Protein AF-A0A8T7MM51-F1 (afdb_monomer_lite)

Sequence (475 aa):
MPNPSVSNFPAIINGFKQAVIAKIQVTPPGSNVSFGYADYLSRPDTERSGDEADAVDNQFARYVLEWLGYKSSDWSYNQPLQGKKENRPDYIVRGKVGTAFIWEDKNSTLDFDDTKHTSQLRRYNLGTAGYTVWCNMRRILAVRFLANDTSRYEVKADIDIEGLFGATASSSALDPEMLKTQASVLEIFHLLYGKARFSEFDDLVDKISVDEATFESSAIPLNTPQTFRTFTTDSGTSLSQLRLAALAQIREALVKKERLIQEEKRLRQEWDQARDQFVPILPSPLKQAVEKAIDLLTPRLGDLSSREIQEVDHISGNGTTTPISLSELSAATRSHFEKWLERATKINSASLALRFETANPFRITEAYRLWGERQTESLDIQPEIFAEQVAYIFFIRLLLVRILEDKHIIRPRLASDGGFVEWSSYIRRHFQELRGAALLNDIFCNILTRKAGQYYMHFFQQAIFDWFNPDDYLM

pLDDT: mean 83.38, std 12.57, range [24.67, 98.38]

Foldseek 3Di:
DDDPDDDPFDPLLVLCCVQAQQFFWAAFPPGPHTDGDQRVVVDDVVRQPPCFVPGPLPGRVVSVCVSLVDDPVQWDAQDADPPDNLLTARIQGHFPFGTLETEHEDGLPDDDDCVPVLVNRLSNCVPYQQWYWYYHQQWIFIWGQDPVGSVDIDTQAIARNCCCPHPVPPPDPDDPVVSVVNSLRSVSCSLSRHRCLRYCPVVVCVVQQAAPVVCVVPDDDPPDPVSVVVVVVVVVVLLVLQLSQQLSLLVSLVVVLVVLVVVLVVLLVLLVVLLVVQLVVDDPQLSVQLSVLSVVCSVVQLPDDLVSLLCSQFTDGDPDPGTHGLCPDDPVSNVSSVVSSVSSVVSSNVSNVSVVVNPQSVLQNVLLVVVCVPDPDNVCSDSSNLSSVLSVLLVVLVVLLVVCCVVVVDPPNQRGNNNVVVQVVVCCVPCVVCVPHLVRQVVSSVVSSVRSCVVCVVPRPDSSNVSDDGRSSSD

Radius of gyration: 28.09 Å; chains: 1; bounding box: 74×65×86 Å

Secondary structure (DSSP, 8-state):
----------HHHHHHHHHTGGG-EE--TT-S--EEHHHHHTS-HHHHTT-IIIIIIIIIIHHHHHHTT--GGGEEES--GGG-TT---SEEEE-SSSEEEEEEE--TT----HHHHHHHHHHHHTTS-SEEEEE-SSEEEEEEEETTEEEEEEEEEEEEHHHHHSGGGGTS---HHHHHHHHHHHHHHHHHH-HHHHHSHHHHHHHH---HHHHHHHPPPTTSHHHHHHHHHHHHHHHHHHHHHHHHHHHHHHHHHHHHHHHHHHHHHHHHHHHHHHGGGS-HHHHHHHHHHHHHHGGGTTS--HHHHHGGGEE--TT-SSPEEGGGS-HHHHHHHHHHHHHHHHHHHHHHHHHHHHHHHHHHHHHHHHHHTT-S-GGG--HHHHHHHHHHHHHHHHHHHHHHHHTT-SSS-SSTTTHHHHHHHHHHHH-GGGTT-GGGHHHHHHHHHHHHHHHHHHHH--TTTTT----TT--

Structure (mmCIF, N/CA/C/O backbone):
data_AF-A0A8T7MM51-F1
#
_entry.id   AF-A0A8T7MM51-F1
#
loop_
_atom_site.group_PDB
_atom_site.id
_atom_site.type_symbol
_atom_site.label_atom_id
_atom_site.label_alt_id
_atom_site.label_comp_id
_atom_site.label_asym_id
_atom_site.label_entity_id
_atom_site.label_seq_id
_atom_site.pdbx_PDB_ins_code
_atom_site.Cartn_x
_atom_site.Cartn_y
_atom_site.Cartn_z
_atom_site.occupancy
_atom_site.B_iso_or_equiv
_atom_site.auth_seq_id
_atom_site.auth_comp_id
_atom_site.auth_asym_id
_atom_site.auth_atom_id
_atom_site.pdbx_PDB_model_num
ATOM 1 N N . MET A 1 1 ? -3.648 38.705 25.655 1.00 30.92 1 MET A N 1
ATOM 2 C CA . MET A 1 1 ? -3.577 37.905 24.415 1.00 30.92 1 MET A CA 1
ATOM 3 C C . MET A 1 1 ? -2.965 36.565 24.786 1.00 30.92 1 MET A C 1
ATOM 5 O O . MET A 1 1 ? -1.895 36.598 25.383 1.00 30.92 1 MET A O 1
ATOM 9 N N . PRO A 1 2 ? -3.641 35.425 24.579 1.00 28.28 2 PRO A N 1
ATOM 10 C CA . PRO A 1 2 ? -3.053 34.130 24.896 1.00 28.28 2 PRO A CA 1
ATOM 11 C C . PRO A 1 2 ? -2.033 33.729 23.818 1.00 28.28 2 PRO A C 1
ATOM 13 O O . PRO A 1 2 ? -2.228 34.020 22.639 1.00 28.28 2 PRO A O 1
ATOM 16 N N . ASN A 1 3 ? -0.939 33.103 24.257 1.00 24.67 3 ASN A N 1
ATOM 17 C CA . ASN A 1 3 ? 0.175 32.611 23.440 1.00 24.67 3 ASN A CA 1
ATOM 18 C C . ASN A 1 3 ? -0.291 31.723 22.267 1.00 24.67 3 ASN A C 1
ATOM 20 O O . ASN A 1 3 ? -1.060 30.787 22.499 1.00 24.67 3 ASN A O 1
ATOM 24 N N . PRO A 1 4 ? 0.228 31.916 21.041 1.00 32.19 4 PRO A N 1
ATOM 25 C CA . PRO A 1 4 ? 0.040 30.981 19.942 1.00 32.19 4 PRO A CA 1
ATOM 26 C C . PRO A 1 4 ? 1.113 29.888 20.040 1.00 32.19 4 PRO A C 1
ATOM 28 O O . PRO A 1 4 ? 2.143 29.959 19.379 1.00 32.19 4 PRO A O 1
ATOM 31 N N . SER A 1 5 ? 0.935 28.900 20.917 1.00 39.62 5 SER A N 1
ATOM 32 C CA . SER A 1 5 ? 1.906 27.802 21.027 1.00 39.62 5 SER A CA 1
ATOM 33 C C . SER A 1 5 ? 1.277 26.497 21.510 1.00 39.62 5 SER A C 1
ATOM 35 O O . SER A 1 5 ? 1.604 25.999 22.584 1.00 39.62 5 SER A O 1
ATOM 37 N N . VAL A 1 6 ? 0.382 25.929 20.705 1.00 37.31 6 VAL A N 1
ATOM 38 C CA . VAL A 1 6 ? 0.194 24.475 20.634 1.00 37.31 6 VAL A CA 1
ATOM 39 C C . VAL A 1 6 ? -0.086 24.163 19.168 1.00 37.31 6 VAL A C 1
ATOM 41 O O . VAL A 1 6 ? -1.107 24.587 18.631 1.00 37.31 6 VAL A O 1
ATOM 44 N N . SER A 1 7 ? 0.833 23.477 18.489 1.00 47.56 7 SER A N 1
ATOM 45 C CA . SER A 1 7 ? 0.525 22.861 17.202 1.00 47.56 7 SER A CA 1
ATOM 46 C C . SER A 1 7 ? -0.606 21.859 17.439 1.00 47.56 7 SER A C 1
ATOM 48 O O . SER A 1 7 ? -0.422 20.842 18.109 1.00 47.56 7 SER A O 1
ATOM 50 N N . ASN A 1 8 ? -1.811 22.167 16.954 1.00 56.47 8 ASN A N 1
ATOM 51 C CA . ASN A 1 8 ? -2.933 21.234 17.005 1.00 56.47 8 ASN A CA 1
ATOM 52 C C . ASN A 1 8 ? -2.668 20.115 15.996 1.00 56.47 8 ASN A C 1
ATOM 54 O O . ASN A 1 8 ? -3.093 20.175 14.845 1.00 56.47 8 ASN A O 1
ATOM 58 N N . PHE A 1 9 ? -1.920 19.105 16.429 1.00 66.00 9 PHE A N 1
ATOM 59 C CA . PHE A 1 9 ? -1.765 17.874 15.675 1.00 66.00 9 PHE A CA 1
ATOM 60 C C . PHE A 1 9 ? -3.141 17.227 15.424 1.00 66.00 9 PHE A C 1
ATOM 62 O O . PHE A 1 9 ? -4.013 17.281 16.301 1.00 66.00 9 PHE A O 1
ATOM 69 N N . PRO A 1 10 ? -3.338 16.573 14.265 1.00 81.50 10 PRO A N 1
ATOM 70 C CA . PRO A 1 10 ? -4.472 15.684 14.035 1.00 81.50 10 PRO A CA 1
ATOM 71 C C . PRO A 1 10 ? -4.671 14.693 15.194 1.00 81.50 10 PRO A C 1
ATOM 73 O O . PRO A 1 10 ? -3.703 14.248 15.818 1.00 81.50 10 PRO A O 1
ATOM 76 N N . ALA A 1 11 ? -5.925 14.334 15.486 1.00 88.06 11 ALA A N 1
ATOM 77 C CA . ALA A 1 11 ? -6.280 13.523 16.657 1.00 88.06 11 ALA A CA 1
ATOM 78 C C . ALA A 1 11 ? -5.515 12.188 16.718 1.00 88.06 11 ALA A C 1
ATOM 80 O O . ALA A 1 11 ? -5.036 11.809 17.785 1.00 88.06 11 ALA A O 1
ATOM 81 N N . ILE A 1 12 ? -5.330 11.527 15.571 1.00 91.38 12 ILE A N 1
ATOM 82 C CA . ILE A 1 12 ? -4.565 10.279 15.457 1.00 91.38 12 ILE A CA 1
ATOM 83 C C . ILE A 1 12 ? -3.093 10.446 15.867 1.00 91.38 12 ILE A C 1
ATOM 85 O O . ILE A 1 12 ? -2.555 9.608 16.587 1.00 91.38 12 ILE A O 1
ATOM 89 N N . ILE A 1 13 ? -2.457 11.559 15.481 1.00 92.38 13 ILE A N 1
ATOM 90 C CA . ILE A 1 13 ? -1.056 11.861 15.794 1.00 92.38 13 ILE A CA 1
ATOM 91 C C . ILE A 1 13 ? -0.914 12.127 17.290 1.00 92.38 13 ILE A C 1
ATOM 93 O O . ILE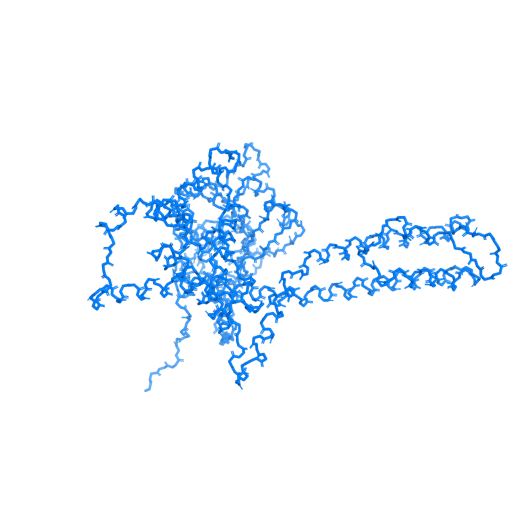 A 1 13 ? 0.003 11.612 17.924 1.00 92.38 13 ILE A O 1
ATOM 97 N N . ASN A 1 14 ? -1.847 12.878 17.881 1.00 91.88 14 ASN A N 1
ATOM 98 C CA . ASN A 1 14 ? -1.877 13.089 19.328 1.00 91.88 14 ASN A CA 1
ATOM 99 C C . ASN A 1 14 ? -2.100 11.779 20.093 1.00 91.88 14 ASN A C 1
ATOM 101 O O . ASN A 1 14 ? -1.404 11.525 21.076 1.00 91.88 14 ASN A O 1
ATOM 105 N N . GLY A 1 15 ? -3.026 10.936 19.630 1.00 94.69 15 GLY A N 1
ATOM 106 C CA . GLY A 1 15 ? -3.275 9.618 20.210 1.00 94.69 15 GLY A CA 1
ATOM 107 C C . GLY A 1 15 ? -2.024 8.742 20.187 1.00 94.69 15 GLY A C 1
ATOM 108 O O . GLY A 1 15 ? -1.628 8.214 21.224 1.00 94.69 15 GLY A O 1
ATOM 109 N N . PHE A 1 16 ? -1.350 8.666 19.039 1.00 96.69 16 PHE A N 1
ATOM 110 C CA . PHE A 1 16 ? -0.098 7.927 18.885 1.00 96.69 16 PHE A CA 1
ATOM 111 C C . PHE A 1 16 ? 1.023 8.499 19.760 1.00 96.69 16 PHE A C 1
ATOM 113 O O . PHE A 1 16 ? 1.699 7.760 20.473 1.00 96.69 16 PHE A O 1
ATOM 120 N N . LYS A 1 17 ? 1.181 9.829 19.787 1.00 95.25 17 LYS A N 1
ATOM 121 C CA . LYS A 1 17 ? 2.176 10.504 20.627 1.00 95.25 17 LYS A CA 1
ATOM 122 C C . LYS A 1 17 ? 2.012 10.137 22.100 1.00 95.25 17 LYS A C 1
ATOM 124 O O . LYS A 1 17 ? 3.001 9.842 22.760 1.00 95.25 17 LYS A O 1
ATOM 129 N N . GLN A 1 18 ? 0.784 10.145 22.614 1.00 95.94 18 GLN A N 1
ATOM 130 C CA . GLN A 1 18 ? 0.514 9.821 24.017 1.00 95.94 18 GLN A CA 1
ATOM 131 C C . GLN A 1 18 ? 0.632 8.321 24.309 1.00 95.94 18 GLN A C 1
ATOM 133 O O . GLN A 1 18 ? 1.152 7.928 25.352 1.00 95.94 18 GLN A O 1
ATOM 138 N N . ALA A 1 19 ? 0.150 7.473 23.400 1.00 97.06 19 ALA A N 1
ATOM 139 C CA . ALA A 1 19 ? 0.116 6.031 23.611 1.00 97.06 19 ALA A CA 1
ATOM 140 C C . ALA A 1 19 ? 1.477 5.350 23.413 1.00 97.06 19 ALA A C 1
ATOM 142 O O . ALA A 1 19 ? 1.716 4.326 24.056 1.00 97.06 19 ALA A O 1
ATOM 143 N N . VAL A 1 20 ? 2.336 5.919 22.560 1.00 97.62 20 VAL A N 1
ATOM 144 C CA . VAL A 1 20 ? 3.615 5.341 22.124 1.00 97.62 20 VAL A CA 1
ATOM 145 C C . VAL A 1 20 ? 4.780 6.243 22.519 1.00 97.62 20 VAL A C 1
ATOM 147 O O . VAL A 1 20 ? 5.531 5.914 23.432 1.00 97.62 20 VAL A O 1
ATOM 150 N N . ILE A 1 21 ? 4.910 7.408 21.878 1.00 97.00 21 ILE A N 1
ATOM 151 C CA . ILE A 1 21 ? 6.123 8.242 21.951 1.00 97.00 21 ILE A CA 1
ATOM 152 C C . ILE A 1 21 ? 6.422 8.724 23.374 1.00 97.00 21 ILE A C 1
ATOM 154 O O . ILE A 1 21 ? 7.555 8.629 23.837 1.00 97.00 21 ILE A O 1
ATOM 158 N N . ALA A 1 22 ? 5.409 9.210 24.091 1.00 95.69 22 ALA A N 1
ATOM 159 C CA . ALA A 1 22 ? 5.560 9.756 25.439 1.00 95.69 22 ALA A CA 1
ATOM 160 C C . ALA A 1 22 ? 5.972 8.703 26.483 1.00 95.69 22 ALA A C 1
ATOM 162 O O . ALA A 1 22 ? 6.465 9.065 27.551 1.00 95.69 22 ALA A O 1
ATOM 163 N N . LYS A 1 23 ? 5.782 7.410 26.189 1.00 96.75 23 LYS A N 1
ATOM 164 C CA . LYS A 1 23 ? 6.138 6.304 27.088 1.00 96.75 23 LYS A CA 1
ATOM 165 C C . LYS A 1 23 ? 7.575 5.815 26.917 1.00 96.75 23 LYS A C 1
ATOM 167 O O . LYS A 1 23 ? 8.041 5.039 27.747 1.00 96.75 23 LYS A O 1
ATOM 172 N N . ILE A 1 24 ? 8.257 6.221 25.849 1.00 96.44 24 ILE A N 1
ATOM 173 C CA . ILE A 1 24 ? 9.608 5.749 25.539 1.00 96.44 24 ILE A CA 1
ATOM 174 C C . ILE A 1 24 ? 10.601 6.384 26.505 1.00 96.44 24 ILE A C 1
ATOM 176 O O . ILE A 1 24 ? 10.651 7.608 26.635 1.00 96.44 24 ILE A O 1
ATOM 180 N N . GLN A 1 25 ? 11.375 5.533 27.171 1.00 95.19 25 GLN A N 1
ATOM 181 C CA . GLN A 1 25 ? 12.420 5.876 28.128 1.00 95.19 25 GLN A CA 1
ATOM 182 C C . GLN A 1 25 ? 13.586 4.904 27.918 1.00 95.19 25 GLN A C 1
ATOM 184 O O . GLN A 1 25 ? 13.588 3.779 28.423 1.00 95.19 25 GLN A O 1
ATOM 189 N N . VAL A 1 26 ? 14.567 5.303 27.109 1.00 92.56 26 VAL A N 1
ATOM 190 C CA . VAL A 1 26 ? 15.689 4.438 26.721 1.00 92.56 26 VAL A CA 1
ATOM 191 C C . VAL A 1 26 ? 16.903 4.744 27.582 1.00 92.56 26 VAL A C 1
ATOM 193 O O . VAL A 1 26 ? 17.351 5.887 27.659 1.00 92.56 26 VAL A O 1
ATOM 196 N N . THR A 1 27 ? 17.468 3.711 28.201 1.00 89.75 27 THR A N 1
ATOM 197 C CA . THR A 1 27 ? 18.712 3.806 28.971 1.00 89.75 27 THR A CA 1
ATOM 198 C C . THR A 1 27 ? 19.813 3.067 28.211 1.00 89.75 27 THR A C 1
ATOM 200 O O . THR A 1 27 ? 19.884 1.843 28.298 1.00 89.75 27 THR A O 1
ATOM 203 N N . PRO A 1 28 ? 20.651 3.769 27.428 1.00 83.88 28 PRO A N 1
ATOM 204 C CA . PRO A 1 28 ? 21.683 3.118 26.632 1.00 83.88 28 PRO A CA 1
ATOM 205 C C . PRO A 1 28 ? 22.715 2.375 27.499 1.00 83.88 28 PRO A C 1
ATOM 207 O O . PRO A 1 28 ? 22.963 2.782 28.642 1.00 83.88 28 PRO A O 1
ATOM 210 N N . PRO A 1 29 ? 23.360 1.321 26.966 1.00 79.12 29 PRO A N 1
ATOM 211 C CA . PRO A 1 29 ? 24.328 0.522 27.710 1.00 79.12 29 PRO A CA 1
ATOM 212 C C . PRO A 1 29 ? 25.442 1.380 28.325 1.00 79.12 29 PRO A C 1
ATOM 214 O O . PRO A 1 29 ? 26.096 2.163 27.640 1.00 79.12 29 PRO A O 1
ATOM 217 N N . GLY A 1 30 ? 25.662 1.242 29.636 1.00 79.56 30 GLY A N 1
ATOM 218 C CA . GLY A 1 30 ? 26.674 2.013 30.371 1.00 79.56 30 GLY A CA 1
ATOM 219 C C . GLY A 1 30 ? 26.246 3.426 30.796 1.00 79.56 30 GLY A C 1
ATOM 220 O O . GLY A 1 30 ? 27.036 4.126 31.427 1.00 79.56 30 GLY A O 1
ATOM 221 N N . SER A 1 31 ? 25.009 3.841 30.504 1.00 81.88 31 SER A N 1
ATOM 222 C CA . SER A 1 31 ? 24.403 5.075 31.020 1.00 81.88 31 SER A CA 1
ATOM 223 C C . SER A 1 31 ? 23.539 4.796 32.253 1.00 81.88 31 SER A C 1
ATOM 225 O O . SER A 1 31 ? 22.829 3.797 32.307 1.00 81.88 31 SER A O 1
ATOM 227 N N . ASN A 1 32 ? 23.530 5.723 33.216 1.00 85.88 32 ASN A N 1
ATOM 228 C CA . ASN A 1 32 ? 22.548 5.752 34.316 1.00 85.88 32 ASN A CA 1
ATOM 229 C C . ASN A 1 32 ? 21.394 6.733 34.046 1.00 85.88 32 ASN A C 1
ATOM 231 O O . ASN A 1 32 ? 20.527 6.929 34.895 1.00 85.88 32 ASN A O 1
ATOM 235 N N . VAL A 1 33 ? 21.417 7.394 32.888 1.00 90.69 33 VAL A N 1
ATOM 236 C CA . VAL A 1 33 ? 20.421 8.380 32.468 1.00 90.69 33 VAL A CA 1
ATOM 237 C C . VAL A 1 33 ? 19.509 7.737 31.434 1.00 90.69 33 VAL A C 1
ATOM 239 O O . VAL A 1 33 ? 19.999 7.161 30.458 1.00 90.69 33 VAL A O 1
ATOM 242 N N . SER A 1 34 ? 18.203 7.851 31.671 1.00 91.88 34 SER A N 1
ATOM 243 C CA . SER A 1 34 ? 17.164 7.478 30.716 1.00 91.88 34 SER A CA 1
ATOM 244 C C . SER A 1 34 ? 16.774 8.688 29.876 1.00 91.88 34 SER A C 1
ATOM 246 O O . SER A 1 34 ? 16.704 9.806 30.390 1.00 91.88 34 SER A O 1
ATOM 248 N N . PHE A 1 35 ? 16.546 8.463 28.589 1.00 93.31 35 PHE A N 1
ATOM 249 C CA . PHE A 1 35 ? 16.240 9.496 27.611 1.00 93.31 35 PHE A CA 1
ATOM 250 C C . PHE A 1 35 ? 14.848 9.268 27.024 1.00 93.31 35 PHE A C 1
ATOM 252 O O . PHE A 1 35 ? 14.487 8.139 26.683 1.00 93.31 35 PHE A O 1
ATOM 259 N N . GLY A 1 36 ? 14.084 10.349 26.856 1.00 94.56 36 GLY A N 1
ATOM 260 C CA . GLY A 1 36 ? 12.857 10.317 26.062 1.00 94.56 36 GLY A CA 1
ATOM 261 C C . GLY A 1 36 ? 13.151 10.118 24.572 1.00 94.56 36 GLY A C 1
ATOM 262 O O . GLY A 1 36 ? 14.288 10.274 24.135 1.00 94.56 36 GLY A O 1
ATOM 263 N N . TYR A 1 37 ? 12.123 9.818 23.773 1.00 95.12 37 TYR A N 1
ATOM 264 C CA . TYR A 1 37 ? 12.263 9.501 22.341 1.00 95.12 37 TYR A CA 1
ATOM 265 C C . TYR A 1 37 ? 13.126 10.503 21.547 1.00 95.12 37 TYR A C 1
ATOM 267 O O . TYR A 1 37 ? 14.108 10.110 20.920 1.00 95.12 37 TYR A O 1
ATOM 275 N N . ALA A 1 38 ? 12.783 11.796 21.590 1.00 93.12 38 ALA A N 1
ATOM 276 C CA . ALA A 1 38 ? 13.477 12.821 20.807 1.00 93.12 38 ALA A CA 1
ATOM 277 C C . ALA A 1 38 ? 14.928 13.032 21.271 1.00 93.12 38 ALA A C 1
ATOM 279 O O . ALA A 1 38 ? 15.833 13.118 20.442 1.00 93.12 38 ALA A O 1
ATOM 280 N N . ASP A 1 39 ? 15.149 13.061 22.588 1.00 92.56 39 ASP A N 1
ATOM 281 C CA . ASP A 1 39 ? 16.483 13.214 23.172 1.00 92.56 39 ASP A CA 1
ATOM 282 C C . ASP A 1 39 ? 17.363 12.009 22.841 1.00 92.56 39 ASP A C 1
ATOM 284 O O . ASP A 1 39 ? 18.529 12.172 22.487 1.00 92.56 39 ASP A O 1
ATOM 288 N N . TYR A 1 40 ? 16.792 10.802 22.894 1.00 93.75 40 TYR A N 1
ATOM 289 C CA . TYR A 1 40 ? 17.490 9.570 22.557 1.00 93.75 40 TYR A CA 1
ATOM 290 C C . TYR A 1 40 ? 17.940 9.562 21.094 1.00 93.75 40 TYR A C 1
ATOM 292 O O . TYR A 1 40 ? 19.119 9.337 20.833 1.00 93.75 40 TYR A O 1
ATOM 300 N N . LEU A 1 41 ? 17.045 9.869 20.146 1.00 92.94 41 LEU A N 1
ATOM 301 C CA . LEU A 1 41 ? 17.386 9.893 18.717 1.00 92.94 41 LEU A CA 1
ATOM 302 C C . LEU A 1 41 ? 18.360 11.013 18.329 1.00 92.94 41 LEU A C 1
ATOM 304 O O . LEU A 1 41 ? 19.075 10.876 17.343 1.00 92.94 41 LEU A O 1
ATOM 308 N N . SER A 1 42 ? 18.451 12.089 19.118 1.00 91.69 42 SER A N 1
ATOM 309 C CA . SER A 1 42 ? 19.451 13.145 18.898 1.00 91.69 42 SER A CA 1
ATOM 310 C C . SER A 1 42 ? 20.895 12.708 19.193 1.00 91.69 42 SER A C 1
ATOM 312 O O . SER A 1 42 ? 21.839 13.435 18.873 1.00 91.69 42 SER A O 1
ATOM 314 N N . ARG A 1 43 ? 21.086 11.531 19.807 1.00 90.31 43 ARG A N 1
ATOM 315 C CA . ARG A 1 43 ? 22.411 11.006 20.150 1.00 90.31 43 ARG A CA 1
ATOM 316 C C . ARG A 1 43 ? 23.109 10.376 18.934 1.00 90.31 43 ARG A C 1
ATOM 318 O O . ARG A 1 43 ? 22.441 9.825 18.056 1.00 90.31 43 ARG A O 1
ATOM 325 N N . PRO A 1 44 ? 24.456 10.389 18.897 1.00 90.69 44 PRO A N 1
ATOM 326 C CA . PRO A 1 44 ? 25.225 9.754 17.830 1.00 90.69 44 PRO A CA 1
ATOM 327 C C . PRO A 1 44 ? 24.916 8.260 17.679 1.00 90.69 44 PRO A C 1
ATOM 329 O O . PRO A 1 44 ? 24.714 7.558 18.667 1.00 90.69 44 PRO A O 1
ATOM 332 N N . ASP A 1 45 ? 24.988 7.746 16.452 1.00 90.50 45 ASP A N 1
ATOM 333 C CA . ASP A 1 45 ? 24.716 6.336 16.126 1.00 90.50 45 ASP A CA 1
ATOM 334 C C . ASP A 1 45 ? 25.561 5.353 16.945 1.00 90.50 45 ASP A C 1
ATOM 336 O O . ASP A 1 45 ? 25.085 4.298 17.359 1.00 90.50 45 ASP A O 1
ATOM 340 N N . THR A 1 46 ? 26.806 5.718 17.259 1.00 87.94 46 THR A N 1
ATOM 341 C CA . THR A 1 46 ? 27.698 4.909 18.104 1.00 87.94 46 THR A CA 1
ATOM 342 C C . THR A 1 46 ? 27.155 4.692 19.517 1.00 87.94 46 THR A C 1
ATOM 344 O O . THR A 1 46 ? 27.523 3.716 20.160 1.00 87.94 46 THR A O 1
ATOM 347 N N . GLU A 1 47 ? 26.288 5.585 20.001 1.00 86.75 47 GLU A N 1
ATOM 348 C CA . GLU A 1 47 ? 25.646 5.521 21.321 1.00 86.75 47 GLU A CA 1
ATOM 349 C C . GLU A 1 47 ? 24.248 4.877 21.273 1.00 86.75 47 GLU A C 1
ATOM 351 O O . GLU A 1 47 ? 23.666 4.598 22.323 1.00 86.75 47 GLU A O 1
ATOM 356 N N . ARG A 1 48 ? 23.719 4.637 20.065 1.00 88.94 48 ARG A N 1
ATOM 357 C CA . ARG A 1 48 ? 22.430 3.971 19.799 1.00 88.94 48 ARG A CA 1
ATOM 358 C C . ARG A 1 48 ? 22.585 2.564 19.204 1.00 88.94 48 ARG A C 1
ATOM 360 O O . ARG A 1 48 ? 21.624 1.812 19.086 1.00 88.94 48 ARG A O 1
ATOM 367 N N . SER A 1 49 ? 23.800 2.172 18.836 1.00 82.25 49 SER A N 1
ATOM 368 C CA . SER A 1 49 ? 24.077 0.833 18.317 1.00 82.25 49 SER A CA 1
ATOM 369 C C . SER A 1 49 ? 23.786 -0.254 19.363 1.00 82.25 49 SER A C 1
ATOM 371 O O . SER A 1 49 ? 24.127 -0.116 20.536 1.00 82.25 49 SER A O 1
ATOM 373 N N . GLY A 1 50 ? 23.151 -1.344 18.931 1.00 84.25 50 GLY A N 1
ATOM 374 C CA . GLY A 1 50 ? 22.711 -2.449 19.788 1.00 84.25 50 GLY A CA 1
ATOM 375 C C . GLY A 1 50 ? 21.385 -2.229 20.532 1.00 84.25 50 GLY A C 1
ATOM 376 O O . GLY A 1 50 ? 21.028 -3.062 21.354 1.00 84.25 50 GLY A O 1
ATOM 377 N N . ASP A 1 51 ? 20.643 -1.157 20.245 1.00 90.19 51 ASP A N 1
ATOM 378 C CA . ASP A 1 51 ? 19.388 -0.788 20.924 1.00 90.19 51 ASP A CA 1
ATOM 379 C C . ASP A 1 51 ? 18.122 -1.548 20.498 1.00 90.19 51 ASP A C 1
ATOM 381 O O . ASP A 1 51 ? 17.046 -1.255 21.015 1.00 90.19 51 ASP A O 1
ATOM 385 N N . GLU A 1 52 ? 18.233 -2.513 19.580 1.00 91.25 52 GLU A N 1
ATOM 386 C CA . GLU A 1 52 ? 17.086 -3.219 18.989 1.00 91.25 52 GLU A CA 1
ATOM 387 C C . GLU A 1 52 ? 16.190 -3.809 20.084 1.00 91.25 52 GLU A C 1
ATOM 389 O O . GLU A 1 52 ? 15.039 -3.410 20.220 1.00 91.25 52 GLU A O 1
ATOM 394 N N . ALA A 1 53 ? 16.758 -4.620 20.980 1.00 88.56 53 ALA A N 1
ATOM 395 C CA . ALA A 1 53 ? 15.996 -5.248 22.055 1.00 88.56 53 ALA A CA 1
ATOM 396 C C . ALA A 1 53 ? 15.411 -4.238 23.065 1.00 88.56 53 ALA A C 1
ATOM 398 O O . ALA A 1 53 ? 14.256 -4.359 23.473 1.00 88.56 53 ALA A O 1
ATOM 399 N N . ASP A 1 54 ? 16.193 -3.253 23.511 1.00 88.75 54 ASP A N 1
ATOM 400 C CA . ASP A 1 54 ? 15.822 -2.413 24.661 1.00 88.75 54 ASP A CA 1
ATOM 401 C C . ASP A 1 54 ? 14.965 -1.197 24.284 1.00 88.75 54 ASP A C 1
ATOM 403 O O . ASP A 1 54 ? 14.120 -0.763 25.076 1.00 88.75 54 ASP A O 1
ATOM 407 N N . ALA A 1 55 ? 15.175 -0.637 23.091 1.00 92.94 55 ALA A N 1
ATOM 408 C CA . ALA A 1 55 ? 14.479 0.551 22.607 1.00 92.94 55 ALA A CA 1
ATOM 409 C C . ALA A 1 55 ? 13.399 0.207 21.577 1.00 92.94 55 ALA A C 1
ATOM 411 O O . ALA A 1 55 ? 12.274 0.707 21.674 1.00 92.94 55 ALA A O 1
ATOM 412 N N . VAL A 1 56 ? 13.719 -0.645 20.601 1.00 95.06 56 VAL A N 1
ATOM 413 C CA . VAL A 1 56 ? 12.824 -0.911 19.470 1.00 95.06 56 VAL A CA 1
ATOM 414 C C . VAL A 1 56 ? 11.810 -1.991 19.838 1.00 95.06 56 VAL A C 1
ATOM 416 O O . VAL A 1 56 ? 10.624 -1.677 19.936 1.00 95.06 56 VAL A O 1
ATOM 419 N N . ASP A 1 57 ? 12.256 -3.203 20.168 1.00 93.12 57 ASP A N 1
ATOM 420 C CA . ASP A 1 57 ? 11.386 -4.339 20.476 1.00 93.12 57 ASP A CA 1
ATOM 421 C C . ASP A 1 57 ? 10.526 -4.059 21.715 1.00 93.12 57 ASP A C 1
ATOM 423 O O . ASP A 1 57 ? 9.293 -4.034 21.656 1.00 93.12 57 ASP A O 1
ATOM 427 N N . ASN A 1 58 ? 11.170 -3.873 22.874 1.00 91.81 58 ASN A N 1
ATOM 428 C CA . ASN A 1 58 ? 10.491 -3.908 24.171 1.00 91.81 58 ASN A CA 1
ATOM 429 C C . ASN A 1 58 ? 9.712 -2.632 24.498 1.00 91.81 58 ASN A C 1
ATOM 431 O O . ASN A 1 58 ? 8.836 -2.669 25.368 1.00 91.81 58 ASN A O 1
ATOM 435 N N . GLN A 1 59 ? 10.023 -1.520 23.827 1.00 96.25 59 GLN A N 1
ATOM 436 C CA . GLN A 1 59 ? 9.342 -0.245 24.037 1.00 96.25 59 GLN A CA 1
ATOM 437 C C . GLN A 1 59 ? 8.559 0.167 22.800 1.00 96.25 59 GLN A C 1
ATOM 439 O O . GLN A 1 59 ? 7.332 0.121 22.836 1.00 96.25 59 GLN A O 1
ATOM 444 N N . PHE A 1 60 ? 9.230 0.553 21.713 1.00 97.75 60 PHE A N 1
ATOM 445 C CA . PHE A 1 60 ? 8.546 1.139 20.563 1.00 97.75 60 PHE A CA 1
ATOM 446 C C . PHE A 1 60 ? 7.509 0.186 19.950 1.00 97.75 60 PHE A C 1
ATOM 448 O O . PHE A 1 60 ? 6.316 0.491 19.972 1.00 97.75 60 PHE A O 1
ATOM 455 N N . ALA A 1 61 ? 7.935 -0.982 19.462 1.00 97.75 61 ALA A N 1
ATOM 456 C CA . ALA A 1 61 ? 7.068 -1.959 18.808 1.00 97.75 61 ALA A CA 1
ATOM 457 C C . ALA A 1 61 ? 5.944 -2.414 19.741 1.00 97.75 61 ALA A C 1
ATOM 459 O O . ALA A 1 61 ? 4.766 -2.358 19.381 1.00 97.75 61 ALA A O 1
ATOM 460 N N . ARG A 1 62 ? 6.284 -2.759 20.988 1.00 97.19 62 ARG A N 1
ATOM 461 C CA . ARG A 1 62 ? 5.300 -3.129 22.008 1.00 97.19 62 ARG A CA 1
ATOM 462 C C . ARG A 1 62 ? 4.232 -2.053 22.219 1.00 97.19 62 ARG A C 1
ATOM 464 O O . ARG A 1 62 ? 3.045 -2.377 22.220 1.00 97.19 62 ARG A O 1
ATOM 471 N N . TYR A 1 63 ? 4.617 -0.792 22.411 1.00 98.31 63 TYR A N 1
ATOM 472 C CA . TYR A 1 63 ? 3.647 0.279 22.642 1.00 98.31 63 TYR A CA 1
ATOM 473 C C . TYR A 1 63 ? 2.791 0.555 21.404 1.00 98.31 63 TYR A C 1
ATOM 475 O O . TYR A 1 63 ? 1.612 0.877 21.553 1.00 98.31 63 TYR A O 1
ATOM 483 N N . VAL A 1 64 ? 3.334 0.380 20.194 1.00 98.38 64 VAL A N 1
ATOM 484 C CA . VAL A 1 64 ? 2.535 0.452 18.962 1.00 98.38 64 VAL A CA 1
ATOM 485 C C . VAL A 1 64 ? 1.513 -0.685 18.907 1.00 98.38 64 VAL A C 1
ATOM 487 O O . VAL A 1 64 ? 0.346 -0.424 18.627 1.00 98.38 64 VAL A O 1
ATOM 490 N N . LEU A 1 65 ? 1.895 -1.924 19.231 1.00 98.00 65 LEU A N 1
ATOM 491 C CA . LEU A 1 65 ? 0.956 -3.052 19.288 1.00 98.00 65 LEU A CA 1
ATOM 492 C C . LEU A 1 65 ? -0.156 -2.818 20.324 1.00 98.00 65 LEU A C 1
ATOM 494 O O . LEU A 1 65 ? -1.326 -3.077 20.038 1.00 98.00 65 LEU A O 1
ATOM 498 N N . GLU A 1 66 ? 0.182 -2.277 21.497 1.00 97.75 66 GLU A N 1
ATOM 499 C CA . GLU A 1 66 ? -0.801 -1.887 22.516 1.00 97.75 66 GLU A CA 1
ATOM 500 C C . GLU A 1 66 ? -1.742 -0.777 22.013 1.00 97.75 66 GLU A C 1
ATOM 502 O O . GLU A 1 66 ? -2.952 -0.846 22.236 1.00 97.75 66 GLU A O 1
ATOM 507 N N . TRP A 1 67 ? -1.216 0.219 21.293 1.00 97.75 67 TRP A N 1
ATOM 508 C CA . TRP A 1 67 ? -2.012 1.283 20.670 1.00 97.75 67 TRP A CA 1
ATOM 509 C C . TRP A 1 67 ? -2.956 0.756 19.578 1.00 97.75 67 TRP A C 1
ATOM 511 O O . TRP A 1 67 ? -4.095 1.206 19.498 1.00 97.75 67 TRP A O 1
ATOM 521 N N . LEU A 1 68 ? -2.533 -0.256 18.814 1.00 96.88 68 LEU A N 1
ATOM 522 C CA . LEU A 1 68 ? -3.368 -0.984 17.847 1.00 96.88 68 LEU A CA 1
ATOM 523 C C . LEU A 1 68 ? -4.428 -1.891 18.513 1.00 96.88 68 LEU A C 1
ATOM 525 O O . LEU A 1 68 ? -5.223 -2.532 17.821 1.00 96.88 68 LEU A O 1
ATOM 529 N N . GLY A 1 69 ? -4.455 -1.961 19.848 1.00 96.38 69 GLY A N 1
ATOM 530 C CA . GLY A 1 69 ? -5.441 -2.706 20.633 1.00 96.38 69 GLY A CA 1
ATOM 531 C C . GLY A 1 69 ? -5.033 -4.136 20.995 1.00 96.38 69 GLY A C 1
ATOM 532 O O . GLY A 1 69 ? -5.832 -4.862 21.598 1.00 96.38 69 GLY A O 1
ATOM 533 N N . TYR A 1 70 ? -3.813 -4.562 20.660 1.00 96.31 70 TYR A N 1
ATOM 534 C CA . TYR A 1 70 ? -3.297 -5.871 21.051 1.00 96.31 70 TYR A CA 1
ATOM 535 C C . TYR A 1 70 ? -2.808 -5.886 22.498 1.00 96.31 70 TYR A C 1
ATOM 537 O O . TYR A 1 70 ? -2.416 -4.879 23.081 1.00 96.31 70 TYR A O 1
ATOM 545 N N . LYS A 1 71 ? -2.822 -7.075 23.091 1.00 95.50 71 LYS A N 1
ATOM 546 C CA . LYS A 1 71 ? -2.288 -7.368 24.422 1.00 95.50 71 LYS A CA 1
ATOM 547 C C . LYS A 1 71 ? -1.164 -8.387 24.297 1.00 95.50 71 LYS A C 1
ATOM 549 O O . LYS A 1 71 ? -1.083 -9.102 23.306 1.00 95.50 71 LYS A O 1
ATOM 554 N N . SER A 1 72 ? -0.367 -8.552 25.349 1.00 93.75 72 SER A N 1
ATOM 555 C CA . SER A 1 72 ? 0.732 -9.530 25.375 1.00 93.75 72 SER A CA 1
ATOM 556 C C . SER A 1 72 ? 0.312 -10.981 25.107 1.00 93.75 72 SER A C 1
ATOM 558 O O . SER A 1 72 ? 1.135 -11.780 24.675 1.00 93.75 72 SER A O 1
ATOM 560 N N . SER A 1 73 ? -0.959 -11.329 25.328 1.00 93.94 73 SER A N 1
ATOM 561 C CA . SER A 1 73 ? -1.532 -12.630 24.956 1.00 93.94 73 SER A CA 1
ATOM 562 C C . SER A 1 73 ? -1.736 -12.814 23.451 1.00 93.94 73 SER A C 1
ATOM 564 O O . SER A 1 73 ? -1.887 -13.943 22.988 1.00 93.94 73 SER A O 1
ATOM 566 N N . ASP A 1 74 ? -1.783 -11.718 22.698 1.00 93.81 74 ASP A N 1
ATOM 567 C CA . ASP A 1 74 ? -2.109 -11.695 21.276 1.00 93.81 74 ASP A CA 1
ATOM 568 C C . ASP A 1 74 ? -0.859 -11.758 20.391 1.00 93.81 74 ASP A C 1
ATOM 570 O O . ASP A 1 74 ? -0.983 -11.784 19.173 1.00 93.81 74 ASP A O 1
ATOM 574 N N . TRP A 1 75 ? 0.351 -11.801 20.955 1.00 94.56 75 TRP A N 1
ATOM 575 C CA . TRP A 1 75 ? 1.571 -11.960 20.169 1.00 94.56 75 TRP A CA 1
ATOM 576 C C . TRP A 1 75 ? 2.544 -12.954 20.786 1.00 94.56 75 TRP A C 1
ATOM 578 O O . TRP A 1 75 ? 2.481 -13.323 21.956 1.00 94.56 75 TRP A O 1
ATOM 588 N N . SER A 1 76 ? 3.466 -13.429 19.961 1.00 92.19 76 SER A N 1
ATOM 589 C CA . SER A 1 76 ? 4.591 -14.254 20.385 1.00 92.19 76 SER A CA 1
ATOM 590 C C . SER A 1 76 ? 5.878 -13.529 20.032 1.00 92.19 76 SER A C 1
ATOM 592 O O . SER A 1 76 ? 6.083 -13.214 18.865 1.00 92.19 76 SER A O 1
ATOM 594 N N . TYR A 1 77 ? 6.709 -13.262 21.039 1.00 92.75 77 TYR A N 1
ATOM 595 C CA . TYR A 1 77 ? 7.990 -12.582 20.870 1.00 92.75 77 TYR A CA 1
ATOM 596 C C . TYR A 1 77 ? 9.113 -13.600 20.670 1.00 92.75 77 TYR A C 1
ATOM 598 O O . TYR A 1 77 ? 9.220 -14.553 21.449 1.00 92.75 77 TYR A O 1
ATOM 606 N N . ASN A 1 78 ? 9.940 -13.400 19.643 1.00 87.38 78 ASN A N 1
ATOM 607 C CA . ASN A 1 78 ? 11.146 -14.183 19.381 1.00 87.38 78 ASN A CA 1
ATOM 608 C C . ASN A 1 78 ? 10.900 -15.711 19.353 1.00 87.38 78 ASN A C 1
ATOM 610 O O . ASN A 1 78 ? 11.656 -16.510 19.920 1.00 87.38 78 ASN A O 1
ATOM 614 N N . GLN A 1 79 ? 9.833 -16.144 18.672 1.00 82.31 79 GLN A N 1
ATOM 615 C CA . GLN A 1 79 ? 9.502 -17.565 18.505 1.00 82.31 79 GLN A CA 1
ATOM 616 C C . GLN A 1 79 ? 9.741 -18.044 17.065 1.00 82.31 79 GLN A C 1
ATOM 618 O O . GLN A 1 79 ? 9.309 -17.385 16.122 1.00 82.31 79 GLN A O 1
ATOM 623 N N . PRO A 1 80 ? 10.422 -19.190 16.860 1.00 77.75 80 PRO A N 1
ATOM 624 C CA . PRO A 1 80 ? 10.703 -19.697 15.522 1.00 77.75 80 PRO A CA 1
ATOM 625 C C . PRO A 1 80 ? 9.429 -20.196 14.833 1.00 77.75 80 PRO A C 1
ATOM 627 O O . PRO A 1 80 ? 8.694 -21.029 15.372 1.00 77.75 80 PRO A O 1
ATOM 630 N N . LEU A 1 81 ? 9.216 -19.768 13.591 1.00 70.25 81 LEU A N 1
ATOM 631 C CA . LEU A 1 81 ? 8.193 -20.319 12.711 1.00 70.25 81 LEU A CA 1
ATOM 632 C C . LEU A 1 81 ? 8.564 -21.761 12.337 1.00 70.25 81 LEU A C 1
ATOM 634 O O . LEU A 1 81 ? 9.678 -22.044 11.888 1.00 70.25 81 LEU A O 1
ATOM 638 N N . GLN A 1 82 ? 7.620 -22.689 12.525 1.00 67.88 82 GLN A N 1
ATOM 639 C CA . GLN A 1 82 ? 7.767 -24.112 12.171 1.00 67.88 82 GLN A CA 1
ATOM 640 C C . GLN A 1 82 ? 8.994 -24.805 12.808 1.00 67.88 82 GLN A C 1
ATOM 642 O O . GLN A 1 82 ? 9.538 -25.756 12.250 1.00 67.88 82 GLN A O 1
ATOM 647 N N . GLY A 1 83 ? 9.467 -24.323 13.964 1.00 65.00 83 GLY A N 1
ATOM 648 C CA . GLY A 1 83 ? 10.598 -24.920 14.688 1.00 65.00 83 GLY A CA 1
ATOM 649 C C . GLY A 1 83 ? 11.981 -24.681 14.063 1.00 65.00 83 GLY A C 1
ATOM 650 O O . GLY A 1 83 ? 12.971 -25.211 14.567 1.00 65.00 83 GLY A O 1
ATOM 651 N N . LYS A 1 84 ? 12.090 -23.872 12.999 1.00 67.00 84 LYS A N 1
ATOM 652 C CA . LYS A 1 84 ? 13.377 -23.512 12.383 1.00 67.00 84 LYS A CA 1
ATOM 653 C C . LYS A 1 84 ? 13.938 -22.249 13.035 1.00 67.00 84 LYS A C 1
ATOM 655 O O . LYS A 1 84 ? 13.364 -21.176 12.887 1.00 67.00 84 LYS A O 1
ATOM 660 N N . LYS A 1 85 ? 15.085 -22.361 13.721 1.00 66.56 85 LYS A N 1
ATOM 661 C CA . LYS A 1 85 ? 15.749 -21.228 14.409 1.00 66.56 85 LYS A CA 1
ATOM 662 C C . LYS A 1 85 ? 16.025 -20.027 13.497 1.00 66.56 85 LYS A C 1
ATOM 664 O O . LYS A 1 85 ? 15.981 -18.902 13.969 1.00 66.56 85 LYS A O 1
ATOM 669 N N . GLU A 1 86 ? 16.292 -20.272 12.218 1.00 68.94 86 GLU A N 1
ATOM 670 C CA . GLU A 1 86 ? 16.589 -19.235 11.219 1.00 68.94 86 GLU A CA 1
ATOM 671 C C . GLU A 1 86 ? 15.355 -18.441 10.766 1.00 68.94 86 GLU A C 1
ATOM 673 O O . GLU A 1 86 ? 15.503 -17.436 10.076 1.00 68.94 86 GLU A O 1
ATOM 678 N N . ASN A 1 87 ? 14.145 -18.887 11.126 1.00 74.44 87 ASN A N 1
ATOM 679 C CA . ASN A 1 87 ? 12.890 -18.265 10.716 1.00 74.44 87 ASN A CA 1
ATOM 680 C C . ASN A 1 87 ? 12.148 -17.688 11.931 1.00 74.44 87 ASN A C 1
ATOM 682 O O . ASN A 1 87 ? 11.039 -18.112 12.253 1.00 74.44 87 ASN A O 1
ATOM 686 N N . ARG A 1 88 ? 12.806 -16.786 12.664 1.00 85.38 88 ARG A N 1
ATOM 687 C CA . ARG A 1 88 ? 12.319 -16.227 13.929 1.00 85.38 88 ARG A CA 1
ATOM 688 C C . ARG A 1 88 ? 12.081 -14.720 13.779 1.00 85.38 88 ARG A C 1
ATOM 690 O O . ARG A 1 88 ? 13.048 -13.980 13.926 1.00 85.38 88 ARG A O 1
ATOM 697 N N . PRO A 1 89 ? 10.848 -14.289 13.468 1.00 88.81 89 PRO A N 1
ATOM 698 C CA . PRO A 1 89 ? 10.503 -12.873 13.513 1.00 88.81 89 PRO A CA 1
ATOM 699 C C . PRO A 1 89 ? 10.475 -12.361 14.957 1.00 88.81 89 PRO A C 1
ATOM 701 O O . PRO A 1 89 ? 10.294 -13.155 15.894 1.00 88.81 89 PRO A O 1
ATOM 704 N N . ASP A 1 90 ? 10.584 -11.044 15.117 1.00 92.50 90 ASP A N 1
ATOM 705 C CA . ASP A 1 90 ? 10.542 -10.403 16.433 1.00 92.50 90 ASP A CA 1
ATOM 706 C C . ASP A 1 90 ? 9.164 -10.551 17.066 1.00 92.50 90 ASP A C 1
ATOM 708 O O . ASP A 1 90 ? 9.062 -11.110 18.160 1.00 92.50 90 ASP A O 1
ATOM 712 N N . TYR A 1 91 ? 8.089 -10.208 16.344 1.00 94.62 91 TYR A N 1
ATOM 713 C CA . TYR A 1 91 ? 6.725 -10.523 16.772 1.00 94.62 91 TYR A CA 1
ATOM 714 C C . TYR A 1 91 ? 5.911 -11.279 15.722 1.00 94.62 91 TYR A C 1
ATOM 716 O O . TYR A 1 91 ? 5.815 -10.910 14.551 1.00 94.62 91 TYR A O 1
ATOM 724 N N . ILE A 1 92 ? 5.217 -12.312 16.199 1.00 93.12 92 ILE A N 1
ATOM 725 C CA . ILE A 1 92 ? 4.108 -12.959 15.495 1.00 93.12 92 ILE A CA 1
ATOM 726 C C . ILE A 1 92 ? 2.820 -12.478 16.151 1.00 93.12 92 ILE A C 1
ATOM 728 O O . ILE A 1 92 ? 2.505 -12.912 17.262 1.00 93.12 92 ILE A O 1
ATOM 732 N N . VAL A 1 93 ? 2.076 -11.601 15.478 1.00 93.38 93 VAL A N 1
ATOM 733 C CA . VAL A 1 93 ? 0.815 -11.057 15.995 1.00 93.38 93 VAL A CA 1
ATOM 734 C C . VAL A 1 93 ? -0.341 -11.941 15.549 1.00 93.38 93 VAL A C 1
ATOM 736 O O . VAL A 1 93 ? -0.487 -12.269 14.371 1.00 93.38 93 VAL A O 1
ATOM 739 N N . ARG A 1 94 ? -1.162 -12.371 16.502 1.00 89.62 94 ARG A N 1
ATOM 740 C CA . ARG A 1 94 ? -2.244 -13.337 16.315 1.00 89.62 94 ARG A CA 1
ATOM 741 C C . ARG A 1 94 ? -3.588 -12.620 16.215 1.00 89.62 94 ARG A C 1
ATOM 743 O O . ARG A 1 94 ? -3.882 -11.704 16.980 1.00 89.62 94 ARG A O 1
ATOM 750 N N . GLY A 1 95 ? -4.402 -13.059 15.263 1.00 83.88 95 GLY A N 1
ATOM 751 C CA . GLY A 1 95 ? -5.820 -12.722 15.169 1.00 83.88 95 GLY A CA 1
ATOM 752 C C . GLY A 1 95 ? -6.692 -13.800 15.815 1.00 83.88 95 GLY A C 1
ATOM 753 O O . GLY A 1 95 ? -6.189 -14.733 16.446 1.00 83.88 95 GLY A O 1
ATOM 754 N N . LYS A 1 96 ? -8.012 -13.709 15.612 1.00 79.31 96 LYS A N 1
ATOM 755 C CA . LYS A 1 96 ? -8.954 -14.770 16.019 1.00 79.31 96 LYS A CA 1
ATOM 756 C C . LYS A 1 96 ? -8.703 -16.064 15.237 1.00 79.31 96 LYS A C 1
ATOM 758 O O . LYS A 1 96 ? -8.737 -17.150 15.811 1.00 79.31 96 LYS A O 1
ATOM 763 N N . VAL A 1 97 ? -8.382 -15.939 13.947 1.00 71.88 97 VAL A N 1
ATOM 764 C CA . VAL A 1 97 ? -8.080 -17.058 13.045 1.00 71.88 97 VAL A CA 1
ATOM 765 C C . VAL A 1 97 ? -6.629 -16.950 12.563 1.00 71.88 97 VAL A C 1
ATOM 767 O O . VAL A 1 97 ? -6.344 -16.403 11.505 1.00 71.88 97 VAL A O 1
ATOM 770 N N . GLY A 1 98 ? -5.690 -17.471 13.356 1.00 78.75 98 GLY A N 1
ATOM 771 C CA . GLY A 1 98 ? -4.279 -17.589 12.963 1.00 78.75 98 GLY A CA 1
ATOM 772 C C . GLY A 1 98 ? -3.444 -16.313 13.136 1.00 78.75 98 GLY A C 1
ATOM 773 O O . GLY A 1 98 ? -3.670 -15.523 14.052 1.00 78.75 98 GLY A O 1
ATOM 774 N N . THR A 1 99 ? -2.422 -16.149 12.293 1.00 85.75 99 THR A N 1
ATOM 775 C CA . THR A 1 99 ? -1.494 -15.006 12.336 1.00 85.75 99 THR A CA 1
ATOM 776 C C . THR A 1 99 ? -2.074 -13.824 11.565 1.00 85.75 99 THR A C 1
ATOM 778 O O . THR A 1 99 ? -2.305 -13.931 10.361 1.00 85.75 99 THR A O 1
ATOM 781 N N . ALA A 1 100 ? -2.265 -12.696 12.252 1.00 86.50 100 ALA A N 1
ATOM 782 C CA . ALA A 1 100 ? -2.716 -11.441 11.660 1.00 86.50 100 ALA A CA 1
ATOM 783 C C . ALA A 1 100 ? -1.616 -10.824 10.786 1.00 86.50 100 ALA A C 1
ATOM 785 O O . ALA A 1 100 ? -1.823 -10.569 9.601 1.00 86.50 100 ALA A O 1
ATOM 786 N N . PHE A 1 101 ? -0.431 -10.629 11.366 1.00 91.38 101 PHE A N 1
ATOM 787 C CA . PHE A 1 101 ? 0.740 -10.113 10.666 1.00 91.38 101 PHE A CA 1
ATOM 788 C C . PHE A 1 101 ? 2.033 -10.450 11.411 1.00 91.38 101 PHE A C 1
ATOM 790 O O . PHE A 1 101 ? 2.028 -10.864 12.574 1.00 91.38 101 PHE A O 1
ATOM 797 N N . ILE A 1 102 ? 3.147 -10.256 10.712 1.00 93.19 102 ILE A N 1
ATOM 798 C CA . ILE A 1 102 ? 4.498 -10.346 11.265 1.00 93.19 102 ILE A CA 1
ATOM 799 C C . ILE A 1 102 ? 5.050 -8.941 11.503 1.00 93.19 102 ILE A C 1
ATOM 801 O O . ILE A 1 102 ? 4.820 -8.046 10.692 1.00 93.19 102 ILE A O 1
ATOM 805 N N . TRP A 1 103 ? 5.789 -8.752 12.588 1.00 95.38 103 TRP A N 1
ATOM 806 C CA . TRP A 1 103 ? 6.529 -7.527 12.867 1.00 95.38 103 TRP A CA 1
ATOM 807 C C . TRP A 1 103 ? 8.012 -7.862 13.005 1.00 95.38 103 TRP A C 1
ATOM 809 O O . TRP A 1 103 ? 8.370 -8.762 13.765 1.00 95.38 103 TRP A O 1
ATOM 819 N N . GLU A 1 104 ? 8.840 -7.153 12.251 1.00 95.38 104 GLU A N 1
ATOM 820 C CA . GLU A 1 104 ? 10.293 -7.258 12.271 1.00 95.38 104 GLU A CA 1
ATOM 821 C C . GLU A 1 104 ? 10.880 -5.900 12.654 1.00 95.38 104 GLU A C 1
ATOM 823 O O . GLU A 1 104 ? 10.643 -4.889 11.986 1.00 95.38 104 GLU A O 1
ATOM 828 N N . ASP A 1 105 ? 11.667 -5.904 13.715 1.00 95.38 105 ASP A N 1
ATOM 829 C CA . ASP A 1 105 ? 12.367 -4.759 14.256 1.00 95.38 105 ASP A CA 1
ATOM 830 C C . ASP A 1 105 ? 13.826 -4.756 13.793 1.00 95.38 105 ASP A C 1
ATOM 832 O O . ASP A 1 105 ? 14.418 -5.772 13.419 1.00 95.38 105 ASP A O 1
ATOM 836 N N . LYS A 1 106 ? 14.418 -3.569 13.742 1.00 94.81 106 LYS A N 1
ATOM 837 C CA . LYS A 1 106 ? 15.836 -3.352 13.472 1.00 94.81 106 LYS A CA 1
ATOM 838 C C . LYS A 1 106 ? 16.351 -2.260 14.388 1.00 94.81 106 LYS A C 1
ATOM 840 O O . LYS A 1 106 ? 15.611 -1.361 14.777 1.00 94.81 106 LYS A O 1
ATOM 845 N N . ASN A 1 107 ? 17.648 -2.304 14.666 1.00 93.12 107 ASN A N 1
ATOM 846 C CA . ASN A 1 107 ? 18.352 -1.228 15.354 1.00 93.12 107 ASN A CA 1
ATOM 847 C C . ASN A 1 107 ? 17.994 0.169 14.806 1.00 93.12 107 ASN A C 1
ATOM 849 O O . ASN A 1 107 ? 17.916 0.364 13.588 1.00 93.12 107 ASN A O 1
ATOM 853 N N . SER A 1 108 ? 17.865 1.159 15.692 1.00 92.69 108 SER A N 1
ATOM 854 C CA . SER A 1 108 ? 17.454 2.512 15.304 1.00 92.69 108 SER A CA 1
ATOM 855 C C . SER A 1 108 ? 18.443 3.233 14.385 1.00 92.69 108 SER A C 1
ATOM 857 O O . SER A 1 108 ? 18.104 4.263 13.815 1.00 92.69 108 SER A O 1
ATOM 859 N N . THR A 1 109 ? 19.663 2.733 14.201 1.00 92.44 109 THR A N 1
ATOM 860 C CA . THR A 1 109 ? 20.662 3.287 13.267 1.00 92.44 109 THR A CA 1
ATOM 861 C C . THR A 1 109 ? 20.591 2.674 11.867 1.00 92.44 109 THR A C 1
ATOM 863 O O . THR A 1 109 ? 21.210 3.190 10.941 1.00 92.44 109 THR A O 1
ATOM 866 N N . LEU A 1 110 ? 19.831 1.591 11.676 1.00 92.25 110 LEU A N 1
ATOM 867 C CA . LEU A 1 110 ? 19.735 0.904 10.390 1.00 92.25 110 LEU A CA 1
ATOM 868 C C . LEU A 1 110 ? 18.629 1.496 9.524 1.00 92.25 110 LEU A C 1
ATOM 870 O O . LEU A 1 110 ? 17.495 1.645 9.973 1.00 92.25 110 LEU A O 1
ATOM 874 N N . ASP A 1 111 ? 18.939 1.760 8.259 1.00 91.00 111 ASP A N 1
ATOM 875 C CA . ASP A 1 111 ? 17.944 2.113 7.248 1.00 91.00 111 ASP A CA 1
ATOM 876 C C . ASP A 1 111 ? 17.424 0.869 6.516 1.00 91.00 111 ASP A C 1
ATOM 878 O O . ASP A 1 111 ? 18.042 -0.202 6.507 1.00 91.00 111 ASP A O 1
ATOM 882 N N . PHE A 1 112 ? 16.263 1.009 5.878 1.00 88.94 112 PHE A N 1
ATOM 883 C CA . PHE A 1 112 ? 15.655 -0.080 5.127 1.00 88.94 112 PHE A CA 1
ATOM 884 C C . PHE A 1 112 ? 16.454 -0.403 3.849 1.00 88.94 112 PHE A C 1
ATOM 886 O O . PHE A 1 112 ? 16.420 0.344 2.874 1.00 88.94 112 PHE A O 1
ATOM 893 N N . ASP A 1 113 ? 17.134 -1.551 3.840 1.00 87.50 113 ASP A N 1
ATOM 894 C CA . ASP A 1 113 ? 17.720 -2.181 2.653 1.00 87.50 113 ASP A CA 1
ATOM 895 C C . ASP A 1 113 ? 16.699 -3.129 2.002 1.00 87.50 113 ASP A C 1
ATOM 897 O O . ASP A 1 113 ? 16.459 -4.235 2.495 1.00 87.50 113 ASP A O 1
ATOM 901 N N . ASP A 1 114 ? 16.120 -2.706 0.876 1.00 79.19 114 ASP A N 1
ATOM 902 C CA . ASP A 1 114 ? 15.112 -3.479 0.139 1.00 79.19 114 ASP A CA 1
ATOM 903 C C . ASP A 1 114 ? 15.614 -4.876 -0.265 1.00 79.19 114 ASP A C 1
ATOM 905 O O . ASP A 1 114 ? 14.866 -5.847 -0.229 1.00 79.19 114 ASP A O 1
ATOM 909 N N . THR A 1 115 ? 16.902 -5.044 -0.571 1.00 77.88 115 THR A N 1
ATOM 910 C CA . THR A 1 115 ? 17.409 -6.351 -1.020 1.00 77.88 115 THR A CA 1
ATOM 911 C C . THR A 1 115 ? 17.447 -7.375 0.114 1.00 77.88 115 THR A C 1
ATOM 913 O O . THR A 1 115 ? 17.031 -8.529 -0.053 1.00 77.88 115 THR A O 1
ATOM 916 N N . LYS A 1 116 ? 17.914 -6.955 1.293 1.00 83.38 116 LYS A N 1
ATOM 917 C CA . LYS A 1 116 ? 18.093 -7.836 2.453 1.00 83.38 116 LYS A CA 1
ATOM 918 C C . LYS A 1 116 ? 16.811 -7.985 3.254 1.00 83.38 116 LYS A C 1
ATOM 920 O O . LYS A 1 116 ? 16.412 -9.108 3.567 1.00 83.38 116 LYS A O 1
ATOM 925 N N . HIS A 1 117 ? 16.158 -6.871 3.568 1.00 87.56 117 HIS A N 1
ATOM 926 C CA . HIS A 1 117 ? 15.007 -6.875 4.458 1.00 87.56 117 HIS A CA 1
ATOM 927 C C . HIS A 1 117 ? 13.777 -7.451 3.764 1.00 87.56 117 HIS A C 1
ATOM 929 O O . HIS A 1 117 ? 13.137 -8.322 4.342 1.00 87.56 117 HIS A O 1
ATOM 935 N N . THR A 1 118 ? 13.494 -7.118 2.500 1.00 84.06 118 THR A N 1
ATOM 936 C CA . THR A 1 118 ? 12.346 -7.711 1.783 1.00 84.06 118 THR A CA 1
ATOM 937 C C . THR A 1 118 ? 12.473 -9.229 1.668 1.00 84.06 118 THR A C 1
ATOM 939 O O . THR A 1 118 ? 11.492 -9.952 1.859 1.00 84.06 118 THR A O 1
ATOM 942 N N . SER A 1 119 ? 13.687 -9.736 1.429 1.00 82.56 119 SER A N 1
ATOM 943 C CA . SER A 1 119 ? 13.964 -11.178 1.427 1.00 82.56 119 SER A CA 1
ATOM 944 C C . SER A 1 119 ? 13.670 -11.819 2.787 1.00 82.56 119 SER A C 1
ATOM 946 O O . SER A 1 119 ? 13.146 -12.931 2.852 1.00 82.56 119 SER A O 1
ATOM 948 N N . GLN A 1 120 ? 13.974 -11.124 3.885 1.00 85.12 120 GLN A N 1
ATOM 949 C CA . GLN A 1 120 ? 13.663 -11.577 5.236 1.00 85.12 120 GLN A CA 1
ATOM 950 C C . GLN A 1 120 ? 12.154 -11.553 5.522 1.00 85.12 120 GLN A C 1
ATOM 952 O O . GLN A 1 120 ? 11.608 -12.597 5.875 1.00 85.12 120 GLN A O 1
ATOM 957 N N . LEU A 1 121 ? 11.474 -10.426 5.285 1.00 87.50 121 LEU A N 1
ATOM 958 C CA . LEU A 1 121 ? 10.028 -10.282 5.495 1.00 87.50 121 LEU A CA 1
ATOM 959 C C . LEU A 1 121 ? 9.237 -11.337 4.708 1.00 87.50 121 LEU A C 1
ATOM 961 O O . LEU A 1 121 ? 8.320 -11.965 5.237 1.00 87.50 121 LEU A O 1
ATOM 965 N N . ARG A 1 122 ? 9.645 -11.606 3.460 1.00 83.94 122 ARG A N 1
ATOM 966 C CA . ARG A 1 122 ? 9.028 -12.632 2.609 1.00 83.94 122 ARG A CA 1
ATOM 967 C C . ARG A 1 122 ? 9.079 -14.023 3.238 1.00 83.94 122 ARG A C 1
ATOM 969 O O . ARG A 1 122 ? 8.094 -14.755 3.171 1.00 83.94 122 ARG A O 1
ATOM 976 N N . ARG A 1 123 ? 10.211 -14.402 3.843 1.00 82.00 123 ARG A N 1
ATOM 977 C CA . ARG A 1 123 ? 10.380 -15.732 4.459 1.00 82.00 123 ARG A CA 1
ATOM 978 C C . ARG A 1 123 ? 9.419 -15.957 5.625 1.00 82.00 123 ARG A C 1
ATOM 980 O O . ARG A 1 123 ? 8.955 -17.083 5.807 1.00 82.00 123 ARG A O 1
ATOM 987 N N . TYR A 1 124 ? 9.093 -14.910 6.380 1.00 81.88 124 TYR A N 1
ATOM 988 C CA . TYR A 1 124 ? 8.177 -15.009 7.519 1.00 81.88 124 TYR A CA 1
ATOM 989 C C . TYR A 1 124 ? 6.704 -15.057 7.124 1.00 81.88 124 TYR A C 1
ATOM 991 O O . TYR A 1 124 ? 5.874 -15.542 7.887 1.00 81.88 124 TYR A O 1
ATOM 999 N N . ASN A 1 125 ? 6.378 -14.570 5.932 1.00 76.31 125 ASN A N 1
ATOM 1000 C CA . ASN A 1 125 ? 5.001 -14.350 5.521 1.00 76.31 125 ASN A CA 1
ATOM 1001 C C . ASN A 1 125 ? 4.320 -15.589 4.908 1.00 76.31 125 ASN A C 1
ATOM 1003 O O . ASN A 1 125 ? 3.104 -15.622 4.719 1.00 76.31 125 ASN A O 1
ATOM 1007 N N . LEU A 1 126 ? 5.090 -16.638 4.605 1.00 68.81 126 LEU A N 1
ATOM 1008 C CA . LEU A 1 126 ? 4.554 -17.882 4.057 1.00 68.81 126 LEU A CA 1
ATOM 1009 C C . LEU A 1 126 ? 3.530 -18.505 5.024 1.00 68.81 126 LEU A C 1
ATOM 1011 O O . LEU A 1 126 ? 3.887 -18.975 6.103 1.00 68.81 126 LEU A O 1
ATOM 1015 N N . GLY A 1 127 ? 2.258 -18.534 4.612 1.00 62.56 127 GLY A N 1
ATOM 1016 C CA . GLY A 1 127 ? 1.153 -19.082 5.405 1.00 62.56 127 GLY A CA 1
ATOM 1017 C C . GLY A 1 127 ? 0.488 -18.097 6.376 1.00 62.56 127 GLY A C 1
ATOM 1018 O O . GLY A 1 127 ? -0.212 -18.545 7.281 1.00 62.56 127 GLY A O 1
ATOM 1019 N N . THR A 1 128 ? 0.693 -16.784 6.212 1.00 73.69 128 THR A N 1
ATOM 1020 C CA . THR A 1 128 ? -0.045 -15.735 6.949 1.00 73.69 128 THR A CA 1
ATOM 1021 C C . THR A 1 128 ? -0.987 -14.947 6.023 1.00 73.69 128 THR A C 1
ATOM 1023 O O . THR A 1 128 ? -1.056 -15.224 4.826 1.00 73.69 128 THR A O 1
ATOM 1026 N N . ALA A 1 129 ? -1.702 -13.946 6.551 1.00 70.19 129 ALA A N 1
ATOM 1027 C CA . ALA A 1 129 ? -2.578 -13.058 5.775 1.00 70.19 129 ALA A CA 1
ATOM 1028 C C . ALA A 1 129 ? -1.841 -12.127 4.779 1.00 70.19 129 ALA A C 1
ATOM 1030 O O . ALA A 1 129 ? -2.472 -11.304 4.112 1.00 70.19 129 ALA A O 1
ATOM 1031 N N . GLY A 1 130 ? -0.513 -12.219 4.677 1.00 81.56 130 GLY A N 1
ATOM 1032 C CA . GLY A 1 130 ? 0.286 -11.407 3.763 1.00 81.56 130 GLY A CA 1
ATOM 1033 C C . GLY A 1 130 ? 0.811 -10.120 4.394 1.00 81.56 130 GLY A C 1
ATOM 1034 O O . GLY A 1 130 ? 1.676 -9.484 3.800 1.00 81.56 130 GLY A O 1
ATOM 1035 N N . TYR A 1 131 ? 0.352 -9.723 5.581 1.00 88.12 131 TYR A N 1
ATOM 1036 C CA . TYR A 1 131 ? 0.744 -8.460 6.211 1.00 88.12 131 TYR A CA 1
ATOM 1037 C C . TYR A 1 131 ? 2.042 -8.591 7.006 1.00 88.12 131 TYR A C 1
ATOM 1039 O O . TYR A 1 131 ? 2.254 -9.534 7.772 1.00 88.12 131 TYR A O 1
ATOM 1047 N N . THR A 1 132 ? 2.927 -7.616 6.835 1.00 92.50 132 THR A N 1
ATOM 1048 C CA . THR A 1 132 ? 4.189 -7.538 7.568 1.00 92.50 132 THR A CA 1
ATOM 1049 C C . THR A 1 132 ? 4.547 -6.085 7.862 1.00 92.50 132 THR A C 1
ATOM 1051 O O . THR A 1 132 ? 4.176 -5.191 7.102 1.00 92.50 132 THR A O 1
ATOM 1054 N N . VAL A 1 133 ? 5.245 -5.848 8.967 1.00 95.81 133 VAL A N 1
ATOM 1055 C CA . VAL A 1 133 ? 5.788 -4.545 9.351 1.00 95.81 133 VAL A CA 1
ATOM 1056 C C . VAL A 1 133 ? 7.295 -4.666 9.509 1.00 95.81 133 VAL A C 1
ATOM 1058 O O . VAL A 1 133 ? 7.771 -5.603 10.141 1.00 95.81 133 VAL A O 1
ATOM 1061 N N . TRP A 1 134 ? 8.024 -3.720 8.929 1.00 96.38 134 TRP A N 1
ATOM 1062 C CA . TRP A 1 134 ? 9.415 -3.439 9.253 1.00 96.38 134 TRP A CA 1
ATOM 1063 C C . TRP A 1 134 ? 9.480 -2.142 10.057 1.00 96.38 134 TRP A C 1
ATOM 1065 O O . TRP A 1 134 ? 8.824 -1.160 9.697 1.00 96.38 134 TRP A O 1
ATOM 1075 N N . CYS A 1 135 ? 10.257 -2.129 11.132 1.00 96.50 135 CYS A N 1
ATOM 1076 C CA . CYS A 1 135 ? 10.332 -1.000 12.046 1.00 96.50 135 CYS A CA 1
ATOM 1077 C C . CYS A 1 135 ? 11.750 -0.817 12.591 1.00 96.50 135 CYS A C 1
ATOM 1079 O O . CYS A 1 135 ? 12.475 -1.777 12.814 1.00 96.50 135 CYS A O 1
ATOM 1081 N N . ASN A 1 136 ? 12.145 0.432 12.827 1.00 95.56 136 ASN A N 1
ATOM 1082 C CA . ASN A 1 136 ? 13.398 0.770 13.506 1.00 95.56 136 ASN A CA 1
ATOM 1083 C C . ASN A 1 136 ? 13.225 1.941 14.484 1.00 95.56 136 ASN A C 1
ATOM 1085 O O . ASN A 1 136 ? 14.128 2.763 14.618 1.00 95.56 136 ASN A O 1
ATOM 1089 N N . MET A 1 137 ? 12.025 2.094 15.059 1.00 94.88 137 MET A N 1
ATOM 1090 C CA . MET A 1 137 ? 11.522 3.239 15.842 1.00 94.88 137 MET A CA 1
ATOM 1091 C C . MET A 1 137 ? 11.495 4.610 15.138 1.00 94.88 137 MET A C 1
ATOM 1093 O O . MET A 1 137 ? 10.652 5.430 15.488 1.00 94.88 137 MET A O 1
ATOM 1097 N N . ARG A 1 138 ? 12.347 4.860 14.134 1.00 95.38 138 ARG A N 1
ATOM 1098 C CA . ARG A 1 138 ? 12.364 6.091 13.320 1.00 95.38 138 ARG A CA 1
ATOM 1099 C C . ARG A 1 138 ? 11.365 6.037 12.167 1.00 95.38 138 ARG A C 1
ATOM 1101 O O . ARG A 1 138 ? 10.849 7.068 11.748 1.00 95.38 138 ARG A O 1
ATOM 1108 N N . ARG A 1 139 ? 11.064 4.836 11.674 1.00 95.75 139 ARG A N 1
ATOM 1109 C CA . ARG A 1 139 ? 10.136 4.582 10.573 1.00 95.75 139 ARG A CA 1
ATOM 1110 C C . ARG A 1 139 ? 9.329 3.315 10.823 1.00 95.75 139 ARG A C 1
ATOM 1112 O O . ARG A 1 139 ? 9.867 2.323 11.311 1.00 95.75 139 ARG A O 1
ATOM 1119 N N . ILE A 1 140 ? 8.056 3.343 10.434 1.00 97.38 140 ILE A N 1
ATOM 1120 C CA . ILE A 1 140 ? 7.208 2.150 10.310 1.00 97.38 140 ILE A CA 1
ATOM 1121 C C . ILE A 1 140 ? 6.923 1.940 8.825 1.00 97.38 140 ILE A C 1
ATOM 1123 O O . ILE A 1 140 ? 6.288 2.783 8.194 1.00 97.38 140 ILE A O 1
ATOM 1127 N N . LEU A 1 141 ? 7.364 0.808 8.280 1.00 95.62 141 LEU A N 1
ATOM 1128 C CA . LEU A 1 141 ? 7.074 0.380 6.915 1.00 95.62 141 LEU A CA 1
ATOM 1129 C C . LEU A 1 141 ? 6.176 -0.859 6.954 1.00 95.62 141 LEU A C 1
ATOM 1131 O O . LEU A 1 141 ? 6.623 -1.976 7.205 1.00 95.62 141 LEU A O 1
ATOM 1135 N N . ALA A 1 142 ? 4.893 -0.654 6.691 1.00 93.69 142 ALA A N 1
ATOM 1136 C CA . ALA A 1 142 ? 3.874 -1.690 6.637 1.00 93.69 142 ALA A CA 1
ATOM 1137 C C . ALA A 1 142 ? 3.634 -2.120 5.187 1.00 93.69 142 ALA A C 1
ATOM 1139 O O . ALA A 1 142 ? 3.321 -1.299 4.320 1.00 93.69 142 ALA A O 1
ATOM 1140 N N . VAL A 1 143 ? 3.756 -3.419 4.925 1.00 90.81 143 VAL A N 1
ATOM 1141 C CA . VAL A 1 143 ? 3.645 -4.011 3.589 1.00 90.81 143 VAL A CA 1
ATOM 1142 C C . VAL A 1 143 ? 2.700 -5.210 3.570 1.00 90.81 143 VAL A C 1
ATOM 1144 O O . VAL A 1 143 ? 2.504 -5.885 4.583 1.00 90.81 143 VAL A O 1
ATOM 1147 N N . ARG A 1 144 ? 2.144 -5.513 2.393 1.00 86.81 144 ARG A N 1
ATOM 1148 C CA . ARG A 1 144 ? 1.396 -6.747 2.126 1.00 86.81 144 ARG A CA 1
ATOM 1149 C C . ARG A 1 144 ? 2.024 -7.514 0.967 1.00 86.81 144 ARG A C 1
ATOM 1151 O O . ARG A 1 144 ? 2.144 -6.967 -0.123 1.00 86.81 144 ARG A O 1
ATOM 1158 N N . PHE A 1 145 ? 2.378 -8.775 1.173 1.00 83.56 145 PHE A N 1
ATOM 1159 C CA . PHE A 1 145 ? 2.733 -9.696 0.094 1.00 83.56 145 PHE A CA 1
ATOM 1160 C C . PHE A 1 145 ? 1.465 -10.356 -0.441 1.00 83.56 145 PHE A C 1
ATOM 1162 O O . PHE A 1 145 ? 0.608 -10.789 0.334 1.00 83.56 145 PHE A O 1
ATOM 1169 N N . LEU A 1 146 ? 1.334 -10.423 -1.762 1.00 70.88 146 LEU A N 1
ATOM 1170 C CA . LEU A 1 146 ? 0.141 -10.973 -2.394 1.00 70.88 146 LEU A CA 1
ATOM 1171 C C . LEU A 1 146 ? 0.195 -12.503 -2.409 1.00 70.88 146 LEU A C 1
ATOM 1173 O O . LEU A 1 146 ? 1.244 -13.105 -2.638 1.00 70.88 146 LEU A O 1
ATOM 1177 N N . ALA A 1 147 ? -0.953 -13.149 -2.199 1.00 63.12 147 ALA A N 1
ATOM 1178 C CA . ALA A 1 147 ? -1.044 -14.610 -2.165 1.00 63.12 147 ALA A CA 1
ATOM 1179 C C . ALA A 1 147 ? -0.688 -15.262 -3.515 1.00 63.12 147 ALA A C 1
ATOM 1181 O O . ALA A 1 147 ? -0.144 -16.363 -3.550 1.00 63.12 147 ALA A O 1
ATOM 1182 N N . ASN A 1 148 ? -0.980 -14.576 -4.624 1.00 58.81 148 ASN A N 1
ATOM 1183 C CA . ASN A 1 148 ? -0.672 -15.016 -5.986 1.00 58.81 148 ASN A CA 1
ATOM 1184 C C . ASN A 1 148 ? 0.729 -14.597 -6.465 1.00 58.81 148 ASN A C 1
ATOM 1186 O O . ASN A 1 148 ? 1.193 -15.110 -7.480 1.00 58.81 148 ASN A O 1
ATOM 1190 N N . ASP A 1 149 ? 1.394 -13.691 -5.748 1.00 65.75 149 ASP A N 1
ATOM 1191 C CA . ASP A 1 149 ? 2.733 -13.213 -6.071 1.00 65.75 149 ASP A CA 1
ATOM 1192 C C . ASP A 1 149 ? 3.488 -12.835 -4.792 1.00 65.75 149 ASP A C 1
ATOM 1194 O O . ASP A 1 149 ? 3.618 -11.670 -4.412 1.00 65.75 149 ASP A O 1
ATOM 1198 N N . THR A 1 150 ? 4.036 -13.853 -4.127 1.00 64.00 150 THR A N 1
ATOM 1199 C CA . THR A 1 150 ? 4.878 -13.664 -2.937 1.00 64.00 150 THR A CA 1
ATOM 1200 C C . THR A 1 150 ? 6.228 -13.033 -3.274 1.00 64.00 150 THR A C 1
ATOM 1202 O O . THR A 1 150 ? 7.007 -12.718 -2.371 1.00 64.00 150 THR A O 1
ATOM 1205 N N . SER A 1 151 ? 6.528 -12.836 -4.565 1.00 66.62 151 SER A N 1
ATOM 1206 C CA . SER A 1 151 ? 7.743 -12.170 -5.012 1.00 66.62 151 SER A CA 1
ATOM 1207 C C . SER A 1 151 ? 7.646 -10.646 -4.977 1.00 66.62 151 SER A C 1
ATOM 1209 O O . SER A 1 151 ? 8.662 -9.959 -5.111 1.00 66.62 151 SER A O 1
ATOM 1211 N N . ARG A 1 152 ? 6.445 -10.117 -4.739 1.00 71.38 152 ARG A N 1
ATOM 1212 C CA . ARG A 1 152 ? 6.162 -8.688 -4.713 1.00 71.38 152 ARG A CA 1
ATOM 1213 C C . ARG A 1 152 ? 5.387 -8.331 -3.454 1.00 71.38 152 ARG A C 1
ATOM 1215 O O . ARG A 1 152 ? 4.687 -9.157 -2.870 1.00 71.38 152 ARG A O 1
ATOM 1222 N N . TYR A 1 153 ? 5.548 -7.087 -3.028 1.00 82.19 153 TYR A N 1
ATOM 1223 C CA . TYR A 1 153 ? 4.796 -6.528 -1.920 1.00 82.19 153 TYR A CA 1
ATOM 1224 C C . TYR A 1 153 ? 4.212 -5.173 -2.308 1.00 82.19 153 TYR A C 1
ATOM 1226 O O . TYR A 1 153 ? 4.743 -4.459 -3.161 1.00 82.19 153 TYR A O 1
ATOM 1234 N N . GLU A 1 154 ? 3.113 -4.828 -1.659 1.00 81.12 154 GLU A N 1
ATOM 1235 C CA . GLU A 1 154 ? 2.463 -3.528 -1.730 1.00 81.12 154 GLU A CA 1
ATOM 1236 C C . GLU A 1 154 ? 2.754 -2.770 -0.440 1.00 81.12 154 GLU A C 1
ATOM 1238 O O . GLU A 1 154 ? 2.603 -3.324 0.651 1.00 81.12 154 GLU A O 1
ATOM 1243 N N . VAL A 1 155 ? 3.166 -1.508 -0.548 1.00 85.44 155 VAL A N 1
ATOM 1244 C CA . VAL A 1 155 ? 3.318 -0.640 0.624 1.00 85.44 155 VAL A CA 1
ATOM 1245 C C . VAL A 1 155 ? 1.930 -0.197 1.059 1.00 85.44 155 VAL A C 1
ATOM 1247 O O . VAL A 1 155 ? 1.203 0.422 0.290 1.00 85.44 155 VAL A O 1
ATOM 1250 N N . LYS A 1 156 ? 1.556 -0.524 2.295 1.00 86.44 156 LYS A N 1
ATOM 1251 C CA . LYS A 1 156 ? 0.264 -0.157 2.883 1.00 86.44 156 LYS A CA 1
ATOM 1252 C C . LYS A 1 156 ? 0.362 1.091 3.749 1.00 86.44 156 LYS A C 1
ATOM 1254 O O . LYS A 1 156 ? -0.566 1.893 3.757 1.00 86.44 156 LYS A O 1
ATOM 1259 N N . ALA A 1 157 ? 1.481 1.267 4.444 1.00 89.62 157 ALA A N 1
ATOM 1260 C CA . ALA A 1 157 ? 1.801 2.502 5.143 1.00 89.62 157 ALA A CA 1
ATOM 1261 C C . ALA A 1 157 ? 3.318 2.671 5.258 1.00 89.62 157 ALA A C 1
ATOM 1263 O O . ALA A 1 157 ? 4.047 1.699 5.440 1.00 89.62 157 ALA A O 1
ATOM 1264 N N . ASP A 1 158 ? 3.775 3.912 5.156 1.00 91.94 158 ASP A N 1
ATOM 1265 C CA . ASP A 1 158 ? 5.175 4.294 5.296 1.00 91.94 158 ASP A CA 1
ATOM 1266 C C . ASP A 1 158 ? 5.234 5.588 6.108 1.00 91.94 158 ASP A C 1
ATOM 1268 O O . ASP A 1 158 ? 4.888 6.663 5.613 1.00 91.94 158 ASP A O 1
ATOM 1272 N N . ILE A 1 159 ? 5.538 5.447 7.395 1.00 93.38 159 ILE A N 1
ATOM 1273 C CA . ILE A 1 159 ? 5.371 6.505 8.389 1.00 93.38 159 ILE A CA 1
ATOM 1274 C C . ILE A 1 159 ? 6.747 6.954 8.860 1.00 93.38 159 ILE A C 1
ATOM 1276 O O . ILE A 1 159 ? 7.513 6.151 9.396 1.00 93.38 159 ILE A O 1
ATOM 1280 N N . ASP A 1 160 ? 7.021 8.247 8.706 1.00 92.62 160 ASP A N 1
ATOM 1281 C CA . ASP A 1 160 ? 8.238 8.898 9.193 1.00 92.62 160 ASP A CA 1
ATOM 1282 C C . ASP A 1 160 ? 8.037 9.364 10.644 1.00 92.62 160 ASP A C 1
ATOM 1284 O O . ASP A 1 160 ? 7.558 10.466 10.919 1.00 92.62 160 ASP A O 1
ATOM 1288 N N . ILE A 1 161 ? 8.343 8.481 11.593 1.00 94.75 161 ILE A N 1
ATOM 1289 C CA . ILE A 1 161 ? 8.136 8.714 13.028 1.00 94.75 161 ILE A CA 1
ATOM 1290 C C . ILE A 1 161 ? 9.152 9.731 13.556 1.00 94.75 161 ILE A C 1
ATOM 1292 O O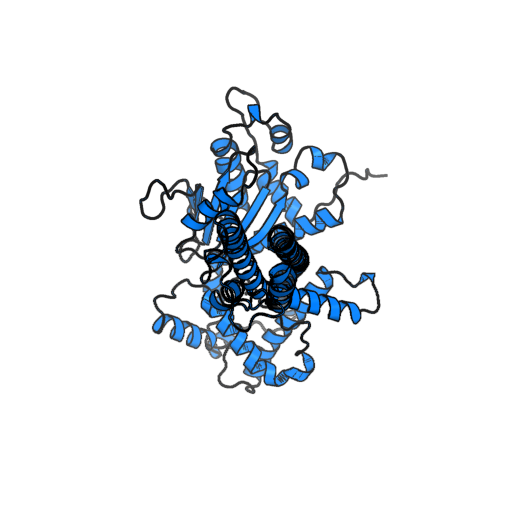 . ILE A 1 161 ? 8.814 10.576 14.386 1.00 94.75 161 ILE A O 1
ATOM 1296 N N . GLU A 1 162 ? 10.397 9.672 13.084 1.00 92.25 162 GLU A N 1
ATOM 1297 C CA . GLU A 1 162 ? 11.436 10.642 13.429 1.00 92.25 162 GLU A CA 1
ATOM 1298 C C . GLU A 1 162 ? 11.086 12.043 12.917 1.00 92.25 162 GLU A C 1
ATOM 1300 O O . GLU A 1 162 ? 11.152 12.995 13.692 1.00 92.25 162 GLU A O 1
ATOM 1305 N N . GLY A 1 163 ? 10.615 12.181 11.677 1.00 89.12 163 GLY A N 1
ATOM 1306 C CA . GLY A 1 163 ? 10.140 13.463 11.157 1.00 89.12 163 GLY A CA 1
ATOM 1307 C C . GLY A 1 163 ? 8.958 14.035 11.948 1.00 89.12 163 GLY A C 1
ATOM 1308 O O . GLY A 1 163 ? 8.883 15.244 12.165 1.00 89.12 163 GLY A O 1
ATOM 1309 N N . LEU A 1 164 ? 8.050 13.181 12.436 1.00 89.12 164 LEU A N 1
ATOM 1310 C CA . LEU A 1 164 ? 6.878 13.604 13.213 1.00 89.12 164 LEU A CA 1
ATOM 1311 C C . LEU A 1 164 ? 7.184 13.969 14.672 1.00 89.12 164 LEU A C 1
ATOM 1313 O O . LEU A 1 164 ? 6.522 14.845 15.235 1.00 89.12 164 LEU A O 1
ATOM 1317 N N . PHE A 1 165 ? 8.124 13.268 15.311 1.00 90.88 165 PHE A N 1
ATOM 1318 C CA . PHE A 1 165 ? 8.288 13.306 16.770 1.00 90.88 165 PHE A CA 1
ATOM 1319 C C . PHE A 1 165 ? 9.736 13.451 17.260 1.00 90.88 165 PHE A C 1
ATOM 1321 O O . PHE A 1 165 ? 9.958 13.510 18.471 1.00 90.88 165 PHE A O 1
ATOM 1328 N N . GLY A 1 166 ? 10.717 13.473 16.360 1.00 83.94 166 GLY A N 1
ATOM 1329 C CA . GLY A 1 166 ? 12.136 13.622 16.677 1.00 83.94 166 GLY A CA 1
ATOM 1330 C C . GLY A 1 166 ? 12.521 15.049 17.072 1.00 83.94 166 GLY A C 1
ATOM 1331 O O . GLY A 1 166 ? 11.696 15.962 17.115 1.00 83.94 166 GLY A O 1
ATOM 1332 N N . ALA A 1 167 ? 13.809 15.263 17.354 1.00 75.00 167 ALA A N 1
ATOM 1333 C CA . ALA A 1 167 ? 14.317 16.555 17.827 1.00 75.00 167 ALA A CA 1
ATOM 1334 C C . ALA A 1 167 ? 14.047 17.714 16.842 1.00 75.00 167 ALA A C 1
ATOM 1336 O O . ALA A 1 167 ? 13.781 18.843 17.258 1.00 75.00 167 ALA A O 1
ATOM 1337 N N . THR A 1 168 ? 14.047 17.428 15.537 1.00 68.31 168 THR A N 1
ATOM 1338 C CA . THR A 1 168 ? 13.777 18.394 14.461 1.00 68.31 168 THR A CA 1
ATOM 1339 C C . THR A 1 168 ? 12.293 18.726 14.283 1.00 68.31 168 THR A C 1
ATOM 1341 O O . THR A 1 168 ? 11.981 19.765 13.709 1.00 68.31 168 THR A O 1
ATOM 1344 N N . ALA A 1 169 ? 11.370 17.931 14.838 1.00 66.69 169 ALA A N 1
ATOM 1345 C CA . ALA A 1 169 ? 9.927 18.182 14.746 1.00 66.69 169 ALA A CA 1
ATOM 1346 C C . ALA A 1 169 ? 9.481 19.455 15.500 1.00 66.69 169 ALA A C 1
ATOM 1348 O O . ALA A 1 169 ? 8.363 19.938 15.318 1.00 66.69 169 ALA A O 1
ATOM 1349 N N . SER A 1 170 ? 10.350 19.998 16.362 1.00 55.50 170 SER A N 1
ATOM 1350 C CA . SER A 1 170 ? 10.065 21.143 17.239 1.00 55.50 170 SER A CA 1
ATOM 1351 C C . SER A 1 170 ? 10.539 22.492 16.683 1.00 55.50 170 SER A C 1
ATOM 1353 O O . SER A 1 170 ? 10.139 23.529 17.210 1.00 55.50 170 SER A O 1
ATOM 1355 N N . SER A 1 171 ? 11.426 22.509 15.680 1.00 49.09 171 SER A N 1
ATOM 1356 C CA . SER A 1 171 ? 12.202 23.709 15.312 1.00 49.09 171 SER A CA 1
ATOM 1357 C C . SER A 1 171 ? 11.720 24.441 14.053 1.00 49.09 171 SER A C 1
ATOM 1359 O O . SER A 1 171 ? 12.085 25.597 13.844 1.00 49.09 171 SER A O 1
ATOM 1361 N N . SER A 1 172 ? 10.828 23.847 13.267 1.00 49.91 172 SER A N 1
ATOM 1362 C CA . SER A 1 172 ? 10.072 24.514 12.206 1.00 49.91 172 SER A CA 1
ATOM 1363 C C . SER A 1 172 ? 8.694 23.868 12.138 1.00 49.91 172 SER A C 1
ATOM 1365 O O . SER A 1 172 ? 8.579 22.654 12.275 1.00 49.91 172 SER A O 1
ATOM 1367 N N . ALA A 1 173 ? 7.630 24.664 12.001 1.00 60.44 173 ALA A N 1
ATOM 1368 C CA . ALA A 1 173 ? 6.285 24.124 11.843 1.00 60.44 173 ALA A CA 1
ATOM 1369 C C . ALA A 1 173 ? 6.310 23.108 10.693 1.00 60.44 173 ALA A C 1
ATOM 1371 O O . ALA A 1 173 ? 6.574 23.500 9.556 1.00 60.44 173 ALA A O 1
ATOM 1372 N N . LEU A 1 174 ? 6.114 21.821 11.010 1.00 67.75 174 LEU A N 1
ATOM 1373 C CA . LEU A 1 174 ? 5.941 20.772 10.009 1.00 67.75 174 LEU A CA 1
ATOM 1374 C C . LEU A 1 174 ? 4.977 21.300 8.952 1.00 67.75 174 LEU A C 1
ATOM 1376 O O . LEU A 1 174 ? 3.931 21.851 9.312 1.00 67.75 174 LEU A O 1
ATOM 1380 N N . ASP A 1 175 ? 5.357 21.173 7.680 1.00 78.06 175 ASP A N 1
ATOM 1381 C CA . ASP A 1 175 ? 4.503 21.582 6.569 1.00 78.06 175 ASP A CA 1
ATOM 1382 C C . ASP A 1 175 ? 3.093 21.009 6.806 1.00 78.06 175 ASP A C 1
ATOM 1384 O O . ASP A 1 175 ? 2.961 19.787 6.964 1.00 78.06 175 ASP A O 1
ATOM 1388 N N . PRO A 1 176 ? 2.046 21.855 6.900 1.00 80.69 176 PRO A N 1
ATOM 1389 C CA . PRO A 1 176 ? 0.692 21.398 7.178 1.00 80.69 176 PRO A CA 1
ATOM 1390 C C . PRO A 1 176 ? 0.235 20.266 6.252 1.00 80.69 176 PRO A C 1
ATOM 1392 O O . PRO A 1 176 ? -0.473 19.362 6.703 1.00 80.69 176 PRO A O 1
ATOM 1395 N N . GLU A 1 177 ? 0.677 20.268 4.991 1.00 78.06 177 GLU A N 1
ATOM 1396 C CA . GLU A 1 177 ? 0.298 19.233 4.029 1.00 78.06 177 GLU A CA 1
ATOM 1397 C C . GLU A 1 177 ? 1.051 17.917 4.261 1.00 78.06 177 GLU A C 1
ATOM 1399 O O . GLU A 1 177 ? 0.454 16.834 4.218 1.00 78.06 177 GLU A O 1
ATOM 1404 N N . MET A 1 178 ? 2.339 17.987 4.613 1.00 80.19 178 MET A N 1
ATOM 1405 C CA . MET A 1 178 ? 3.098 16.821 5.075 1.00 80.19 178 MET A CA 1
ATOM 1406 C C . MET A 1 178 ? 2.459 16.225 6.333 1.00 80.19 178 MET A C 1
ATOM 1408 O O . MET A 1 178 ? 2.288 15.008 6.422 1.00 80.19 178 MET A O 1
ATOM 1412 N N . LEU A 1 179 ? 2.045 17.067 7.285 1.00 83.75 179 LEU A N 1
ATOM 1413 C CA . LEU A 1 179 ? 1.430 16.613 8.528 1.00 83.75 179 LEU A CA 1
ATOM 1414 C C . LEU A 1 179 ? 0.085 15.921 8.285 1.00 83.75 179 LEU A C 1
ATOM 1416 O O . LEU A 1 179 ? -0.177 14.856 8.844 1.00 83.75 179 LEU A O 1
ATOM 1420 N N . LYS A 1 180 ? -0.758 16.493 7.421 1.00 82.69 180 LYS A N 1
ATOM 1421 C CA . LYS A 1 180 ? -2.026 15.890 6.987 1.00 82.69 180 LYS A CA 1
ATOM 1422 C C . LYS A 1 180 ? -1.792 14.566 6.254 1.00 82.69 180 LYS A C 1
ATOM 1424 O O . LYS A 1 180 ? -2.526 13.595 6.467 1.00 82.69 180 LYS A O 1
ATOM 1429 N N . THR A 1 181 ? -0.753 14.504 5.423 1.00 82.75 181 THR A N 1
ATOM 1430 C CA . THR A 1 181 ? -0.354 13.284 4.715 1.00 82.75 181 THR A CA 1
ATOM 1431 C C . THR A 1 181 ? 0.028 12.185 5.697 1.00 82.75 181 THR A C 1
ATOM 1433 O O . THR A 1 181 ? -0.581 11.117 5.662 1.00 82.75 181 THR A O 1
ATOM 1436 N N . GLN A 1 182 ? 0.949 12.471 6.616 1.00 86.62 182 GLN A N 1
ATOM 1437 C CA . GLN A 1 182 ? 1.401 11.531 7.641 1.00 86.62 182 GLN A CA 1
ATOM 1438 C C . GLN A 1 182 ? 0.267 11.103 8.583 1.00 86.62 182 GLN A C 1
ATOM 1440 O O . GLN A 1 182 ? 0.148 9.922 8.893 1.00 86.62 182 GLN A O 1
ATOM 1445 N N . ALA A 1 183 ? -0.626 12.019 8.972 1.00 88.81 183 ALA A N 1
ATOM 1446 C CA . ALA A 1 183 ? -1.811 11.678 9.759 1.00 88.81 183 ALA A CA 1
ATOM 1447 C C . ALA A 1 183 ? -2.713 10.674 9.033 1.00 88.81 183 ALA A C 1
ATOM 1449 O O . ALA A 1 183 ? -3.130 9.685 9.625 1.00 88.81 183 ALA A O 1
ATOM 1450 N N . SER A 1 184 ? -2.956 10.887 7.737 1.00 84.75 184 SER A N 1
ATOM 1451 C CA . SER A 1 184 ? -3.770 9.969 6.932 1.00 84.75 184 SER A CA 1
ATOM 1452 C C . SER A 1 184 ? -3.111 8.591 6.811 1.00 84.75 184 SER A C 1
ATOM 1454 O O . SER A 1 184 ? -3.787 7.575 6.927 1.00 84.75 184 SER A O 1
ATOM 1456 N N . VAL A 1 185 ? -1.788 8.539 6.601 1.00 88.06 185 VAL A N 1
ATOM 1457 C CA . VAL A 1 185 ? -1.035 7.273 6.526 1.00 88.06 185 VAL A CA 1
ATOM 1458 C C . VAL A 1 185 ? -1.065 6.539 7.869 1.00 88.06 185 VAL A C 1
ATOM 1460 O O . VAL A 1 185 ? -1.246 5.323 7.899 1.00 88.06 185 VAL A O 1
ATOM 1463 N N . LEU A 1 186 ? -0.962 7.265 8.983 1.00 92.56 186 LEU A N 1
ATOM 1464 C CA . LEU A 1 186 ? -1.075 6.700 10.324 1.00 92.56 186 LEU A CA 1
ATOM 1465 C C . LEU A 1 186 ? -2.495 6.184 10.623 1.00 92.56 186 LEU A C 1
ATOM 1467 O O . LEU A 1 186 ? -2.638 5.136 11.248 1.00 92.56 186 LEU A O 1
ATOM 1471 N N . GLU A 1 187 ? -3.542 6.865 10.142 1.00 90.94 187 GLU A N 1
ATOM 1472 C CA . GLU A 1 187 ? -4.929 6.376 10.215 1.00 90.94 187 GLU A CA 1
ATOM 1473 C C . GLU A 1 187 ? -5.123 5.097 9.398 1.00 90.94 187 GLU A C 1
ATOM 1475 O O . GLU A 1 187 ? -5.720 4.142 9.893 1.00 90.94 187 GLU A O 1
ATOM 1480 N N . ILE A 1 188 ? -4.577 5.042 8.178 1.00 87.25 188 ILE A N 1
ATOM 1481 C CA . ILE A 1 188 ? -4.594 3.836 7.338 1.00 87.25 188 ILE A CA 1
ATOM 1482 C C . ILE A 1 188 ? -3.872 2.686 8.045 1.00 87.25 188 ILE A C 1
ATOM 1484 O O . ILE A 1 188 ? -4.386 1.570 8.086 1.00 87.25 188 ILE A O 1
ATOM 1488 N N . PHE A 1 189 ? -2.708 2.949 8.641 1.00 92.81 189 PHE A N 1
ATOM 1489 C CA . PHE A 1 189 ? -1.972 1.950 9.410 1.00 92.81 189 PHE A CA 1
ATOM 1490 C C . PHE A 1 189 ? -2.785 1.435 10.602 1.00 92.81 189 PHE A C 1
ATOM 1492 O O . PHE A 1 189 ? -2.923 0.224 10.757 1.00 92.81 189 PHE A O 1
ATOM 1499 N N . HIS A 1 190 ? -3.386 2.328 11.393 1.00 93.00 190 HIS A N 1
ATOM 1500 C CA . HIS A 1 190 ? -4.247 1.946 12.514 1.00 93.00 190 HIS A CA 1
ATOM 1501 C C . HIS A 1 190 ? -5.442 1.099 12.061 1.00 93.00 190 HIS A C 1
ATOM 1503 O O . HIS A 1 190 ? -5.790 0.108 12.697 1.00 93.00 190 HIS A O 1
ATOM 1509 N N . LEU A 1 191 ? -6.060 1.469 10.941 1.00 86.81 191 LEU A N 1
ATOM 1510 C CA . LEU A 1 191 ? -7.197 0.757 10.373 1.00 86.81 191 LEU A CA 1
ATOM 1511 C C . LEU A 1 191 ? -6.807 -0.641 9.861 1.00 86.81 191 LEU A C 1
ATOM 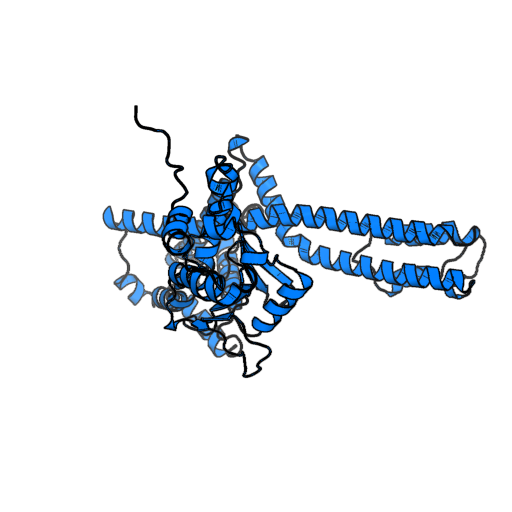1513 O O . LEU A 1 191 ? -7.512 -1.613 10.117 1.00 86.81 191 LEU A O 1
ATOM 1517 N N . LEU A 1 192 ? -5.675 -0.759 9.160 1.00 86.00 192 LEU A N 1
ATOM 1518 C CA . LEU A 1 192 ? -5.219 -2.013 8.556 1.00 86.00 192 LEU A CA 1
ATOM 1519 C C . LEU A 1 192 ? -4.548 -2.960 9.553 1.00 86.00 192 LEU A C 1
ATOM 1521 O O . LEU A 1 192 ? -4.627 -4.173 9.388 1.00 86.00 192 LEU A O 1
ATOM 1525 N N . TYR A 1 193 ? -3.870 -2.449 10.570 1.00 91.81 193 TYR A N 1
ATOM 1526 C CA . TYR A 1 193 ? -3.138 -3.280 11.524 1.00 91.81 193 TYR A CA 1
ATOM 1527 C C . TYR A 1 193 ? -3.820 -3.336 12.888 1.00 91.81 193 TYR A C 1
ATOM 1529 O O . TYR A 1 193 ? -3.307 -4.005 13.768 1.00 91.81 193 TYR A O 1
ATOM 1537 N N . GLY A 1 194 ? -4.967 -2.681 13.084 1.00 91.81 194 GLY A N 1
ATOM 1538 C CA . GLY A 1 194 ? -5.704 -2.700 14.347 1.00 91.81 194 GLY A CA 1
ATOM 1539 C C . GLY A 1 194 ? -6.308 -4.068 14.673 1.00 91.81 194 GLY A C 1
ATOM 1540 O O . GLY A 1 194 ? -6.792 -4.780 13.792 1.00 91.81 194 GLY A O 1
ATOM 1541 N N . LYS A 1 195 ? -6.351 -4.420 15.962 1.00 90.56 195 LYS A N 1
ATOM 1542 C CA . LYS A 1 195 ? -6.864 -5.714 16.438 1.00 90.56 195 LYS A CA 1
ATOM 1543 C C . LYS A 1 195 ? -8.286 -6.008 15.966 1.00 90.56 195 LYS A C 1
ATOM 1545 O O . LYS A 1 195 ? -8.544 -7.128 15.527 1.00 90.56 195 LYS A O 1
ATOM 1550 N N . ALA A 1 196 ? -9.171 -5.007 16.025 1.00 84.62 196 ALA A N 1
ATOM 1551 C CA . ALA A 1 196 ? -10.580 -5.132 15.650 1.00 84.62 196 ALA A CA 1
ATOM 1552 C C . ALA A 1 196 ? -10.749 -5.789 14.270 1.00 84.62 196 ALA A C 1
ATOM 1554 O O . ALA A 1 196 ? -11.537 -6.719 14.118 1.00 84.62 196 ALA A O 1
ATOM 1555 N N . ARG A 1 197 ? -9.896 -5.421 13.305 1.00 80.88 197 ARG A N 1
ATOM 1556 C CA . ARG A 1 197 ? -9.866 -5.991 11.952 1.00 80.88 197 ARG A CA 1
ATOM 1557 C C . ARG A 1 197 ? -9.721 -7.515 11.933 1.00 80.88 197 ARG A C 1
ATOM 1559 O O . ARG A 1 197 ? -10.350 -8.193 11.130 1.00 80.88 197 ARG A O 1
ATOM 1566 N N . PHE A 1 198 ? -8.883 -8.061 12.812 1.00 80.06 198 PHE A N 1
ATOM 1567 C CA . PHE A 1 198 ? -8.528 -9.484 12.833 1.00 80.06 198 PHE A CA 1
ATOM 1568 C C . PHE A 1 198 ? -9.308 -10.299 13.870 1.00 80.06 198 PHE A C 1
ATOM 1570 O O . PHE A 1 198 ? -9.136 -11.520 13.940 1.00 80.06 198 PHE A O 1
ATOM 1577 N N . SER A 1 199 ? -10.121 -9.646 14.705 1.00 78.75 199 SER A N 1
ATOM 1578 C CA . SER A 1 199 ? -10.909 -10.315 15.744 1.00 78.75 199 SER A CA 1
ATOM 1579 C C . SER A 1 199 ? -12.416 -10.160 15.597 1.00 78.75 199 SER A C 1
ATOM 1581 O O . SER A 1 199 ? -13.135 -11.063 16.011 1.00 78.75 199 SER A O 1
ATOM 1583 N N . GLU A 1 200 ? -12.895 -9.059 15.020 1.00 77.75 200 GLU A N 1
ATOM 1584 C CA . GLU A 1 200 ? -14.324 -8.726 14.987 1.00 77.75 200 GLU A CA 1
ATOM 1585 C C . GLU A 1 200 ? -15.000 -9.097 13.664 1.00 77.75 200 GLU A C 1
ATOM 1587 O O . GLU A 1 200 ? -16.223 -9.150 13.618 1.00 77.75 200 GLU A O 1
ATOM 1592 N N . PHE A 1 201 ? -14.242 -9.405 12.604 1.00 73.00 201 PHE A N 1
ATOM 1593 C CA . PHE A 1 201 ? -14.815 -9.720 11.289 1.00 73.00 201 PHE A CA 1
ATOM 1594 C C . PHE A 1 201 ? -15.797 -10.897 11.338 1.00 73.00 201 PHE A C 1
ATOM 1596 O O . PHE A 1 201 ? -16.915 -10.778 10.854 1.00 73.00 201 PHE A O 1
ATOM 1603 N N . ASP A 1 202 ? -15.424 -12.009 11.979 1.00 70.00 202 ASP A N 1
ATOM 1604 C CA . ASP A 1 202 ? -16.331 -13.155 12.129 1.00 70.00 202 ASP A CA 1
ATOM 1605 C C . ASP A 1 202 ? -17.595 -12.778 12.920 1.00 70.00 202 ASP A C 1
ATOM 1607 O O . ASP A 1 202 ? -18.683 -13.238 12.594 1.00 70.00 202 ASP A O 1
ATOM 1611 N N . ASP A 1 203 ? -17.472 -11.907 13.927 1.00 73.94 203 ASP A N 1
ATOM 1612 C CA . ASP A 1 203 ? -18.614 -11.467 14.734 1.00 73.94 203 ASP A CA 1
ATOM 1613 C C . ASP A 1 203 ? -19.534 -10.528 13.932 1.00 73.94 203 ASP A C 1
ATOM 1615 O O . ASP A 1 203 ? -20.754 -10.557 14.098 1.00 73.94 203 ASP A O 1
ATOM 1619 N N . LEU A 1 204 ? -18.967 -9.684 13.062 1.00 73.88 204 LEU A N 1
ATOM 1620 C CA . LEU A 1 204 ? -19.716 -8.848 12.121 1.00 73.88 204 LEU A CA 1
ATOM 1621 C C . LEU A 1 204 ? -20.440 -9.711 11.094 1.00 73.88 204 LEU A C 1
ATOM 1623 O O . LEU A 1 204 ? -21.636 -9.516 10.881 1.00 73.88 204 LEU A O 1
ATOM 1627 N N . VAL A 1 205 ? -19.733 -10.690 10.523 1.00 72.00 205 VAL A N 1
ATOM 1628 C CA . VAL A 1 205 ? -20.303 -11.699 9.635 1.00 72.00 205 VAL A CA 1
ATOM 1629 C C . VAL A 1 205 ? -21.484 -12.362 10.319 1.00 72.00 205 VAL A C 1
ATOM 1631 O O . VAL A 1 205 ? -22.571 -12.298 9.763 1.00 72.00 205 VAL A O 1
ATOM 1634 N N . ASP A 1 206 ? -21.317 -12.913 11.521 1.00 73.19 206 ASP A N 1
ATOM 1635 C CA . ASP A 1 206 ? -22.379 -13.614 12.247 1.00 73.19 206 ASP A CA 1
ATOM 1636 C C . ASP A 1 206 ? -23.599 -12.709 12.513 1.00 73.19 206 ASP A C 1
ATOM 1638 O O . ASP A 1 206 ? -24.737 -13.160 12.392 1.00 73.19 206 ASP A O 1
ATOM 1642 N N . LYS A 1 207 ? -23.391 -11.413 12.796 1.00 75.69 207 LYS A N 1
ATOM 1643 C CA . LYS A 1 207 ? -24.478 -10.438 13.013 1.00 75.69 207 LYS A CA 1
ATOM 1644 C C . LYS A 1 207 ? -25.289 -10.126 11.756 1.00 75.69 207 LYS A C 1
ATOM 1646 O O . LYS A 1 207 ? -26.501 -9.961 11.857 1.00 75.69 207 LYS A O 1
ATOM 1651 N N . ILE A 1 208 ? -24.646 -10.008 10.592 1.00 71.38 208 ILE A N 1
ATOM 1652 C CA . ILE A 1 208 ? -25.346 -9.736 9.318 1.00 71.38 208 ILE A CA 1
ATOM 1653 C C . ILE A 1 208 ? -25.890 -11.016 8.665 1.00 71.38 208 ILE A C 1
ATOM 1655 O O . ILE A 1 208 ? -26.701 -10.967 7.744 1.00 71.38 208 ILE A O 1
ATOM 1659 N N . SER A 1 209 ? -25.438 -12.164 9.162 1.00 71.25 209 SER A N 1
ATOM 1660 C CA . SER A 1 209 ? -25.696 -13.520 8.681 1.00 71.25 209 SER A CA 1
ATOM 1661 C C . SER A 1 209 ? -26.897 -14.187 9.354 1.00 71.25 209 SER A C 1
ATOM 1663 O O . SER A 1 209 ? -26.887 -15.387 9.621 1.00 71.25 209 SER A O 1
ATOM 1665 N N . VAL A 1 210 ? -27.937 -13.418 9.652 1.00 75.44 210 VAL A N 1
ATOM 1666 C CA . VAL A 1 210 ? -29.167 -13.932 10.267 1.00 75.44 210 VAL A CA 1
ATOM 1667 C C . VAL A 1 210 ? -30.263 -14.095 9.218 1.00 75.44 210 VAL A C 1
ATOM 1669 O O . VAL A 1 210 ? -30.208 -13.462 8.167 1.00 75.44 210 VAL A O 1
ATOM 1672 N N . ASP A 1 211 ? -31.245 -14.961 9.468 1.00 75.69 211 ASP A N 1
ATOM 1673 C CA . ASP A 1 211 ? -32.428 -15.059 8.609 1.00 75.69 211 ASP A CA 1
ATOM 1674 C C . ASP A 1 211 ? -33.307 -13.800 8.718 1.00 75.69 211 ASP A C 1
ATOM 1676 O O . ASP A 1 211 ? -33.207 -13.039 9.682 1.00 75.69 211 ASP A O 1
ATOM 1680 N N . GLU A 1 212 ? -34.186 -13.595 7.735 1.00 73.81 212 GLU A N 1
ATOM 1681 C CA . GLU A 1 212 ? -35.032 -12.397 7.625 1.00 73.81 212 GLU A CA 1
ATOM 1682 C C . GLU A 1 212 ? -35.891 -12.161 8.876 1.00 73.81 212 GLU A C 1
ATOM 1684 O O . GLU A 1 212 ? -35.978 -11.032 9.355 1.00 73.81 212 GLU A O 1
ATOM 1689 N N . ALA A 1 213 ? -36.470 -13.213 9.465 1.00 81.31 213 ALA A N 1
ATOM 1690 C CA . ALA A 1 213 ? -37.311 -13.063 10.652 1.00 81.31 213 ALA A CA 1
ATOM 1691 C C . ALA A 1 213 ? -36.483 -12.628 11.875 1.00 81.31 213 ALA A C 1
ATOM 1693 O O . ALA A 1 213 ? -36.887 -11.735 12.627 1.00 81.31 213 ALA A O 1
ATOM 1694 N N . THR A 1 214 ? -35.296 -13.214 12.051 1.00 83.38 214 THR A N 1
ATOM 1695 C CA . THR A 1 214 ? -34.340 -12.802 13.087 1.00 83.38 214 THR A CA 1
ATOM 1696 C C . THR A 1 214 ? -33.856 -11.365 12.865 1.00 83.38 214 THR A C 1
ATOM 1698 O O . THR A 1 214 ? -33.832 -10.575 13.817 1.00 83.38 214 THR A O 1
ATOM 1701 N N . PHE A 1 215 ? -33.536 -10.986 11.624 1.00 78.31 215 PHE A N 1
ATOM 1702 C CA . PHE A 1 215 ? -33.168 -9.614 11.271 1.00 78.31 215 PHE A CA 1
ATOM 1703 C C . PHE A 1 215 ? -34.281 -8.625 11.638 1.00 78.31 215 PHE A C 1
ATOM 1705 O O . PHE A 1 215 ? -34.043 -7.703 12.413 1.00 78.31 215 PHE A O 1
ATOM 1712 N N . GLU A 1 216 ? -35.509 -8.835 11.158 1.00 79.56 216 GLU A N 1
ATOM 1713 C CA . GLU A 1 216 ? -36.638 -7.930 11.409 1.00 79.56 216 GLU A CA 1
ATOM 1714 C C . GLU A 1 216 ? -36.944 -7.771 12.904 1.00 79.56 216 GLU A C 1
ATOM 1716 O O . GLU A 1 216 ? -37.257 -6.670 13.357 1.00 79.56 216 GLU A O 1
ATOM 1721 N N . SER A 1 217 ? -36.804 -8.845 13.688 1.00 85.44 217 SER A N 1
ATOM 1722 C CA . SER A 1 217 ? -37.033 -8.810 15.138 1.00 85.44 217 SER A CA 1
ATOM 1723 C C . SER A 1 217 ? -35.988 -8.003 15.921 1.00 85.44 217 SER A C 1
ATOM 1725 O O . SER A 1 217 ? -36.281 -7.506 17.009 1.00 85.44 217 SER A O 1
ATOM 1727 N N . SER A 1 218 ? -34.774 -7.872 15.376 1.00 84.00 218 SER A N 1
ATOM 1728 C CA . SER A 1 218 ? -33.643 -7.176 16.004 1.00 84.00 218 SER A CA 1
ATOM 1729 C C . SER A 1 218 ? -33.346 -5.809 15.376 1.00 84.00 218 SER A C 1
ATOM 1731 O O . SER A 1 218 ? -32.605 -5.011 15.956 1.00 84.00 218 SER A O 1
ATOM 1733 N N . ALA A 1 219 ? -33.941 -5.512 14.218 1.00 81.69 219 ALA A N 1
ATOM 1734 C CA . ALA A 1 219 ? -33.759 -4.265 13.499 1.00 81.69 219 ALA A CA 1
ATOM 1735 C C . ALA A 1 219 ? -34.278 -3.067 14.306 1.00 81.69 219 ALA A C 1
ATOM 1737 O O . ALA A 1 219 ? -35.395 -3.056 14.824 1.00 81.69 219 ALA A O 1
ATOM 1738 N N . ILE A 1 220 ? -33.464 -2.013 14.374 1.00 84.56 220 ILE A N 1
ATOM 1739 C CA . ILE A 1 220 ? -33.815 -0.766 15.055 1.00 84.56 220 ILE A CA 1
ATOM 1740 C C . ILE A 1 220 ? -34.490 0.172 14.042 1.00 84.56 220 ILE A C 1
ATOM 1742 O O . ILE A 1 220 ? -33.834 0.607 13.091 1.00 84.56 220 ILE A O 1
ATOM 1746 N N . PRO A 1 221 ? -35.770 0.548 14.226 1.00 85.81 221 PRO A N 1
ATOM 1747 C CA . PRO A 1 221 ? -36.449 1.444 13.299 1.00 85.81 221 PRO A CA 1
ATOM 1748 C C . PRO A 1 221 ? -35.816 2.844 13.275 1.00 85.81 221 PRO A C 1
ATOM 1750 O O . PRO A 1 221 ? -35.572 3.470 14.312 1.00 85.81 221 PRO A O 1
ATOM 1753 N N . LEU A 1 222 ? -35.632 3.398 12.075 1.00 86.38 222 LEU A N 1
ATOM 1754 C CA . LEU A 1 222 ? -35.141 4.768 11.860 1.00 86.38 222 LEU A CA 1
ATOM 1755 C C . LEU A 1 222 ? -36.265 5.815 11.985 1.00 86.38 222 LEU A C 1
ATOM 1757 O O . LEU A 1 222 ? -36.375 6.728 11.173 1.00 86.38 222 LEU A O 1
ATOM 1761 N N . ASN A 1 223 ? -37.143 5.668 12.979 1.00 91.12 223 ASN A N 1
ATOM 1762 C CA . ASN A 1 223 ? -38.322 6.521 13.172 1.00 91.12 223 ASN A CA 1
ATOM 1763 C C . ASN A 1 223 ? -38.179 7.529 14.324 1.00 91.12 223 ASN A C 1
ATOM 1765 O O . ASN A 1 223 ? -39.096 8.314 14.562 1.00 91.12 223 ASN A O 1
ATOM 1769 N N . THR A 1 224 ? -37.046 7.533 15.035 1.00 93.75 224 THR A N 1
ATOM 1770 C CA . THR A 1 224 ? -36.769 8.504 16.101 1.00 93.75 224 THR A CA 1
ATOM 1771 C C . THR A 1 224 ? -35.545 9.358 15.764 1.00 93.75 224 THR A C 1
ATOM 1773 O O . THR A 1 224 ? -34.621 8.876 15.104 1.00 93.75 224 THR A O 1
ATOM 1776 N N . PRO A 1 225 ? -35.456 10.602 16.274 1.00 94.94 225 PRO A N 1
ATOM 1777 C CA . PRO A 1 225 ? -34.252 11.419 16.114 1.00 94.94 225 PRO A CA 1
ATOM 1778 C C . PRO A 1 225 ? -32.991 10.750 16.671 1.00 94.94 225 PRO A C 1
ATOM 1780 O O . PRO A 1 225 ? -31.894 10.988 16.176 1.00 94.94 225 PRO A O 1
ATOM 1783 N N . GLN A 1 226 ? -33.129 9.916 17.708 1.00 93.44 226 GLN A N 1
ATOM 1784 C CA . GLN A 1 226 ? -31.991 9.229 18.304 1.00 93.44 226 GLN A CA 1
ATOM 1785 C C . GLN A 1 226 ? -31.471 8.111 17.403 1.00 93.44 226 GLN A C 1
ATOM 1787 O O . GLN A 1 226 ? -30.276 8.075 17.128 1.00 93.44 226 GLN A O 1
ATOM 1792 N N . THR A 1 227 ? -32.361 7.253 16.902 1.00 91.75 227 THR A N 1
ATOM 1793 C CA . THR A 1 227 ? -31.982 6.152 16.007 1.00 91.75 227 THR A CA 1
ATOM 1794 C C . THR A 1 227 ? -31.441 6.677 14.675 1.00 91.75 227 THR A C 1
ATOM 1796 O O . THR A 1 227 ? -30.461 6.143 14.162 1.00 91.75 227 THR A O 1
ATOM 1799 N N . PHE A 1 228 ? -31.975 7.797 14.173 1.00 91.19 228 PHE A N 1
ATOM 1800 C CA . PHE A 1 228 ? -31.436 8.489 12.999 1.00 91.19 228 PHE A CA 1
ATOM 1801 C C . PHE A 1 228 ? -30.024 9.055 13.226 1.00 91.19 228 PHE A C 1
ATOM 1803 O O . PHE A 1 228 ? -29.154 8.917 12.364 1.00 91.19 228 PHE A O 1
ATOM 1810 N N . ARG A 1 229 ? -29.765 9.664 14.393 1.00 91.38 229 ARG A N 1
ATOM 1811 C CA . ARG A 1 229 ? -28.423 10.149 14.758 1.00 91.38 229 ARG A CA 1
ATOM 1812 C C . ARG A 1 229 ? -27.418 9.010 14.865 1.00 91.38 229 ARG A C 1
ATOM 1814 O O . ARG A 1 229 ? -26.352 9.130 14.280 1.00 91.38 229 ARG A O 1
ATOM 1821 N N . THR A 1 230 ? -27.772 7.913 15.535 1.00 89.88 230 THR A N 1
ATOM 1822 C CA . THR A 1 230 ? -26.912 6.721 15.622 1.00 89.88 230 THR A CA 1
ATOM 1823 C C . THR A 1 230 ? -26.568 6.190 14.233 1.00 89.88 230 THR A C 1
ATOM 1825 O O . THR A 1 230 ? -25.393 6.103 13.901 1.00 89.88 230 THR A O 1
ATOM 1828 N N . PHE A 1 231 ? -27.567 5.972 13.371 1.00 88.25 231 PHE A N 1
ATOM 1829 C CA . PHE A 1 231 ? -27.328 5.532 11.994 1.00 88.25 231 PHE A CA 1
ATOM 1830 C C . PHE A 1 231 ? -26.409 6.484 11.216 1.00 88.25 231 PHE A C 1
ATOM 1832 O O . PHE A 1 231 ? -25.515 6.036 10.501 1.00 88.25 231 PHE A O 1
ATOM 1839 N N . THR A 1 232 ? -26.607 7.796 11.369 1.00 88.94 232 THR A N 1
ATOM 1840 C CA . THR A 1 232 ? -25.785 8.814 10.698 1.00 88.94 232 THR A CA 1
ATOM 1841 C C . THR A 1 232 ? -24.337 8.777 11.189 1.00 88.94 232 THR A C 1
ATOM 1843 O O . THR A 1 232 ? -23.415 8.827 10.379 1.00 88.94 232 THR A O 1
ATOM 1846 N N . THR A 1 233 ? -24.122 8.671 12.502 1.00 89.69 233 THR A N 1
ATOM 1847 C CA . THR A 1 233 ? -22.785 8.588 13.106 1.00 89.69 233 THR A CA 1
ATOM 1848 C C . THR A 1 233 ? -22.057 7.308 12.696 1.00 89.69 233 THR A C 1
ATOM 1850 O O . THR A 1 233 ? -20.894 7.370 12.287 1.00 89.69 233 THR A O 1
ATOM 1853 N N . ASP A 1 234 ? -22.740 6.167 12.739 1.00 87.19 234 ASP A N 1
ATOM 1854 C CA . ASP A 1 234 ? -22.146 4.871 12.409 1.00 87.19 234 ASP A CA 1
ATOM 1855 C C . ASP A 1 234 ? -21.824 4.791 10.909 1.00 87.19 234 ASP A C 1
ATOM 1857 O O . ASP A 1 234 ? -20.697 4.471 10.529 1.00 87.19 234 ASP A O 1
ATOM 1861 N N . SER A 1 235 ? -22.756 5.218 10.048 1.00 87.62 235 SER A N 1
ATOM 1862 C CA . SER A 1 235 ? -22.527 5.302 8.597 1.00 87.62 235 SER A CA 1
ATOM 1863 C C . SER A 1 235 ? -21.398 6.276 8.253 1.00 87.62 235 SER A C 1
ATOM 1865 O O . SER A 1 235 ? -20.591 6.001 7.367 1.00 87.62 235 SER A O 1
ATOM 1867 N N . GLY A 1 236 ? -21.305 7.404 8.966 1.00 88.94 236 GLY A N 1
ATOM 1868 C CA . GLY A 1 236 ? -20.207 8.359 8.815 1.00 88.94 236 GLY A CA 1
ATOM 1869 C C . GLY A 1 236 ? -18.846 7.750 9.164 1.00 88.94 236 GLY A C 1
ATOM 1870 O O . GLY A 1 236 ? -17.854 8.037 8.495 1.00 88.94 236 GLY A O 1
ATOM 1871 N N . THR A 1 237 ? -18.801 6.856 10.153 1.00 86.31 237 THR A N 1
ATOM 1872 C CA . THR A 1 237 ? -17.582 6.120 10.516 1.00 86.31 237 THR A CA 1
ATOM 1873 C C . THR A 1 237 ? -17.159 5.172 9.394 1.00 86.31 237 THR A C 1
ATOM 1875 O O . THR A 1 237 ? -16.009 5.234 8.955 1.00 86.31 237 THR A O 1
ATOM 1878 N N . SER A 1 238 ? -18.084 4.367 8.858 1.00 85.25 238 SER A N 1
ATOM 1879 C CA . SER A 1 238 ? -17.805 3.477 7.720 1.00 85.25 238 SER A CA 1
ATOM 1880 C C . SER A 1 238 ? -17.375 4.250 6.470 1.00 85.25 238 SER A C 1
ATOM 1882 O O . SER A 1 238 ? -16.406 3.881 5.810 1.00 85.25 238 SER A O 1
ATOM 1884 N N . LEU A 1 239 ? -18.037 5.371 6.162 1.00 89.81 239 LEU A N 1
ATOM 1885 C CA . LEU A 1 239 ? -17.650 6.248 5.053 1.00 89.81 239 LEU A CA 1
ATOM 1886 C C . LEU A 1 239 ? -16.240 6.815 5.235 1.00 89.81 239 LEU A C 1
ATOM 1888 O O . LEU A 1 239 ? -15.476 6.859 4.273 1.00 89.81 239 LEU A O 1
ATOM 1892 N N . SER A 1 240 ? -15.866 7.207 6.455 1.00 87.88 240 SER A N 1
ATOM 1893 C CA . SER A 1 240 ? -14.513 7.692 6.745 1.00 87.88 240 SER A CA 1
ATOM 1894 C C . SER A 1 240 ? -13.453 6.607 6.517 1.00 87.88 240 SER A C 1
ATOM 1896 O O . SER A 1 240 ? -12.411 6.879 5.921 1.00 87.88 240 SER A O 1
ATOM 1898 N N . GLN A 1 241 ? -13.734 5.361 6.911 1.00 86.62 241 GLN A N 1
ATOM 1899 C CA . GLN A 1 241 ? -12.844 4.217 6.671 1.00 86.62 241 GLN A CA 1
ATOM 1900 C C . GLN A 1 241 ? -12.694 3.913 5.174 1.00 86.62 241 GLN A C 1
ATOM 1902 O O . GLN A 1 241 ? -11.573 3.779 4.679 1.00 86.62 241 GLN A O 1
ATOM 1907 N N . LEU A 1 242 ? -13.805 3.885 4.429 1.00 88.69 242 LEU A N 1
ATOM 1908 C CA . LEU A 1 242 ? -13.795 3.717 2.973 1.00 88.69 242 LEU A CA 1
ATOM 1909 C C . LEU A 1 242 ? -13.037 4.856 2.278 1.00 88.69 242 LEU A C 1
ATOM 1911 O O . LEU A 1 242 ? -12.250 4.607 1.365 1.00 88.69 242 LEU A O 1
ATOM 1915 N N . ARG A 1 243 ? -13.219 6.100 2.738 1.00 91.44 243 ARG A N 1
ATOM 1916 C CA . ARG A 1 243 ? -12.495 7.278 2.240 1.00 91.44 243 ARG A CA 1
ATOM 1917 C C . ARG A 1 243 ? -10.994 7.121 2.446 1.00 91.44 243 ARG A C 1
ATOM 1919 O O . ARG A 1 243 ? -10.232 7.379 1.521 1.00 91.44 243 ARG A O 1
ATOM 1926 N N . LEU A 1 244 ? -10.557 6.687 3.628 1.00 87.75 244 LEU A N 1
ATOM 1927 C CA . LEU A 1 244 ? -9.138 6.452 3.910 1.00 87.75 244 LEU A CA 1
ATOM 1928 C C . LEU A 1 244 ? -8.550 5.365 3.009 1.00 87.75 244 LEU A C 1
ATOM 1930 O O . LEU A 1 244 ? -7.463 5.544 2.461 1.00 87.75 244 LEU A O 1
ATOM 1934 N N . ALA A 1 245 ? -9.289 4.277 2.797 1.00 85.69 245 ALA A N 1
ATOM 1935 C CA . ALA A 1 245 ? -8.885 3.200 1.903 1.00 85.69 245 ALA A CA 1
ATOM 1936 C C . ALA A 1 245 ? -8.741 3.676 0.448 1.00 85.69 245 ALA A C 1
ATOM 1938 O O . ALA A 1 245 ? -7.742 3.379 -0.209 1.00 85.69 245 ALA A O 1
ATOM 1939 N N . ALA A 1 246 ? -9.709 4.454 -0.047 1.00 90.00 246 ALA A N 1
ATOM 1940 C CA . ALA A 1 246 ? -9.659 5.038 -1.384 1.00 90.00 246 ALA A CA 1
ATOM 1941 C C . ALA A 1 246 ? -8.491 6.025 -1.520 1.00 90.00 246 ALA A C 1
ATOM 1943 O O . ALA A 1 246 ? -7.741 5.963 -2.494 1.00 90.00 246 ALA A O 1
ATOM 1944 N N . LEU A 1 247 ? -8.291 6.893 -0.523 1.00 89.06 247 LEU A N 1
ATOM 1945 C CA . LEU A 1 247 ? -7.202 7.869 -0.498 1.00 89.06 247 LEU A CA 1
ATOM 1946 C C . LEU A 1 247 ? -5.828 7.192 -0.546 1.00 89.06 247 LEU A C 1
ATOM 1948 O O . LEU A 1 247 ? -4.949 7.655 -1.275 1.00 89.06 247 LEU A O 1
ATOM 1952 N N . ALA A 1 248 ? -5.655 6.088 0.188 1.00 83.31 248 ALA A N 1
ATOM 1953 C CA . ALA A 1 248 ? -4.436 5.283 0.162 1.00 83.31 248 ALA A CA 1
ATOM 1954 C C . ALA A 1 248 ? -4.112 4.812 -1.264 1.00 83.31 248 ALA A C 1
ATOM 1956 O O . ALA A 1 248 ? -3.018 5.064 -1.768 1.00 83.31 248 ALA A O 1
ATOM 1957 N N . GLN A 1 249 ? -5.095 4.205 -1.938 1.00 86.69 249 GLN A N 1
ATOM 1958 C CA . GLN A 1 249 ? -4.937 3.690 -3.299 1.00 86.69 249 GLN A CA 1
ATOM 1959 C C . GLN A 1 249 ? -4.686 4.809 -4.321 1.00 86.69 249 GLN A C 1
ATOM 1961 O O . GLN A 1 249 ? -3.860 4.643 -5.216 1.00 86.69 249 GLN A O 1
ATOM 1966 N N . ILE A 1 250 ? -5.349 5.965 -4.182 1.00 90.69 250 ILE A N 1
ATOM 1967 C CA . ILE A 1 250 ? -5.130 7.131 -5.055 1.00 90.69 250 ILE A CA 1
ATOM 1968 C C . ILE A 1 250 ? -3.694 7.635 -4.923 1.00 90.69 250 ILE A C 1
ATOM 1970 O O . ILE A 1 250 ? -3.006 7.806 -5.930 1.00 90.69 250 ILE A O 1
ATOM 1974 N N . ARG A 1 251 ? -3.221 7.857 -3.692 1.00 86.62 251 ARG A N 1
ATOM 1975 C CA . ARG A 1 251 ? -1.864 8.365 -3.445 1.00 86.62 251 ARG A CA 1
ATOM 1976 C C . ARG A 1 251 ? -0.800 7.379 -3.918 1.00 86.62 251 ARG A C 1
ATOM 1978 O O . ARG A 1 251 ? 0.142 7.792 -4.593 1.00 86.62 251 ARG A O 1
ATOM 1985 N N . GLU A 1 252 ? -0.976 6.088 -3.635 1.00 82.62 252 GLU A N 1
ATOM 1986 C CA . GLU A 1 252 ? -0.083 5.044 -4.142 1.00 82.62 252 GLU A CA 1
ATOM 1987 C C . GLU A 1 252 ? -0.048 5.050 -5.675 1.00 82.62 252 GLU A C 1
ATOM 1989 O O . GLU A 1 252 ? 1.030 5.056 -6.269 1.00 82.62 252 GLU A O 1
ATOM 1994 N N . ALA A 1 253 ? -1.212 5.109 -6.328 1.00 88.69 253 ALA A N 1
ATOM 1995 C CA . ALA A 1 253 ? -1.306 5.115 -7.782 1.00 88.69 253 ALA A CA 1
ATOM 1996 C C . ALA A 1 253 ? -0.589 6.315 -8.414 1.00 88.69 253 ALA A C 1
ATOM 1998 O O . ALA A 1 253 ? 0.126 6.133 -9.401 1.00 88.69 253 ALA A O 1
ATOM 1999 N N . LEU A 1 254 ? -0.734 7.513 -7.837 1.00 88.06 254 LEU A N 1
ATOM 2000 C CA . LEU A 1 254 ? -0.071 8.728 -8.319 1.00 88.06 254 LEU A CA 1
ATOM 2001 C C . LEU A 1 254 ? 1.458 8.598 -8.276 1.00 88.06 254 LEU A C 1
ATOM 2003 O O . LEU A 1 254 ? 2.126 8.857 -9.277 1.00 88.06 254 LEU A O 1
ATOM 2007 N N . VAL A 1 255 ? 2.009 8.132 -7.151 1.00 84.62 255 VAL A N 1
ATOM 2008 C CA . VAL A 1 255 ? 3.460 7.927 -6.994 1.00 84.62 255 VAL A CA 1
ATOM 2009 C C . VAL A 1 255 ? 3.957 6.803 -7.906 1.00 84.62 255 VAL A C 1
ATOM 2011 O O . VAL A 1 255 ? 4.974 6.935 -8.591 1.00 84.62 255 VAL A O 1
ATOM 2014 N N . LYS A 1 256 ? 3.229 5.684 -7.947 1.00 84.69 256 LYS A N 1
ATOM 2015 C CA . LYS A 1 256 ? 3.615 4.495 -8.709 1.00 84.69 256 LYS A CA 1
ATOM 2016 C C . LYS A 1 256 ? 3.569 4.741 -10.211 1.00 84.69 256 LYS A C 1
ATOM 2018 O O . LYS A 1 256 ? 4.470 4.285 -10.906 1.00 84.69 256 LYS A O 1
ATOM 2023 N N . LYS A 1 257 ? 2.584 5.491 -10.718 1.00 88.88 257 LYS A N 1
ATOM 2024 C CA . LYS A 1 257 ? 2.519 5.868 -12.137 1.00 88.88 257 LYS A CA 1
ATOM 2025 C C . LYS A 1 257 ? 3.778 6.619 -12.565 1.00 88.88 257 LYS A C 1
ATOM 2027 O O . LYS A 1 257 ? 4.376 6.243 -13.567 1.00 88.88 257 LYS A O 1
ATOM 2032 N N . GLU A 1 258 ? 4.200 7.623 -11.799 1.00 87.62 258 GLU A N 1
ATOM 2033 C CA . GLU A 1 258 ? 5.405 8.391 -12.126 1.00 87.62 258 GLU A CA 1
ATOM 2034 C C . GLU A 1 258 ? 6.649 7.497 -12.125 1.00 87.62 258 GLU A C 1
ATOM 2036 O O . GLU A 1 258 ? 7.417 7.494 -13.085 1.00 87.62 258 GLU A O 1
ATOM 2041 N N . ARG A 1 259 ? 6.803 6.643 -11.105 1.00 86.38 259 ARG A N 1
ATOM 2042 C CA . ARG A 1 259 ? 7.903 5.669 -11.051 1.00 86.38 259 ARG A CA 1
ATOM 2043 C C . ARG A 1 259 ? 7.910 4.734 -12.262 1.00 86.38 259 ARG A C 1
ATOM 2045 O O . ARG A 1 259 ? 8.974 4.489 -12.823 1.00 86.38 259 ARG A O 1
ATOM 2052 N N . LEU A 1 260 ? 6.749 4.217 -12.665 1.00 87.69 260 LEU A N 1
ATOM 2053 C CA . LEU A 1 260 ? 6.622 3.322 -13.818 1.00 87.69 260 LEU A CA 1
ATOM 2054 C C . LEU A 1 260 ? 6.971 4.036 -15.133 1.00 87.69 260 LEU A C 1
ATOM 2056 O O . LEU A 1 260 ? 7.649 3.446 -15.967 1.00 87.69 260 LEU A O 1
ATOM 2060 N N . ILE A 1 261 ? 6.579 5.305 -15.296 1.00 90.12 261 ILE A N 1
ATOM 2061 C CA . ILE A 1 261 ? 6.959 6.131 -16.456 1.00 90.12 261 ILE A CA 1
ATOM 2062 C C . ILE A 1 261 ? 8.478 6.333 -16.504 1.00 90.12 261 ILE A C 1
ATOM 2064 O O . ILE A 1 261 ? 9.094 6.170 -17.561 1.00 90.12 261 ILE A O 1
ATOM 2068 N N . GLN A 1 262 ? 9.100 6.668 -15.370 1.00 91.12 262 GLN A N 1
ATOM 2069 C CA . GLN A 1 262 ? 10.553 6.846 -15.302 1.00 91.12 262 GLN A CA 1
ATOM 2070 C C . GLN A 1 262 ? 11.300 5.538 -15.569 1.00 91.12 262 GLN A C 1
ATOM 2072 O O . GLN A 1 262 ? 12.301 5.543 -16.281 1.00 91.12 262 GLN A O 1
ATOM 2077 N N . GLU A 1 263 ? 10.802 4.415 -15.053 1.00 89.81 263 GLU A N 1
ATOM 2078 C CA . GLU A 1 263 ? 11.404 3.101 -15.275 1.00 89.81 263 GLU A CA 1
ATOM 2079 C C . GLU A 1 263 ? 11.258 2.642 -16.731 1.00 89.81 263 GLU A C 1
ATOM 2081 O O . GLU A 1 263 ? 12.227 2.166 -17.319 1.00 89.81 263 GLU A O 1
ATOM 2086 N N . GLU A 1 264 ? 10.101 2.862 -17.364 1.00 92.31 264 GLU A N 1
ATOM 2087 C CA . GLU A 1 264 ? 9.928 2.608 -18.799 1.00 92.31 264 GLU A CA 1
ATOM 2088 C C . GLU A 1 264 ? 10.916 3.447 -19.623 1.00 92.31 264 GLU A C 1
ATOM 2090 O O . GLU A 1 264 ? 11.602 2.929 -20.509 1.00 92.31 264 GLU A O 1
ATOM 2095 N N . LYS A 1 265 ? 11.046 4.740 -19.303 1.00 94.06 265 LYS A N 1
ATOM 2096 C CA . LYS A 1 265 ? 12.010 5.631 -19.958 1.00 94.06 265 LYS A CA 1
ATOM 2097 C C . LYS A 1 265 ? 13.449 5.157 -19.746 1.00 94.06 265 LYS A C 1
ATOM 2099 O O . LYS A 1 265 ? 14.225 5.156 -20.701 1.00 94.06 265 LYS A O 1
ATOM 2104 N N . ARG A 1 266 ? 13.799 4.726 -18.531 1.00 95.81 266 ARG A N 1
ATOM 2105 C CA . ARG A 1 266 ? 15.119 4.178 -18.193 1.00 95.81 266 ARG A CA 1
ATOM 2106 C C . ARG A 1 266 ? 15.419 2.926 -19.012 1.00 95.81 266 ARG A C 1
ATOM 2108 O O . ARG A 1 266 ? 16.500 2.836 -19.582 1.00 95.81 266 ARG A O 1
ATOM 2115 N N . LEU A 1 267 ? 14.476 1.987 -19.110 1.00 94.56 267 LEU A N 1
ATOM 2116 C CA . LEU A 1 267 ? 14.640 0.760 -19.897 1.00 94.56 267 LEU A CA 1
ATOM 2117 C C . LEU A 1 267 ? 14.782 1.048 -21.395 1.00 94.56 267 LEU A C 1
ATOM 2119 O O . LEU A 1 267 ? 15.627 0.439 -22.046 1.00 94.56 267 LEU A O 1
ATOM 2123 N N . ARG A 1 268 ? 14.020 2.009 -21.935 1.00 95.06 268 ARG A N 1
ATOM 2124 C CA . ARG A 1 268 ? 14.179 2.468 -23.327 1.00 95.06 268 ARG A CA 1
ATOM 2125 C C . ARG A 1 268 ? 15.562 3.074 -23.567 1.00 95.06 268 ARG A C 1
ATOM 2127 O O . ARG A 1 268 ? 16.234 2.699 -24.518 1.00 95.06 268 ARG A O 1
ATOM 2134 N N . GLN A 1 269 ? 16.030 3.938 -22.668 1.00 96.25 269 GLN A N 1
ATOM 2135 C CA . GLN A 1 269 ? 17.389 4.483 -22.742 1.00 96.25 269 GLN A CA 1
ATOM 2136 C C . GLN A 1 269 ? 18.452 3.387 -22.636 1.00 96.25 269 GLN A C 1
ATOM 2138 O O . GLN A 1 269 ? 19.466 3.443 -23.324 1.00 96.25 269 GLN A O 1
ATOM 2143 N N . GLU A 1 270 ? 18.233 2.383 -21.787 1.00 96.19 270 GLU A N 1
ATOM 2144 C CA . GLU A 1 270 ? 19.141 1.248 -21.641 1.00 96.19 270 GLU A CA 1
ATOM 2145 C C . GLU A 1 270 ? 19.214 0.404 -22.923 1.00 96.19 270 GLU A C 1
ATOM 2147 O O . GLU A 1 270 ? 20.297 -0.047 -23.302 1.00 96.19 270 GLU A O 1
ATOM 2152 N N . TRP A 1 271 ? 18.078 0.229 -23.605 1.00 96.75 271 TRP A N 1
ATOM 2153 C CA . TRP A 1 271 ? 17.984 -0.446 -24.898 1.00 96.75 271 TRP A CA 1
ATOM 2154 C C . TRP A 1 271 ? 18.755 0.305 -25.983 1.00 96.75 271 TRP A C 1
ATOM 2156 O O . TRP A 1 271 ? 19.607 -0.286 -26.651 1.00 96.75 271 TRP A O 1
ATOM 2166 N N . ASP A 1 272 ? 18.524 1.614 -26.097 1.00 96.00 272 ASP A N 1
ATOM 2167 C CA . ASP A 1 272 ? 19.220 2.471 -27.058 1.00 96.00 272 ASP A CA 1
ATOM 2168 C C . ASP A 1 272 ? 20.731 2.482 -26.787 1.00 96.00 272 ASP A C 1
ATOM 2170 O O . ASP A 1 272 ? 21.531 2.294 -27.698 1.00 96.00 272 ASP A O 1
ATOM 2174 N N . GLN A 1 273 ? 21.149 2.578 -25.520 1.00 96.44 273 GLN A N 1
ATOM 2175 C CA . GLN A 1 273 ? 22.562 2.474 -25.142 1.00 96.44 273 GLN A CA 1
ATOM 2176 C C . GLN A 1 273 ? 23.169 1.117 -25.505 1.00 96.44 273 GLN A C 1
ATOM 2178 O O . GLN A 1 273 ? 24.319 1.059 -25.938 1.00 96.44 273 GLN A O 1
ATOM 2183 N N . ALA A 1 274 ? 22.435 0.016 -25.314 1.00 95.56 274 ALA A N 1
ATOM 2184 C CA . ALA A 1 274 ? 22.911 -1.310 -25.691 1.00 95.56 274 ALA A CA 1
ATOM 2185 C C . ALA A 1 274 ? 23.113 -1.409 -27.212 1.00 95.56 274 ALA A C 1
ATOM 2187 O O . ALA A 1 274 ? 24.148 -1.915 -27.652 1.00 95.56 274 ALA A O 1
ATOM 2188 N N . ARG A 1 275 ? 22.173 -0.880 -28.009 1.00 95.31 275 ARG A N 1
ATOM 2189 C CA . ARG A 1 275 ? 22.308 -0.757 -29.470 1.00 95.31 275 ARG A CA 1
ATOM 2190 C C . ARG A 1 275 ? 23.534 0.079 -29.838 1.00 95.31 275 ARG A C 1
ATOM 2192 O O . ARG A 1 275 ? 24.381 -0.392 -30.593 1.00 95.31 275 ARG A O 1
ATOM 2199 N N . ASP A 1 276 ? 23.659 1.275 -29.274 1.00 95.00 276 ASP A N 1
ATOM 2200 C CA . ASP A 1 276 ? 24.700 2.248 -29.621 1.00 95.00 276 ASP A CA 1
ATOM 2201 C C . ASP A 1 276 ? 26.102 1.799 -29.179 1.00 95.00 276 ASP A C 1
ATOM 2203 O O . ASP A 1 276 ? 27.102 2.224 -29.750 1.00 95.00 276 ASP A O 1
ATOM 2207 N N . GLN A 1 277 ? 26.206 0.907 -28.192 1.00 94.62 277 GLN A N 1
ATOM 2208 C CA . GLN A 1 277 ? 27.466 0.253 -27.824 1.00 94.62 277 GLN A CA 1
ATOM 2209 C C . GLN A 1 277 ? 27.825 -0.897 -28.771 1.00 94.62 277 GLN A C 1
ATOM 2211 O O . GLN A 1 277 ? 29.006 -1.147 -29.012 1.00 94.62 277 GLN A O 1
ATOM 2216 N N . PHE A 1 278 ? 26.827 -1.610 -29.292 1.00 94.81 278 PHE A N 1
ATOM 2217 C CA . PHE A 1 278 ? 27.029 -2.802 -30.109 1.00 94.81 278 PHE A CA 1
ATOM 2218 C C . PHE A 1 278 ? 27.240 -2.481 -31.595 1.00 94.81 278 PHE A C 1
ATOM 2220 O O . PHE A 1 278 ? 28.233 -2.908 -32.188 1.00 94.81 278 PHE A O 1
ATOM 2227 N N . VAL A 1 279 ? 26.339 -1.699 -32.197 1.00 94.12 279 VAL A N 1
ATOM 2228 C CA . VAL A 1 279 ? 26.311 -1.422 -33.643 1.00 94.12 279 VAL A CA 1
ATOM 2229 C C . VAL A 1 279 ? 27.632 -0.839 -34.172 1.00 94.12 279 VAL A C 1
ATOM 2231 O O . VAL A 1 279 ? 28.104 -1.307 -35.214 1.00 94.12 279 VAL A O 1
ATOM 2234 N N . PRO A 1 280 ? 28.312 0.113 -33.498 1.00 94.56 280 PRO A N 1
ATOM 2235 C CA . PRO A 1 280 ? 29.554 0.688 -34.021 1.00 94.56 280 PRO A CA 1
ATOM 2236 C C . PRO A 1 280 ? 30.711 -0.307 -34.182 1.00 94.56 280 PRO A C 1
ATOM 2238 O O . PRO A 1 280 ? 31.609 -0.040 -34.986 1.00 94.56 280 PRO A O 1
ATOM 2241 N N . ILE A 1 281 ? 30.680 -1.432 -33.458 1.00 91.38 281 ILE A N 1
ATOM 2242 C CA . ILE A 1 281 ? 31.713 -2.483 -33.458 1.00 91.38 281 ILE A CA 1
ATOM 2243 C C . ILE A 1 281 ? 31.599 -3.381 -34.702 1.00 91.38 281 ILE A C 1
ATOM 2245 O O . ILE A 1 281 ? 32.556 -4.055 -35.085 1.00 91.38 281 ILE A O 1
ATOM 2249 N N . LEU A 1 282 ? 30.441 -3.385 -35.364 1.00 89.12 282 LEU A N 1
ATOM 2250 C CA . LEU A 1 282 ? 30.186 -4.235 -36.523 1.00 89.12 282 LEU A CA 1
ATOM 2251 C C . LEU A 1 282 ? 30.907 -3.739 -37.788 1.00 89.12 282 LEU A C 1
ATOM 2253 O O . LEU A 1 282 ? 31.159 -2.545 -37.936 1.00 89.12 282 LEU A O 1
ATOM 2257 N N . PRO A 1 283 ? 31.206 -4.613 -38.761 1.00 87.00 283 PRO A N 1
ATOM 2258 C CA . PRO A 1 283 ? 31.665 -4.191 -40.083 1.00 87.00 283 PRO A CA 1
ATOM 2259 C C . PRO A 1 283 ? 30.608 -3.345 -40.814 1.00 87.00 283 PRO A C 1
ATOM 2261 O O . PRO A 1 283 ? 29.413 -3.627 -40.730 1.00 87.00 283 PRO A O 1
ATOM 2264 N N . SER A 1 284 ? 31.037 -2.346 -41.597 1.00 81.50 284 SER A N 1
ATOM 2265 C CA . SER A 1 284 ? 30.155 -1.391 -42.297 1.00 81.50 284 SER A CA 1
ATOM 2266 C C . SER A 1 284 ? 28.947 -1.981 -43.054 1.00 81.50 284 SER A C 1
ATOM 2268 O O . SER A 1 284 ? 27.870 -1.407 -42.911 1.00 81.50 284 SER A O 1
ATOM 2270 N N . PRO A 1 285 ? 29.039 -3.095 -43.815 1.00 80.75 285 PRO A N 1
ATOM 2271 C CA . PRO A 1 285 ? 27.867 -3.642 -44.514 1.00 80.75 285 PRO A CA 1
ATOM 2272 C C . PRO A 1 285 ? 26.804 -4.245 -43.579 1.00 80.75 285 PRO A C 1
ATOM 2274 O O . PRO A 1 285 ? 25.656 -4.399 -43.991 1.00 80.75 285 PRO A O 1
ATOM 2277 N N . LEU A 1 286 ? 27.171 -4.574 -42.335 1.00 85.38 286 LEU A N 1
ATOM 2278 C CA . LEU A 1 286 ? 26.277 -5.155 -41.332 1.00 85.38 286 LEU A CA 1
ATOM 2279 C C . LEU A 1 286 ? 25.706 -4.111 -40.371 1.00 85.38 286 LEU A C 1
ATOM 2281 O O . LEU A 1 286 ? 24.588 -4.298 -39.903 1.00 85.38 286 LEU A O 1
ATOM 2285 N N . LYS A 1 287 ? 26.420 -3.000 -40.119 1.00 89.88 287 LYS A N 1
ATOM 2286 C CA . LYS A 1 287 ? 25.980 -1.928 -39.202 1.00 89.88 287 LYS A CA 1
ATOM 2287 C C . LYS A 1 287 ? 24.531 -1.515 -39.446 1.00 89.88 287 LYS A C 1
ATOM 2289 O O . LYS A 1 287 ? 23.700 -1.655 -38.561 1.00 89.88 287 LYS A O 1
ATOM 2294 N N . GLN A 1 288 ? 24.232 -1.084 -40.670 1.00 88.94 288 GLN A N 1
ATOM 2295 C CA . GLN A 1 288 ? 22.916 -0.557 -41.034 1.00 88.94 288 GLN A CA 1
ATOM 2296 C C . GLN A 1 288 ? 21.817 -1.629 -40.986 1.00 88.94 288 GLN A C 1
ATOM 2298 O O . GLN A 1 288 ? 20.669 -1.335 -40.661 1.00 88.94 288 GLN A O 1
ATOM 2303 N N . ALA A 1 289 ? 22.156 -2.874 -41.325 1.00 89.12 289 ALA A N 1
ATOM 2304 C CA . ALA A 1 289 ? 21.196 -3.970 -41.342 1.00 89.12 289 ALA A CA 1
ATOM 2305 C C . ALA A 1 289 ? 20.835 -4.414 -39.913 1.00 89.12 289 ALA A C 1
ATOM 2307 O O . ALA A 1 289 ? 19.658 -4.602 -39.612 1.00 89.12 289 ALA A O 1
ATOM 2308 N N . VAL A 1 290 ? 21.834 -4.508 -39.028 1.00 91.69 290 VAL A N 1
ATOM 2309 C CA . VAL A 1 290 ? 21.648 -4.802 -37.600 1.00 91.69 290 VAL A CA 1
ATOM 2310 C C . VAL A 1 290 ? 20.922 -3.667 -36.890 1.00 91.69 290 VAL A C 1
ATOM 2312 O O . VAL A 1 290 ? 19.961 -3.925 -36.175 1.00 91.69 290 VAL A O 1
ATOM 2315 N N . GLU A 1 291 ? 21.321 -2.418 -37.125 1.00 93.44 291 GLU A N 1
ATOM 2316 C CA . GLU A 1 291 ? 20.649 -1.239 -36.571 1.00 93.44 291 GLU A CA 1
ATOM 2317 C C . GLU A 1 291 ? 19.161 -1.230 -36.932 1.00 93.44 291 GLU A C 1
ATOM 2319 O O . GLU A 1 291 ? 18.310 -1.180 -36.048 1.00 93.44 291 GLU A O 1
ATOM 2324 N N . LYS A 1 292 ? 18.836 -1.428 -38.216 1.00 91.88 292 LYS A N 1
ATOM 2325 C CA . LYS A 1 292 ? 17.449 -1.518 -38.679 1.00 91.88 292 LYS A CA 1
ATOM 2326 C C . LYS A 1 292 ? 16.684 -2.670 -38.026 1.00 91.88 292 LYS A C 1
ATOM 2328 O O . LYS A 1 292 ? 15.508 -2.509 -37.711 1.00 91.88 292 LYS A O 1
ATOM 2333 N N . ALA A 1 293 ? 17.308 -3.833 -37.853 1.00 93.06 293 ALA A N 1
ATOM 2334 C CA . ALA A 1 293 ? 16.657 -4.962 -37.197 1.00 93.06 293 ALA A CA 1
ATOM 2335 C C . ALA A 1 293 ? 16.355 -4.659 -35.725 1.00 93.06 293 ALA A C 1
ATOM 2337 O O . ALA A 1 293 ? 15.238 -4.900 -35.280 1.00 93.06 293 ALA A O 1
ATOM 2338 N N . ILE A 1 294 ? 17.303 -4.064 -34.996 1.00 95.31 294 ILE A N 1
ATOM 2339 C CA . ILE A 1 294 ? 17.097 -3.637 -33.607 1.00 95.31 294 ILE A CA 1
ATOM 2340 C C . ILE A 1 294 ? 15.988 -2.580 -33.529 1.00 95.31 294 ILE A C 1
ATOM 2342 O O . ILE A 1 294 ? 15.089 -2.703 -32.699 1.00 95.31 294 ILE A O 1
ATOM 2346 N N . ASP A 1 295 ? 15.985 -1.596 -34.428 1.00 93.62 295 ASP A N 1
ATOM 2347 C CA . ASP A 1 295 ? 14.963 -0.545 -34.467 1.00 93.62 295 ASP A CA 1
ATOM 2348 C C . ASP A 1 295 ? 13.555 -1.088 -34.765 1.00 93.62 295 ASP A C 1
ATOM 2350 O O . ASP A 1 295 ? 12.570 -0.540 -34.272 1.00 93.62 295 ASP A O 1
ATOM 2354 N N . LEU A 1 296 ? 13.433 -2.189 -35.518 1.00 94.88 296 LEU A N 1
ATOM 2355 C CA . LEU A 1 296 ? 12.156 -2.884 -35.732 1.00 94.88 296 LEU A CA 1
ATOM 2356 C C . LEU A 1 296 ? 11.654 -3.610 -34.475 1.00 94.88 296 LEU A C 1
ATOM 2358 O O . LEU A 1 296 ? 10.445 -3.800 -34.319 1.00 94.88 296 LEU A O 1
ATOM 2362 N N . LEU A 1 297 ? 12.558 -4.009 -33.577 1.00 95.62 297 LEU A N 1
ATOM 2363 C CA . LEU A 1 297 ? 12.212 -4.632 -32.299 1.00 95.62 297 LEU A CA 1
ATOM 2364 C C . LEU A 1 297 ? 11.805 -3.591 -31.243 1.00 95.62 297 LEU A C 1
ATOM 2366 O O . LEU A 1 297 ? 10.928 -3.872 -30.426 1.00 95.62 297 LEU A O 1
ATOM 2370 N N . THR A 1 298 ? 12.381 -2.384 -31.275 1.00 94.44 298 THR A N 1
ATOM 2371 C CA . THR A 1 298 ? 12.188 -1.329 -30.258 1.00 94.44 298 THR A CA 1
ATOM 2372 C C . THR A 1 298 ? 10.718 -1.020 -29.909 1.00 94.44 298 THR A C 1
ATOM 2374 O O . THR A 1 298 ? 10.396 -0.945 -28.720 1.00 94.44 298 THR A O 1
ATOM 2377 N N . PRO A 1 299 ? 9.769 -0.876 -30.861 1.00 94.12 299 PRO A N 1
ATOM 2378 C CA . PRO A 1 299 ? 8.366 -0.595 -30.533 1.00 94.12 299 PRO A CA 1
ATOM 2379 C C . PRO A 1 299 ? 7.657 -1.747 -29.809 1.00 94.12 299 PRO A C 1
ATOM 2381 O O . PRO A 1 299 ? 6.596 -1.543 -29.226 1.00 94.12 299 PRO A O 1
ATOM 2384 N N . ARG A 1 300 ? 8.226 -2.956 -29.870 1.00 94.62 300 ARG A N 1
ATOM 2385 C CA . ARG A 1 300 ? 7.642 -4.203 -29.367 1.00 94.62 300 ARG A CA 1
ATOM 2386 C C . ARG A 1 300 ? 8.275 -4.665 -28.054 1.00 94.62 300 ARG A C 1
ATOM 2388 O O . ARG A 1 300 ? 7.999 -5.778 -27.617 1.00 94.62 300 ARG A O 1
ATOM 2395 N N . LEU A 1 301 ? 9.107 -3.841 -27.413 1.00 93.44 301 LEU A N 1
ATOM 2396 C CA . LEU A 1 301 ? 9.715 -4.179 -26.124 1.00 93.44 301 LEU A CA 1
ATOM 2397 C C . LEU A 1 301 ? 8.657 -4.601 -25.097 1.00 93.44 301 LEU A C 1
ATOM 2399 O O . LEU A 1 301 ? 7.652 -3.919 -24.884 1.00 93.44 301 LEU A O 1
ATOM 2403 N N . GLY A 1 302 ? 8.893 -5.751 -24.473 1.00 90.88 302 GLY A N 1
ATOM 2404 C CA . GLY A 1 302 ? 7.956 -6.446 -23.596 1.00 90.88 302 GLY A CA 1
ATOM 2405 C C . GLY A 1 302 ? 7.135 -7.541 -24.288 1.00 90.88 302 GLY A C 1
ATOM 2406 O O . GLY A 1 302 ? 6.660 -8.427 -23.597 1.00 90.88 302 GLY A O 1
ATOM 2407 N N . ASP A 1 303 ? 7.009 -7.543 -25.618 1.00 93.12 303 ASP A N 1
ATOM 2408 C CA . ASP A 1 303 ? 6.263 -8.569 -26.377 1.00 93.12 303 ASP A CA 1
ATOM 2409 C C . ASP A 1 303 ? 7.164 -9.513 -27.180 1.00 93.12 303 ASP A C 1
ATOM 2411 O O . ASP A 1 303 ? 6.671 -10.392 -27.888 1.00 93.12 303 ASP A O 1
ATOM 2415 N N . LEU A 1 304 ? 8.480 -9.308 -27.133 1.00 93.94 304 LEU A N 1
ATOM 2416 C CA . LEU A 1 304 ? 9.418 -10.093 -27.926 1.00 93.94 304 LEU A CA 1
ATOM 2417 C C . LEU A 1 304 ? 9.649 -11.455 -27.275 1.00 93.94 304 LEU A C 1
ATOM 2419 O O . LEU A 1 304 ? 9.936 -11.549 -26.079 1.00 93.94 304 LEU A O 1
ATOM 2423 N N . SER A 1 305 ? 9.604 -12.512 -28.075 1.00 93.88 305 SER A N 1
ATOM 2424 C CA . SER A 1 305 ? 10.148 -13.809 -27.686 1.00 93.88 305 SER A CA 1
ATOM 2425 C C . SER A 1 305 ? 11.680 -13.791 -27.724 1.00 93.88 305 SER A C 1
ATOM 2427 O O . SER A 1 305 ? 12.294 -13.033 -28.478 1.00 93.88 305 SER A O 1
ATOM 2429 N N . SER A 1 306 ? 12.328 -14.677 -26.960 1.00 91.19 306 SER A N 1
ATOM 2430 C CA . SER A 1 306 ? 13.792 -14.826 -27.010 1.00 91.19 306 SER A CA 1
ATOM 2431 C C . SER A 1 306 ? 14.299 -15.129 -28.423 1.00 91.19 306 SER A C 1
ATOM 2433 O O . SER A 1 306 ? 15.376 -14.674 -28.793 1.00 91.19 306 SER A O 1
ATOM 2435 N N . ARG A 1 307 ? 13.503 -15.847 -29.227 1.00 92.25 307 ARG A N 1
ATOM 2436 C CA . ARG A 1 307 ? 13.824 -16.158 -30.622 1.00 92.25 307 ARG A CA 1
ATOM 2437 C C . ARG A 1 307 ? 13.864 -14.905 -31.495 1.00 92.25 307 ARG A C 1
ATOM 2439 O O . ARG A 1 307 ? 14.810 -14.743 -32.250 1.00 92.25 307 ARG A O 1
ATOM 2446 N N . GLU A 1 308 ? 12.890 -14.009 -31.371 1.00 92.38 308 GLU A N 1
ATOM 2447 C CA . GLU A 1 308 ? 12.849 -12.771 -32.169 1.00 92.38 308 GLU A CA 1
ATOM 2448 C C . GLU A 1 308 ? 14.033 -11.844 -31.872 1.00 92.38 308 GLU A C 1
ATOM 2450 O O . GLU A 1 308 ? 14.544 -11.185 -32.771 1.00 92.38 308 GLU A O 1
ATOM 2455 N N . ILE A 1 309 ? 14.514 -11.817 -30.625 1.00 92.75 309 ILE A N 1
ATOM 2456 C CA . ILE A 1 309 ? 15.729 -11.067 -30.271 1.00 92.75 309 ILE A CA 1
ATOM 2457 C C . ILE A 1 309 ? 16.971 -11.760 -30.859 1.00 92.75 309 ILE A C 1
ATOM 2459 O O . ILE A 1 309 ? 17.866 -11.095 -31.378 1.00 92.75 309 ILE A O 1
ATOM 2463 N N . GLN A 1 310 ? 17.019 -13.097 -30.817 1.00 92.38 310 GLN A N 1
ATOM 2464 C CA . GLN A 1 310 ? 18.106 -13.894 -31.400 1.00 92.38 310 GLN A CA 1
ATOM 2465 C C . GLN A 1 310 ? 18.174 -13.805 -32.927 1.00 92.38 310 GLN A C 1
ATOM 2467 O O . GLN A 1 310 ? 19.260 -13.941 -33.479 1.00 92.38 310 GLN A O 1
ATOM 2472 N N . GLU A 1 311 ? 17.064 -13.540 -33.617 1.00 90.81 311 GLU A N 1
ATOM 2473 C CA . GLU A 1 311 ? 17.034 -13.384 -35.079 1.00 90.81 311 GLU A CA 1
ATOM 2474 C C . GLU A 1 311 ? 17.904 -12.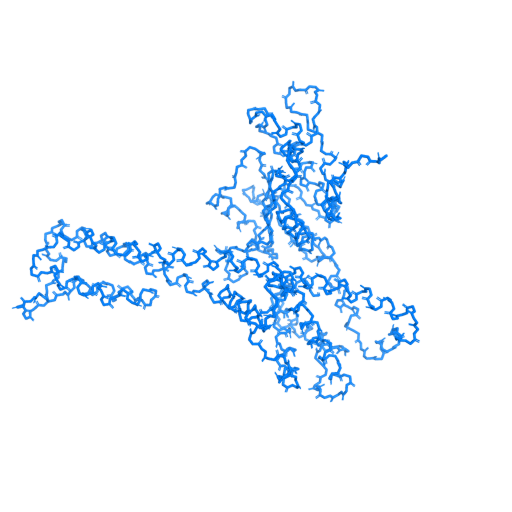218 -35.579 1.00 90.81 311 GLU A C 1
ATOM 2476 O O . GLU A 1 311 ? 18.301 -12.210 -36.743 1.00 90.81 311 GLU A O 1
ATOM 2481 N N . VAL A 1 312 ? 18.313 -11.299 -34.693 1.00 89.94 312 VAL A N 1
ATOM 2482 C CA . VAL A 1 312 ? 19.335 -10.282 -34.994 1.00 89.94 312 VAL A CA 1
ATOM 2483 C C . VAL A 1 312 ? 20.701 -10.901 -35.329 1.00 89.94 312 VAL A C 1
ATOM 2485 O O . VAL A 1 312 ? 21.489 -10.280 -36.037 1.00 89.94 312 VAL A O 1
ATOM 2488 N N . ASP A 1 313 ? 20.973 -12.139 -34.901 1.00 88.75 313 ASP A N 1
ATOM 2489 C CA . ASP A 1 313 ? 22.173 -12.883 -35.304 1.00 88.75 313 ASP A CA 1
ATOM 2490 C C . ASP A 1 313 ? 22.194 -13.183 -36.809 1.00 88.75 313 ASP A C 1
ATOM 2492 O O . ASP A 1 313 ? 23.265 -13.228 -37.401 1.00 88.75 313 ASP A O 1
ATOM 2496 N N . HIS A 1 314 ? 21.033 -13.364 -37.446 1.00 85.06 314 HIS A N 1
ATOM 2497 C CA . HIS A 1 314 ? 20.917 -13.852 -38.822 1.00 85.06 314 HIS A CA 1
ATOM 2498 C C . HIS A 1 314 ? 20.435 -12.756 -39.778 1.00 85.06 314 HIS A C 1
ATOM 2500 O O . HIS A 1 314 ? 19.332 -12.816 -40.326 1.00 85.06 314 HIS A O 1
ATOM 2506 N N . ILE A 1 315 ? 21.280 -11.749 -40.014 1.00 80.19 315 ILE A N 1
ATOM 2507 C CA . ILE A 1 315 ? 20.934 -10.586 -40.842 1.00 80.19 315 ILE A CA 1
ATOM 2508 C C . ILE A 1 315 ? 21.669 -10.614 -42.187 1.00 80.19 315 ILE A C 1
ATOM 2510 O O . ILE A 1 315 ? 22.847 -10.953 -42.289 1.00 80.19 315 ILE A O 1
ATOM 2514 N N . SER A 1 316 ? 20.958 -10.244 -43.256 1.00 65.25 316 SER A N 1
ATOM 2515 C CA . SER A 1 316 ? 21.538 -10.091 -44.596 1.00 65.25 316 SER A CA 1
ATOM 2516 C C . SER A 1 316 ? 22.072 -8.669 -44.780 1.00 65.25 316 SER A C 1
ATOM 2518 O O . SER A 1 316 ? 21.328 -7.701 -44.622 1.00 65.25 316 SER A O 1
ATOM 2520 N N . GLY A 1 317 ? 23.357 -8.531 -45.117 1.00 60.44 317 GLY A N 1
ATOM 2521 C CA . GLY A 1 317 ? 23.948 -7.239 -45.469 1.00 60.44 317 GLY A CA 1
ATOM 2522 C C . GLY A 1 317 ? 23.417 -6.709 -46.805 1.00 60.44 317 GLY A C 1
ATOM 2523 O O . GLY A 1 317 ? 22.946 -7.473 -47.652 1.00 60.44 317 GLY A O 1
ATOM 2524 N N . ASN A 1 318 ? 23.520 -5.394 -47.021 1.00 56.09 318 ASN A N 1
ATOM 2525 C CA . ASN A 1 318 ? 23.173 -4.774 -48.304 1.00 56.09 318 ASN A CA 1
ATOM 2526 C C . ASN A 1 318 ? 24.059 -5.362 -49.422 1.00 56.09 318 ASN A C 1
ATOM 2528 O O . ASN A 1 318 ? 25.221 -4.983 -49.556 1.00 56.09 318 ASN A O 1
ATOM 2532 N N . GLY A 1 319 ? 23.512 -6.292 -50.213 1.00 56.56 319 GLY A N 1
ATOM 2533 C CA . GLY A 1 319 ? 24.181 -6.899 -51.372 1.00 56.56 319 GLY A CA 1
ATOM 2534 C C . GLY A 1 319 ? 24.550 -8.384 -51.253 1.00 56.56 319 GLY A C 1
ATOM 2535 O O . GLY A 1 319 ? 25.078 -8.933 -52.216 1.00 56.56 319 GLY A O 1
ATOM 2536 N N . THR A 1 320 ? 24.262 -9.060 -50.134 1.00 56.06 320 THR A N 1
ATOM 2537 C CA . THR A 1 320 ? 24.500 -10.510 -49.971 1.00 56.06 320 THR A CA 1
ATOM 2538 C C . THR A 1 320 ? 23.190 -11.296 -49.967 1.00 56.06 320 THR A C 1
ATOM 2540 O O . THR A 1 320 ? 22.312 -11.022 -49.155 1.00 56.06 320 THR A O 1
ATOM 2543 N N . THR A 1 321 ? 23.060 -12.294 -50.847 1.00 58.72 321 THR A N 1
ATOM 2544 C CA . THR A 1 321 ? 21.884 -13.186 -50.947 1.00 58.72 321 THR A CA 1
ATOM 2545 C C . THR A 1 321 ? 21.800 -14.239 -49.839 1.00 58.72 321 THR A C 1
ATOM 2547 O O . THR A 1 321 ? 20.764 -14.882 -49.691 1.00 58.72 321 THR A O 1
ATOM 2550 N N . THR A 1 322 ? 22.869 -14.430 -49.067 1.00 68.88 322 THR A N 1
ATOM 2551 C CA . THR A 1 322 ? 22.926 -15.345 -47.919 1.00 68.88 322 THR A CA 1
ATOM 2552 C C . THR A 1 322 ? 22.983 -14.556 -46.608 1.00 68.88 322 THR A C 1
ATOM 2554 O O . THR A 1 322 ? 23.815 -13.648 -46.510 1.00 68.88 322 THR A O 1
ATOM 2557 N N . PRO A 1 323 ? 22.147 -14.894 -45.604 1.00 74.12 323 PRO A N 1
ATOM 2558 C CA . PRO A 1 323 ? 22.258 -14.321 -44.268 1.00 74.12 323 PRO A CA 1
ATOM 2559 C C . PRO A 1 323 ? 23.640 -14.630 -43.692 1.00 74.12 323 PRO A C 1
ATOM 2561 O O . PRO A 1 323 ? 24.113 -15.760 -43.803 1.00 74.12 323 PRO A O 1
ATOM 2564 N N . ILE A 1 324 ? 24.280 -13.632 -43.088 1.00 77.31 324 ILE A N 1
ATOM 2565 C CA . ILE A 1 324 ? 25.546 -13.811 -42.374 1.00 77.31 324 ILE A CA 1
ATOM 2566 C C . ILE A 1 324 ? 25.192 -13.946 -40.897 1.00 77.31 324 ILE A C 1
ATOM 2568 O O . ILE A 1 324 ? 24.495 -13.083 -40.365 1.00 77.31 324 ILE A O 1
ATOM 2572 N N . SER A 1 325 ? 25.654 -15.012 -40.240 1.00 81.75 325 SER A N 1
ATOM 2573 C CA . SER A 1 325 ? 25.511 -15.123 -38.788 1.00 81.75 325 SER A CA 1
ATOM 2574 C C . SER A 1 325 ? 26.541 -14.225 -38.101 1.00 81.75 325 SER A C 1
ATOM 2576 O O . SER A 1 325 ? 27.739 -14.312 -38.386 1.00 81.75 325 SER A O 1
ATOM 2578 N N . LEU A 1 326 ? 26.106 -13.360 -37.182 1.00 78.88 326 LEU A N 1
ATOM 2579 C CA . LEU A 1 326 ? 27.016 -12.538 -36.375 1.00 78.88 326 LEU A CA 1
ATOM 2580 C C . LEU A 1 326 ? 27.919 -13.415 -35.502 1.00 78.88 326 LEU A C 1
ATOM 2582 O O . LEU A 1 326 ? 29.069 -13.052 -35.240 1.00 78.88 326 LEU A O 1
ATOM 2586 N N . SER A 1 327 ? 27.439 -14.600 -35.122 1.00 74.06 327 SER A N 1
ATOM 2587 C CA . SER A 1 327 ? 28.237 -15.615 -34.450 1.00 74.06 327 SER A CA 1
ATOM 2588 C C . SER A 1 327 ? 29.392 -16.138 -35.316 1.00 74.06 327 SER A C 1
ATOM 2590 O O . SER A 1 327 ? 30.422 -16.500 -34.761 1.00 74.06 327 SER A O 1
ATOM 2592 N N . GLU A 1 328 ? 29.312 -16.127 -36.647 1.00 80.25 328 GLU A N 1
ATOM 2593 C CA . GLU A 1 328 ? 30.389 -16.590 -37.546 1.00 80.25 328 GLU A CA 1
ATOM 2594 C C . GLU A 1 328 ? 31.498 -15.545 -37.768 1.00 80.25 328 GLU A C 1
ATOM 2596 O O . GLU A 1 328 ? 32.517 -15.832 -38.400 1.00 80.25 328 GLU A O 1
ATOM 2601 N N . LEU A 1 329 ? 31.328 -14.334 -37.228 1.00 81.69 329 LEU A N 1
ATOM 2602 C CA . LEU A 1 329 ? 32.323 -13.264 -37.285 1.00 81.69 329 LEU A CA 1
ATOM 2603 C C . LEU A 1 329 ? 33.451 -13.467 -36.255 1.00 81.69 329 LEU A C 1
ATOM 2605 O O . LEU A 1 329 ? 33.592 -14.510 -35.617 1.00 81.69 329 LEU A O 1
ATOM 2609 N N . SER A 1 330 ? 34.298 -12.443 -36.095 1.00 87.50 330 SER A N 1
ATOM 2610 C CA . SER A 1 330 ? 35.410 -12.466 -35.142 1.00 87.50 330 SER A CA 1
ATOM 2611 C C . SER A 1 330 ? 34.948 -12.811 -33.718 1.00 87.50 330 SER A C 1
ATOM 2613 O O . SER A 1 330 ? 33.857 -12.424 -33.294 1.00 87.50 330 SER A O 1
ATOM 2615 N N . ALA A 1 331 ? 35.813 -13.468 -32.937 1.00 87.50 331 ALA A N 1
ATOM 2616 C CA . ALA A 1 331 ? 35.525 -13.801 -31.538 1.00 87.50 331 ALA A CA 1
ATOM 2617 C C . ALA A 1 331 ? 35.143 -12.565 -30.697 1.00 87.50 331 ALA A C 1
ATOM 2619 O O . ALA A 1 331 ? 34.297 -12.654 -29.808 1.00 87.50 331 ALA A O 1
ATOM 2620 N N . ALA A 1 332 ? 35.718 -11.399 -31.015 1.00 88.00 332 ALA A N 1
ATOM 2621 C CA . ALA A 1 332 ? 35.353 -10.132 -30.390 1.00 88.00 332 ALA A CA 1
ATOM 2622 C C . ALA A 1 332 ? 33.906 -9.732 -30.727 1.00 88.00 332 ALA A C 1
ATOM 2624 O O . ALA A 1 332 ? 33.127 -9.432 -29.826 1.00 88.00 332 ALA A O 1
ATOM 2625 N N . THR A 1 333 ? 33.520 -9.784 -32.006 1.00 87.81 333 THR A N 1
ATOM 2626 C CA . THR A 1 333 ? 32.152 -9.476 -32.453 1.00 87.81 333 THR A CA 1
ATOM 2627 C C . THR A 1 333 ? 31.125 -10.408 -31.816 1.00 87.81 333 THR A C 1
ATOM 2629 O O . THR A 1 333 ? 30.116 -9.924 -31.307 1.00 87.81 333 THR A O 1
ATOM 2632 N N . ARG A 1 334 ? 31.415 -11.715 -31.764 1.00 88.31 334 ARG A N 1
ATOM 2633 C CA . ARG A 1 334 ? 30.561 -12.706 -31.094 1.00 88.31 334 ARG A CA 1
ATOM 2634 C C . ARG A 1 334 ? 30.360 -12.366 -29.616 1.00 88.31 334 ARG A C 1
ATOM 2636 O O . ARG A 1 334 ? 29.225 -12.294 -29.162 1.00 88.31 334 ARG A O 1
ATOM 2643 N N . SER A 1 335 ? 31.437 -12.067 -28.886 1.00 91.31 335 SER A N 1
ATOM 2644 C CA . SER A 1 335 ? 31.342 -11.693 -27.467 1.00 91.31 335 SER A CA 1
ATOM 2645 C C . SER A 1 335 ? 30.529 -10.410 -27.244 1.00 91.31 335 SER A C 1
ATOM 2647 O O . SER A 1 335 ? 29.765 -10.315 -26.284 1.00 91.31 335 SER A O 1
ATOM 2649 N N . HIS A 1 336 ? 30.660 -9.415 -28.127 1.00 92.31 336 HIS A N 1
ATOM 2650 C CA . HIS A 1 336 ? 29.850 -8.198 -28.055 1.00 92.31 336 HIS A CA 1
ATOM 2651 C C . HIS A 1 336 ? 28.372 -8.456 -28.367 1.00 92.31 336 HIS A C 1
ATOM 2653 O O . HIS A 1 336 ? 27.515 -7.881 -27.696 1.00 92.31 336 HIS A O 1
ATOM 2659 N N . PHE A 1 337 ? 28.075 -9.338 -29.324 1.00 92.75 337 PHE A N 1
ATOM 2660 C CA . PHE A 1 337 ? 26.706 -9.746 -29.628 1.00 92.75 337 PHE A CA 1
ATOM 2661 C C . PHE A 1 337 ? 26.068 -10.513 -28.467 1.00 92.75 337 PHE A C 1
ATOM 2663 O O . PHE A 1 337 ? 24.955 -10.185 -28.077 1.00 92.75 337 PHE A O 1
ATOM 2670 N N . GLU A 1 338 ? 26.777 -11.462 -27.850 1.00 92.88 338 GLU A N 1
ATOM 2671 C CA . GLU A 1 338 ? 26.288 -12.201 -26.676 1.00 92.88 338 GLU A CA 1
ATOM 2672 C C . GLU A 1 338 ? 25.953 -11.259 -25.509 1.00 92.88 338 GLU A C 1
ATOM 2674 O O . GLU A 1 338 ? 24.879 -11.364 -24.917 1.00 92.88 338 GLU A O 1
ATOM 2679 N N . LYS A 1 339 ? 26.822 -10.275 -25.228 1.00 94.25 339 LYS A N 1
ATOM 2680 C CA . LYS A 1 339 ? 26.564 -9.239 -24.210 1.00 94.25 339 LYS A CA 1
ATOM 2681 C C . LYS A 1 339 ? 25.348 -8.380 -24.548 1.00 94.25 339 LYS A C 1
ATOM 2683 O O . LYS A 1 339 ? 24.560 -8.050 -23.661 1.00 94.25 339 LYS A O 1
ATOM 2688 N N . TRP A 1 340 ? 25.203 -7.991 -25.816 1.00 96.06 340 TRP A N 1
ATOM 2689 C CA . TRP A 1 340 ? 24.030 -7.255 -26.276 1.00 96.06 340 TRP A CA 1
ATOM 2690 C C . TRP A 1 340 ? 22.758 -8.098 -26.120 1.00 96.06 340 TRP A C 1
ATOM 2692 O O . TRP A 1 340 ? 21.786 -7.609 -25.555 1.00 96.06 340 TRP A O 1
ATOM 2702 N N . LEU A 1 341 ? 22.784 -9.367 -26.532 1.00 94.88 341 LEU A N 1
ATOM 2703 C CA . LEU A 1 341 ? 21.656 -10.297 -26.474 1.00 94.88 341 LEU A CA 1
ATOM 2704 C C . LEU A 1 341 ? 21.196 -10.564 -25.034 1.00 94.88 341 LEU A C 1
ATOM 2706 O O . LEU A 1 341 ? 19.993 -10.546 -24.756 1.00 94.88 341 LEU A O 1
ATOM 2710 N N . GLU A 1 342 ? 22.133 -10.774 -24.106 1.00 94.12 342 GLU A N 1
ATOM 2711 C CA . GLU A 1 342 ? 21.837 -10.922 -22.677 1.00 94.12 342 GLU A CA 1
ATOM 2712 C C . GLU A 1 342 ? 21.119 -9.676 -22.141 1.00 94.12 342 GLU A C 1
ATOM 2714 O O . GLU A 1 342 ? 20.045 -9.767 -21.533 1.00 94.12 342 GLU A O 1
ATOM 2719 N N . ARG A 1 343 ? 21.673 -8.491 -22.425 1.00 95.38 343 ARG A N 1
ATOM 2720 C CA . ARG A 1 343 ? 21.107 -7.214 -21.981 1.00 95.38 343 ARG A CA 1
ATOM 2721 C C . ARG A 1 343 ? 19.742 -6.940 -22.615 1.00 95.38 343 ARG A C 1
ATOM 2723 O O . ARG A 1 343 ? 18.812 -6.573 -21.903 1.00 95.38 343 ARG A O 1
ATOM 2730 N N . ALA A 1 344 ? 19.595 -7.186 -23.914 1.00 95.25 344 ALA A N 1
ATOM 2731 C CA . ALA A 1 344 ? 18.347 -7.058 -24.661 1.00 95.25 344 ALA A CA 1
ATOM 2732 C C . ALA A 1 344 ? 17.246 -7.955 -24.074 1.00 95.25 344 ALA A C 1
ATOM 2734 O O . ALA A 1 344 ? 16.128 -7.500 -23.828 1.00 95.25 344 ALA A O 1
ATOM 2735 N N . THR A 1 345 ? 17.577 -9.211 -23.764 1.00 94.25 345 THR A N 1
ATOM 2736 C CA . THR A 1 345 ? 16.644 -10.168 -23.149 1.00 94.25 345 THR A CA 1
ATOM 2737 C C . THR A 1 345 ? 16.217 -9.722 -21.750 1.00 94.25 345 THR A C 1
ATOM 2739 O O . THR A 1 345 ? 15.030 -9.785 -21.412 1.00 94.25 345 THR A O 1
ATOM 2742 N N . LYS A 1 346 ? 17.158 -9.225 -20.938 1.00 93.38 346 LYS A N 1
ATOM 2743 C CA . LYS A 1 346 ? 16.866 -8.675 -19.607 1.00 93.38 346 LYS A CA 1
ATOM 2744 C C . LYS A 1 346 ? 15.952 -7.448 -19.680 1.00 93.38 346 LYS A C 1
ATOM 2746 O O . LYS A 1 346 ? 14.964 -7.394 -18.950 1.00 93.38 346 LYS A O 1
ATOM 2751 N N . ILE A 1 347 ? 16.239 -6.499 -20.574 1.00 94.75 347 ILE A N 1
ATOM 2752 C CA . ILE A 1 347 ? 15.422 -5.291 -20.774 1.00 94.75 347 ILE A CA 1
ATOM 2753 C C . ILE A 1 347 ? 14.015 -5.658 -21.251 1.00 94.75 347 ILE A C 1
ATOM 2755 O O . ILE A 1 347 ? 13.036 -5.133 -20.721 1.00 94.75 347 ILE A O 1
ATOM 2759 N N . ASN A 1 348 ? 13.891 -6.580 -22.209 1.00 94.62 348 ASN A N 1
ATOM 2760 C CA . ASN A 1 348 ? 12.595 -7.045 -22.698 1.00 94.62 348 ASN A CA 1
ATOM 2761 C C . ASN A 1 348 ? 11.770 -7.702 -21.580 1.00 94.62 348 ASN A C 1
ATOM 2763 O O . ASN A 1 348 ? 10.588 -7.405 -21.430 1.00 94.62 348 ASN A O 1
ATOM 2767 N N . SER A 1 349 ? 12.408 -8.523 -20.742 1.00 89.25 349 SER A N 1
ATOM 2768 C CA . SER A 1 349 ? 11.748 -9.181 -19.606 1.00 89.25 349 SER A CA 1
ATOM 2769 C C . SER A 1 349 ? 11.293 -8.174 -18.540 1.00 89.25 349 SER A C 1
ATOM 2771 O O . SER A 1 349 ? 10.176 -8.270 -18.036 1.00 89.25 349 SER A O 1
ATOM 2773 N N . ALA A 1 350 ? 12.120 -7.167 -18.234 1.00 88.50 350 ALA A N 1
ATOM 2774 C CA . ALA A 1 350 ? 11.751 -6.067 -17.340 1.00 88.50 350 ALA A CA 1
ATOM 2775 C C . ALA A 1 350 ? 10.614 -5.207 -17.922 1.00 88.50 350 ALA A C 1
ATOM 2777 O O . ALA A 1 350 ? 9.692 -4.830 -17.203 1.00 88.50 350 ALA A O 1
ATOM 2778 N N . SER A 1 351 ? 10.629 -4.955 -19.234 1.00 90.69 351 SER A N 1
ATOM 2779 C CA . SER A 1 351 ? 9.570 -4.209 -19.928 1.00 90.69 351 SER A CA 1
ATOM 2780 C C . SER A 1 351 ? 8.239 -4.966 -19.915 1.00 90.69 351 SER A C 1
ATOM 2782 O O . SER A 1 351 ? 7.186 -4.361 -19.731 1.00 90.69 351 SER A O 1
ATOM 2784 N N . LEU A 1 352 ? 8.272 -6.295 -20.063 1.00 89.31 352 LEU A N 1
ATOM 2785 C CA . LEU A 1 352 ? 7.094 -7.146 -19.903 1.00 89.31 352 LEU A CA 1
ATOM 2786 C C . LEU A 1 352 ? 6.559 -7.087 -18.467 1.00 89.31 352 LEU A C 1
ATOM 2788 O O . LEU A 1 352 ? 5.359 -6.901 -18.273 1.00 89.31 352 LEU A O 1
ATOM 2792 N N . ALA A 1 353 ? 7.439 -7.192 -17.466 1.00 84.00 353 ALA A N 1
ATOM 2793 C CA . ALA A 1 353 ? 7.052 -7.075 -16.062 1.00 84.00 353 ALA A CA 1
ATOM 2794 C C . ALA A 1 353 ? 6.323 -5.749 -15.793 1.00 84.00 353 ALA A C 1
ATOM 2796 O O . ALA A 1 353 ? 5.214 -5.778 -15.260 1.00 84.00 353 ALA A O 1
ATOM 2797 N N . LEU A 1 354 ? 6.868 -4.615 -16.265 1.00 85.12 354 LEU A N 1
ATOM 2798 C CA . LEU A 1 354 ? 6.234 -3.295 -16.140 1.00 85.12 354 LEU A CA 1
ATOM 2799 C C . LEU A 1 354 ? 4.793 -3.268 -16.659 1.00 85.12 354 LEU A C 1
ATOM 2801 O O . LEU A 1 354 ? 3.930 -2.673 -16.016 1.00 85.12 354 LEU A O 1
ATOM 2805 N N . ARG A 1 355 ? 4.495 -3.932 -17.782 1.00 82.19 355 ARG A N 1
ATOM 2806 C CA . ARG A 1 355 ? 3.136 -3.951 -18.352 1.00 82.19 355 ARG A CA 1
ATOM 2807 C C . ARG A 1 355 ? 2.119 -4.544 -17.386 1.00 82.19 355 ARG A C 1
ATOM 2809 O O . ARG A 1 355 ? 1.042 -3.973 -17.224 1.00 82.19 355 ARG A O 1
ATOM 2816 N N . PHE A 1 356 ? 2.477 -5.617 -16.685 1.00 77.25 356 PHE A N 1
ATOM 2817 C CA . PHE A 1 356 ? 1.618 -6.194 -15.650 1.00 77.25 356 PHE A CA 1
ATOM 2818 C C . PHE A 1 356 ? 1.443 -5.264 -14.439 1.00 77.25 356 PHE A C 1
ATOM 2820 O O . PHE A 1 356 ? 0.426 -5.339 -13.755 1.00 77.25 356 PHE A O 1
ATOM 2827 N N . GLU A 1 357 ? 2.389 -4.356 -14.181 1.00 75.00 357 GLU A N 1
ATOM 2828 C CA . GLU A 1 357 ? 2.299 -3.390 -13.077 1.00 75.00 357 GLU A CA 1
ATOM 2829 C C . GLU A 1 357 ? 1.494 -2.130 -13.416 1.00 75.00 357 GLU A C 1
ATOM 2831 O O . GLU A 1 357 ? 1.002 -1.456 -12.509 1.00 75.00 357 GLU A O 1
ATOM 2836 N N . THR A 1 358 ? 1.363 -1.797 -14.702 1.00 78.56 358 THR A N 1
ATOM 2837 C CA . THR A 1 358 ? 0.785 -0.518 -15.149 1.00 78.56 358 THR A CA 1
ATOM 2838 C C . THR A 1 358 ? -0.734 -0.438 -15.021 1.00 78.56 358 THR A C 1
ATOM 2840 O O . THR A 1 358 ? -1.261 0.644 -14.772 1.00 78.56 358 THR A O 1
ATOM 2843 N N . ALA A 1 359 ? -1.460 -1.553 -15.136 1.00 79.44 359 ALA A N 1
ATOM 2844 C CA . ALA A 1 359 ? -2.911 -1.516 -15.330 1.00 79.44 359 ALA A CA 1
ATOM 2845 C C . ALA A 1 359 ? -3.670 -0.758 -14.223 1.00 79.44 359 ALA A C 1
ATOM 2847 O O . ALA A 1 359 ? -4.473 0.126 -14.523 1.00 79.44 359 ALA A O 1
ATOM 2848 N N . ASN A 1 360 ? -3.413 -1.069 -12.948 1.00 82.38 360 ASN A N 1
ATOM 2849 C CA . ASN A 1 360 ? -4.174 -0.475 -11.846 1.00 82.38 360 ASN A CA 1
ATOM 2850 C C . ASN A 1 360 ? -3.759 0.979 -11.533 1.00 82.38 360 ASN A C 1
ATOM 2852 O O . ASN A 1 360 ? -4.633 1.845 -11.535 1.00 82.38 360 ASN A O 1
ATOM 2856 N N . PRO A 1 361 ? -2.461 1.311 -11.350 1.00 87.56 361 PRO A N 1
ATOM 2857 C CA . PRO A 1 361 ? -2.047 2.689 -11.070 1.00 87.56 361 PRO A CA 1
ATOM 2858 C C . PRO A 1 361 ? -2.478 3.672 -12.163 1.00 87.56 361 PRO A C 1
ATOM 2860 O O . PRO A 1 361 ? -2.993 4.748 -11.864 1.00 87.56 361 PRO A O 1
ATOM 2863 N N . PHE A 1 362 ? -2.346 3.284 -13.437 1.00 89.19 362 PHE A N 1
ATOM 2864 C CA . PHE A 1 362 ? -2.760 4.137 -14.549 1.00 89.19 362 PHE A CA 1
ATOM 2865 C C . PHE A 1 362 ? -4.272 4.336 -14.574 1.00 89.19 362 PHE A C 1
ATOM 2867 O O . PHE A 1 362 ? -4.718 5.466 -14.756 1.00 89.19 362 PHE A O 1
ATOM 2874 N N . ARG A 1 363 ? -5.057 3.277 -14.337 1.00 90.00 363 ARG A N 1
ATOM 2875 C CA . ARG A 1 363 ? -6.521 3.361 -14.255 1.00 90.00 363 ARG A CA 1
ATOM 2876 C C . ARG A 1 363 ? -6.977 4.331 -13.163 1.00 90.00 363 ARG A C 1
ATOM 2878 O O . ARG A 1 363 ? -7.839 5.162 -13.428 1.00 90.00 363 ARG A O 1
ATOM 2885 N N . ILE A 1 364 ? -6.395 4.249 -11.966 1.00 92.00 364 ILE A N 1
ATOM 2886 C CA . ILE A 1 364 ? -6.755 5.111 -10.828 1.00 92.00 364 ILE A CA 1
ATOM 2887 C C . ILE A 1 364 ? -6.339 6.561 -11.093 1.00 92.00 364 ILE A C 1
ATOM 2889 O O . ILE A 1 364 ? -7.137 7.478 -10.903 1.00 92.00 364 ILE A O 1
ATOM 2893 N N . THR A 1 365 ? -5.112 6.794 -11.573 1.00 91.69 365 THR A N 1
ATOM 2894 C CA . THR A 1 365 ? -4.672 8.159 -11.898 1.00 91.69 365 THR A CA 1
ATOM 2895 C C . THR A 1 365 ? -5.486 8.767 -13.037 1.00 91.69 365 THR A C 1
ATOM 2897 O O . THR A 1 365 ? -5.786 9.955 -13.001 1.00 91.69 365 THR A O 1
ATOM 2900 N N . GLU A 1 366 ? -5.856 7.980 -14.047 1.00 91.19 366 GLU A N 1
ATOM 2901 C CA . GLU A 1 366 ? -6.697 8.460 -15.144 1.00 91.19 366 GLU A CA 1
ATOM 2902 C C . GLU A 1 366 ? -8.112 8.788 -14.667 1.00 91.19 366 GLU A C 1
ATOM 2904 O O . GLU A 1 366 ? -8.657 9.826 -15.030 1.00 91.19 366 GLU A O 1
ATOM 2909 N N . ALA A 1 367 ? -8.680 7.963 -13.785 1.00 92.38 367 ALA A N 1
ATOM 2910 C CA . ALA A 1 367 ? -9.944 8.258 -13.123 1.00 92.38 367 ALA A CA 1
ATOM 2911 C C . ALA A 1 367 ? -9.888 9.575 -12.330 1.00 92.38 367 ALA A C 1
ATOM 2913 O O . ALA A 1 367 ? -10.779 10.410 -12.483 1.00 92.38 367 ALA A O 1
ATOM 2914 N N . TYR A 1 368 ? -8.826 9.792 -11.547 1.00 94.31 368 TYR A N 1
ATOM 2915 C CA . TYR A 1 368 ? -8.607 11.043 -10.816 1.00 94.31 368 TYR A CA 1
ATOM 2916 C C . TYR A 1 368 ? -8.474 12.248 -11.756 1.00 94.31 368 TYR A C 1
ATOM 2918 O O . TYR A 1 368 ? -9.087 13.288 -11.527 1.00 94.31 368 TYR A O 1
ATOM 2926 N N . ARG A 1 369 ? -7.728 12.097 -12.855 1.00 93.06 369 ARG A N 1
ATOM 2927 C CA . ARG A 1 369 ? -7.551 13.137 -13.876 1.00 93.06 369 ARG A CA 1
ATOM 2928 C C . ARG A 1 369 ? -8.885 13.517 -14.526 1.00 93.06 369 ARG A C 1
ATOM 2930 O O . ARG A 1 369 ? -9.241 14.689 -14.527 1.00 93.06 369 ARG A O 1
ATOM 2937 N N . LEU A 1 370 ? -9.639 12.529 -15.016 1.00 91.38 370 LEU A N 1
ATOM 2938 C CA . LEU A 1 370 ? -10.957 12.719 -15.637 1.00 91.38 370 LEU A CA 1
ATOM 2939 C C . LEU A 1 370 ? -11.982 13.315 -14.665 1.00 91.38 370 LEU A C 1
ATOM 2941 O O . LEU A 1 370 ? -12.871 14.055 -15.078 1.00 91.38 370 LEU A O 1
ATOM 2945 N N . TRP A 1 371 ? -11.889 12.975 -13.379 1.00 92.69 371 TRP A N 1
ATOM 2946 C CA . TRP A 1 371 ? -12.694 13.596 -12.332 1.00 92.69 371 TRP A CA 1
ATOM 2947 C C . TRP A 1 371 ? -12.317 15.063 -12.119 1.00 92.69 371 TRP A C 1
ATOM 2949 O O . TRP A 1 371 ? -13.209 15.910 -12.057 1.00 92.69 371 TRP A O 1
ATOM 2959 N N . GLY A 1 372 ? -11.017 15.363 -12.063 1.00 91.12 372 GLY A N 1
ATOM 2960 C CA . GLY A 1 372 ? -10.488 16.718 -11.923 1.00 91.12 372 GLY A CA 1
ATOM 2961 C C . GLY A 1 372 ? -10.909 17.632 -13.073 1.00 91.12 372 GLY A C 1
ATOM 2962 O O . GLY A 1 372 ? -11.323 18.759 -12.833 1.00 91.12 372 GLY A O 1
ATOM 2963 N N . GLU A 1 373 ? -10.917 17.123 -14.310 1.00 90.25 373 GLU A N 1
ATOM 2964 C CA . GLU A 1 373 ? -11.402 17.852 -15.498 1.00 90.25 373 GLU A CA 1
ATOM 2965 C C . GLU A 1 373 ? -12.882 18.254 -15.426 1.00 90.25 373 GLU A C 1
ATOM 2967 O O . GLU A 1 373 ? -13.321 19.130 -16.168 1.00 90.25 373 GLU A O 1
ATOM 2972 N N . ARG A 1 374 ? -13.664 17.604 -14.558 1.00 87.88 374 ARG A N 1
ATOM 2973 C CA . ARG A 1 374 ? -15.088 17.896 -14.357 1.00 87.88 374 ARG A CA 1
ATOM 2974 C C . ARG A 1 374 ? -15.345 18.854 -13.196 1.00 87.88 374 ARG A C 1
ATOM 2976 O O . ARG A 1 374 ? -16.496 19.247 -13.016 1.00 87.88 374 ARG A O 1
ATOM 2983 N N . GLN A 1 375 ? -14.323 19.206 -12.415 1.00 87.88 375 GLN A N 1
ATOM 2984 C CA . GLN A 1 375 ? -14.470 20.160 -11.318 1.00 87.88 375 GLN A CA 1
ATOM 2985 C C . GLN A 1 375 ? -14.416 21.592 -11.850 1.00 87.88 375 GLN A C 1
ATOM 2987 O O . GLN A 1 375 ? -13.640 21.913 -12.749 1.00 87.88 375 GLN A O 1
ATOM 2992 N N . THR A 1 376 ? -15.257 22.460 -11.294 1.00 83.50 376 THR A N 1
ATOM 2993 C CA . THR A 1 376 ? -15.315 23.877 -11.672 1.00 83.50 376 THR A CA 1
ATOM 2994 C C . THR A 1 376 ? -14.209 24.699 -11.024 1.00 83.50 376 THR A C 1
ATOM 2996 O O . THR A 1 376 ? -13.749 25.673 -11.617 1.00 83.50 376 THR A O 1
ATOM 2999 N N . GLU A 1 377 ? -13.767 24.311 -9.828 1.00 83.44 377 GLU A N 1
ATOM 3000 C CA . GLU A 1 377 ? -12.747 25.023 -9.065 1.00 83.44 377 GLU A CA 1
ATOM 3001 C C . GLU A 1 377 ? -11.480 24.176 -8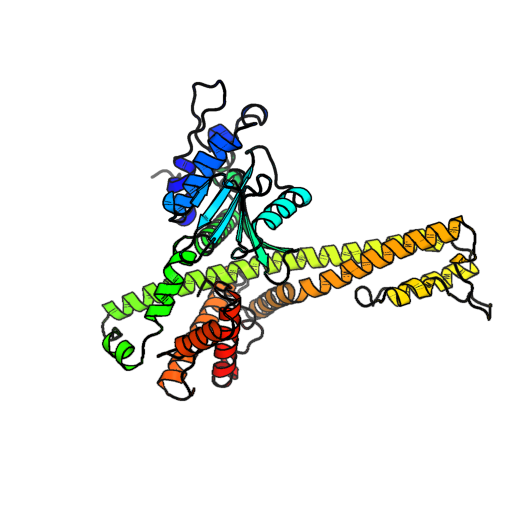.949 1.00 83.44 377 GLU A C 1
ATOM 3003 O O . GLU A 1 377 ? -11.513 23.017 -8.543 1.00 83.44 377 GLU A O 1
ATOM 3008 N N . SER A 1 378 ? -10.323 24.759 -9.275 1.00 75.00 378 SER A N 1
ATOM 3009 C CA . SER A 1 378 ? -9.038 24.052 -9.179 1.00 75.00 378 SER A CA 1
ATOM 3010 C C . SER A 1 378 ? -8.669 23.685 -7.741 1.00 75.00 378 SER A C 1
ATOM 3012 O O . SER A 1 378 ? -7.908 22.746 -7.525 1.00 75.00 378 SER A O 1
ATOM 3014 N N . LEU A 1 379 ? -9.192 24.431 -6.761 1.00 75.31 379 LEU A N 1
ATOM 3015 C CA . LEU A 1 379 ? -8.992 24.163 -5.337 1.00 75.31 379 LEU A CA 1
ATOM 3016 C C . LEU A 1 379 ? -9.680 22.867 -4.893 1.00 75.31 379 LEU A C 1
ATOM 3018 O O . LEU A 1 379 ? -9.183 22.229 -3.968 1.00 75.31 379 LEU A O 1
ATOM 3022 N N . ASP A 1 380 ? -10.731 22.441 -5.597 1.00 78.88 380 ASP A N 1
ATOM 3023 C CA . ASP A 1 380 ? -11.463 21.207 -5.305 1.00 78.88 380 ASP A CA 1
ATOM 3024 C C . ASP A 1 380 ? -10.765 19.959 -5.849 1.00 78.88 380 ASP A C 1
ATOM 3026 O O . ASP A 1 380 ? -11.143 18.844 -5.498 1.00 78.88 380 ASP A O 1
ATOM 3030 N N . ILE A 1 381 ? -9.725 20.108 -6.678 1.00 87.12 381 ILE A N 1
ATOM 3031 C CA . ILE A 1 381 ? -8.972 18.984 -7.246 1.00 87.12 381 ILE A CA 1
ATOM 3032 C C . ILE A 1 381 ? -7.965 18.475 -6.206 1.00 87.12 381 ILE A C 1
ATOM 3034 O O . ILE A 1 381 ? -6.751 18.622 -6.344 1.00 87.12 381 ILE A O 1
ATOM 3038 N N . GLN A 1 382 ? -8.502 17.895 -5.134 1.00 89.81 382 GLN A N 1
ATOM 3039 C CA . GLN A 1 382 ? -7.744 17.289 -4.046 1.00 89.81 382 GLN A CA 1
ATOM 3040 C C . GLN A 1 382 ? -8.006 15.781 -3.987 1.00 89.81 382 GLN A C 1
ATOM 3042 O O . GLN A 1 382 ? -9.166 15.358 -4.090 1.00 89.81 382 GLN A O 1
ATOM 3047 N N . PRO A 1 383 ? -6.973 14.950 -3.748 1.00 90.75 383 PRO A N 1
ATOM 3048 C CA . PRO A 1 383 ? -7.148 13.512 -3.575 1.00 90.75 383 PRO A CA 1
ATOM 3049 C C . PRO A 1 383 ? -8.146 13.162 -2.467 1.00 90.75 383 PRO A C 1
ATOM 3051 O O . PRO A 1 383 ? -8.851 12.164 -2.584 1.00 90.75 383 PRO A O 1
ATOM 3054 N N . GLU A 1 384 ? -8.241 13.975 -1.407 1.00 88.69 384 GLU A N 1
ATOM 3055 C CA . GLU A 1 384 ? -9.182 13.742 -0.306 1.00 88.69 384 GLU A CA 1
ATOM 3056 C C . GLU A 1 384 ? -10.641 13.874 -0.741 1.00 88.69 384 GLU A C 1
ATOM 3058 O O . GLU A 1 384 ? -11.456 13.036 -0.355 1.00 88.69 384 GLU A O 1
ATOM 3063 N N . ILE A 1 385 ? -10.957 14.885 -1.556 1.00 91.38 385 ILE A N 1
ATOM 3064 C CA . ILE A 1 385 ? -12.317 15.121 -2.058 1.00 91.38 385 ILE A CA 1
ATOM 3065 C C . ILE A 1 385 ? -12.692 14.006 -3.036 1.00 91.38 385 ILE A C 1
ATOM 3067 O O . ILE A 1 385 ? -13.787 13.446 -2.959 1.00 91.38 385 ILE A O 1
ATOM 3071 N N . PHE A 1 386 ? -11.765 13.617 -3.918 1.00 93.25 386 PHE A N 1
ATOM 3072 C CA . PHE A 1 386 ? -12.004 12.491 -4.815 1.00 93.25 386 PHE A CA 1
ATOM 3073 C C . PHE A 1 386 ? -12.236 11.186 -4.043 1.00 93.25 386 PHE A C 1
ATOM 3075 O O . PHE A 1 386 ? -13.189 10.463 -4.331 1.00 93.25 386 PHE A O 1
ATOM 3082 N N . ALA A 1 387 ? -11.411 10.904 -3.032 1.00 92.06 387 ALA A N 1
ATOM 3083 C CA . ALA A 1 387 ? -11.550 9.726 -2.182 1.00 92.06 387 ALA A CA 1
ATOM 3084 C C . ALA A 1 387 ? -12.891 9.695 -1.433 1.00 92.06 387 ALA A C 1
ATOM 3086 O O . ALA A 1 387 ? -13.490 8.629 -1.294 1.00 92.06 387 ALA A O 1
ATOM 3087 N N . GLU A 1 388 ? -13.382 10.849 -0.977 1.00 92.25 388 GLU A N 1
ATOM 3088 C CA . GLU A 1 388 ? -14.690 10.966 -0.327 1.00 92.25 388 GLU A CA 1
ATOM 3089 C C . GLU A 1 388 ? -15.828 10.623 -1.292 1.00 92.25 388 GLU A C 1
ATOM 3091 O O . GLU A 1 388 ? -16.699 9.819 -0.958 1.00 92.25 388 GLU A O 1
ATOM 3096 N N . GLN A 1 389 ? -15.783 11.144 -2.520 1.00 91.75 389 GLN A N 1
ATOM 3097 C CA . GLN A 1 389 ? -16.775 10.812 -3.544 1.00 91.75 389 GLN A CA 1
ATOM 3098 C C . GLN A 1 389 ? -16.710 9.332 -3.941 1.00 91.75 389 GLN A C 1
ATOM 3100 O O . GLN A 1 389 ? -17.746 8.682 -4.050 1.00 91.75 389 GLN A O 1
ATOM 3105 N N . VAL A 1 390 ? -15.510 8.769 -4.102 1.00 91.69 390 VAL A N 1
ATOM 3106 C CA . VAL A 1 390 ? -15.310 7.337 -4.378 1.00 91.69 390 VAL A CA 1
ATOM 3107 C C . VAL A 1 390 ? -15.931 6.477 -3.272 1.00 91.69 390 VAL A C 1
ATOM 3109 O O . VAL A 1 390 ? -16.700 5.559 -3.567 1.00 91.69 390 VAL A O 1
ATOM 3112 N N . ALA A 1 391 ? -15.655 6.801 -2.006 1.00 90.56 391 ALA A N 1
ATOM 3113 C CA . ALA A 1 391 ? -16.207 6.103 -0.849 1.00 90.56 391 ALA A CA 1
ATOM 3114 C C . ALA A 1 391 ? -17.735 6.211 -0.778 1.00 90.56 391 ALA A C 1
ATOM 3116 O O . ALA A 1 391 ? -18.415 5.207 -0.567 1.00 90.56 391 ALA A O 1
ATOM 3117 N N . TYR A 1 392 ? -18.279 7.406 -1.014 1.00 90.25 392 TYR A N 1
ATOM 3118 C CA . TYR A 1 392 ? -19.718 7.639 -1.048 1.00 90.25 392 TYR A CA 1
ATOM 3119 C C . TYR A 1 392 ? -20.402 6.818 -2.144 1.00 90.25 392 TYR A C 1
ATOM 3121 O O . TYR A 1 392 ? -21.387 6.130 -1.885 1.00 90.25 392 TYR A O 1
ATOM 3129 N N . ILE A 1 393 ? -19.859 6.828 -3.363 1.00 87.62 393 ILE A N 1
ATOM 3130 C CA . ILE A 1 393 ? -20.409 6.064 -4.487 1.00 87.62 393 ILE A CA 1
ATOM 3131 C C . ILE A 1 393 ? -20.363 4.562 -4.195 1.00 87.62 393 ILE A C 1
ATOM 3133 O O . ILE A 1 393 ? -21.342 3.861 -4.457 1.00 87.62 393 ILE A O 1
ATOM 3137 N N . PHE A 1 394 ? -19.270 4.061 -3.617 1.00 86.19 394 PHE A N 1
ATOM 3138 C CA . PHE A 1 394 ? -19.171 2.663 -3.199 1.00 86.19 394 PHE A CA 1
ATOM 3139 C C . PHE A 1 394 ? -20.219 2.307 -2.134 1.00 86.19 394 PHE A C 1
ATOM 3141 O O . PHE A 1 394 ? -20.952 1.330 -2.293 1.00 86.19 394 PHE A O 1
ATOM 3148 N N . PHE A 1 395 ? -20.364 3.137 -1.100 1.00 86.62 395 PHE A N 1
ATOM 3149 C CA . PHE A 1 395 ? -21.368 2.955 -0.051 1.00 86.62 395 PHE A CA 1
ATOM 3150 C C . PHE A 1 395 ? -22.797 2.937 -0.612 1.00 86.62 395 PHE A C 1
ATOM 3152 O O . PHE A 1 395 ? -23.581 2.043 -0.297 1.00 86.62 395 PHE A O 1
ATOM 3159 N N . ILE A 1 396 ? -23.132 3.876 -1.504 1.00 85.69 396 ILE A N 1
ATOM 3160 C CA . ILE A 1 396 ? -24.448 3.929 -2.154 1.00 85.69 396 ILE A CA 1
ATOM 3161 C C . ILE A 1 396 ? -24.705 2.679 -2.998 1.00 85.69 396 ILE A C 1
ATOM 3163 O O . ILE A 1 396 ? -25.823 2.168 -2.987 1.00 85.69 396 ILE A O 1
ATOM 3167 N N . ARG A 1 397 ? -23.696 2.135 -3.690 1.00 83.19 397 ARG A N 1
ATOM 3168 C CA . ARG A 1 397 ? -23.844 0.874 -4.439 1.00 83.19 397 ARG A CA 1
ATOM 3169 C C . ARG A 1 397 ? -24.212 -0.288 -3.521 1.00 83.19 397 ARG A C 1
ATOM 3171 O O . ARG A 1 397 ? -25.135 -1.030 -3.847 1.00 83.19 397 ARG A O 1
ATOM 3178 N N . LEU A 1 398 ? -23.548 -0.418 -2.371 1.00 82.25 398 LEU A N 1
ATOM 3179 C CA . LEU A 1 398 ? -23.882 -1.448 -1.382 1.00 82.25 398 LEU A CA 1
ATOM 3180 C C . LEU A 1 398 ? -25.284 -1.241 -0.794 1.00 82.25 398 LEU A C 1
ATOM 3182 O O . LEU A 1 398 ? -26.062 -2.190 -0.699 1.00 82.25 398 LEU A O 1
ATOM 3186 N N . LEU A 1 399 ? -25.655 0.001 -0.479 1.00 83.88 399 LEU A N 1
ATOM 3187 C CA . LEU A 1 399 ? -26.997 0.321 0.006 1.00 83.88 399 LEU A CA 1
ATOM 3188 C C . LEU A 1 399 ? -28.076 -0.012 -1.038 1.00 83.88 399 LEU A C 1
ATOM 3190 O O . LEU A 1 399 ? -29.131 -0.546 -0.697 1.00 83.88 399 LEU A O 1
ATOM 3194 N N . LEU A 1 400 ? -27.809 0.251 -2.320 1.00 84.44 400 LEU A N 1
ATOM 3195 C CA . LEU A 1 400 ? -28.711 -0.092 -3.418 1.00 84.44 400 LEU A CA 1
ATOM 3196 C C . LEU A 1 400 ? -28.888 -1.601 -3.568 1.00 84.44 400 LEU A C 1
ATOM 3198 O O . LEU A 1 400 ? -30.012 -2.030 -3.814 1.00 84.44 400 LEU A O 1
ATOM 3202 N N . VAL A 1 401 ? -27.833 -2.407 -3.387 1.00 83.06 401 VAL A N 1
ATOM 3203 C CA . VAL A 1 401 ? -27.962 -3.876 -3.348 1.00 83.06 401 VAL A CA 1
ATOM 3204 C C . VAL A 1 401 ? -29.023 -4.264 -2.318 1.00 83.06 401 VAL A C 1
ATOM 3206 O O . VAL A 1 401 ? -29.975 -4.960 -2.669 1.00 83.06 401 VAL A O 1
ATOM 3209 N N . ARG A 1 402 ? -28.924 -3.740 -1.088 1.00 82.56 402 ARG A N 1
ATOM 3210 C CA . ARG A 1 402 ? -29.892 -4.038 -0.023 1.00 82.56 402 ARG A CA 1
ATOM 3211 C C . ARG A 1 402 ? -31.306 -3.563 -0.368 1.00 82.56 402 ARG A C 1
ATOM 3213 O O . ARG A 1 402 ? -32.252 -4.328 -0.224 1.00 82.56 402 ARG A O 1
ATOM 3220 N N . ILE A 1 403 ? -31.464 -2.343 -0.888 1.00 85.19 403 ILE A N 1
ATOM 3221 C CA . ILE A 1 403 ? -32.780 -1.824 -1.301 1.00 85.19 403 ILE A CA 1
ATOM 3222 C C . ILE A 1 403 ? -33.413 -2.720 -2.375 1.00 85.19 403 ILE A C 1
ATOM 3224 O O . ILE A 1 403 ? -34.605 -3.017 -2.313 1.00 85.19 403 ILE A O 1
ATOM 3228 N N . LEU A 1 404 ? -32.638 -3.156 -3.371 1.00 86.69 404 LEU A N 1
ATOM 3229 C CA . LEU A 1 404 ? -33.131 -4.010 -4.454 1.00 86.69 404 LEU A CA 1
ATOM 3230 C C . LEU A 1 404 ? -33.495 -5.421 -3.966 1.00 86.69 404 LEU A C 1
ATOM 3232 O O . LEU A 1 404 ? -34.431 -6.020 -4.502 1.00 86.69 404 LEU A O 1
ATOM 3236 N N . GLU A 1 405 ? -32.787 -5.941 -2.964 1.00 84.06 405 GLU A N 1
ATOM 3237 C CA . GLU A 1 405 ? -33.128 -7.188 -2.268 1.00 84.06 405 GLU A CA 1
ATOM 3238 C C . GLU A 1 405 ? -34.442 -7.055 -1.484 1.00 84.06 405 GLU A C 1
ATOM 3240 O O . GLU A 1 405 ? -35.347 -7.868 -1.679 1.00 84.06 405 GLU A O 1
ATOM 3245 N N . ASP A 1 406 ? -34.603 -5.981 -0.704 1.00 82.38 406 ASP A N 1
ATOM 3246 C CA . ASP A 1 406 ? -35.814 -5.700 0.086 1.00 82.38 406 ASP A CA 1
ATOM 3247 C C . ASP A 1 406 ? -37.045 -5.432 -0.789 1.00 82.38 406 ASP A C 1
ATOM 3249 O O . ASP A 1 406 ? -38.172 -5.776 -0.439 1.00 82.38 406 ASP A O 1
ATOM 3253 N N . LYS A 1 407 ? -36.852 -4.837 -1.969 1.00 86.56 407 LYS A N 1
ATOM 3254 C CA . LYS A 1 407 ? -37.913 -4.682 -2.979 1.00 86.56 407 LYS A CA 1
ATOM 3255 C C . LYS A 1 407 ? -38.135 -5.940 -3.813 1.00 86.56 407 LYS A C 1
ATOM 3257 O O . LYS A 1 407 ? -38.977 -5.934 -4.709 1.00 86.56 407 LYS A O 1
ATOM 3262 N N . HIS A 1 408 ? -37.394 -7.008 -3.530 1.00 84.94 408 HIS A N 1
ATOM 3263 C CA . HIS A 1 408 ? -37.444 -8.285 -4.224 1.00 84.94 408 HIS A CA 1
ATOM 3264 C C . HIS A 1 408 ? -37.194 -8.209 -5.738 1.00 84.94 408 HIS A C 1
ATOM 3266 O O . HIS A 1 408 ? -37.667 -9.072 -6.484 1.00 84.94 408 HIS A O 1
ATOM 3272 N N . ILE A 1 409 ? -36.453 -7.192 -6.181 1.00 87.25 409 ILE A N 1
ATOM 3273 C CA . ILE A 1 409 ? -36.003 -7.020 -7.566 1.00 87.25 409 ILE A CA 1
ATOM 3274 C C . ILE A 1 409 ? -34.828 -7.967 -7.832 1.00 87.25 409 ILE A C 1
ATOM 3276 O O . ILE A 1 409 ? -34.789 -8.661 -8.846 1.00 87.25 409 ILE A O 1
ATOM 3280 N N . ILE A 1 410 ? -33.893 -8.054 -6.883 1.00 82.56 410 ILE A N 1
ATOM 3281 C CA . ILE A 1 410 ? -32.813 -9.040 -6.897 1.00 82.56 410 ILE A CA 1
ATOM 3282 C C . ILE A 1 410 ? -33.303 -10.303 -6.186 1.00 82.56 410 ILE A C 1
ATOM 3284 O O . ILE A 1 410 ? -33.553 -10.294 -4.985 1.00 82.56 410 ILE A O 1
ATOM 3288 N N . ARG A 1 411 ? -33.432 -11.407 -6.935 1.00 77.31 411 ARG A N 1
ATOM 3289 C CA . ARG A 1 411 ? -33.748 -12.740 -6.393 1.00 77.31 411 ARG A CA 1
ATOM 3290 C C . ARG A 1 411 ? -32.713 -13.786 -6.838 1.00 77.31 411 ARG A C 1
ATOM 3292 O O . ARG A 1 411 ? -32.196 -13.681 -7.957 1.00 77.31 411 ARG A O 1
ATOM 3299 N N . PRO A 1 412 ? -32.370 -14.770 -5.988 1.00 75.25 412 PRO A N 1
ATOM 3300 C CA . PRO A 1 412 ? -32.513 -14.719 -4.523 1.00 75.25 412 PRO A CA 1
ATOM 3301 C C . PRO A 1 412 ? -31.698 -13.553 -3.918 1.00 75.25 412 PRO A C 1
ATOM 3303 O O . PRO A 1 412 ? -30.860 -12.971 -4.626 1.00 75.25 412 PRO A O 1
ATOM 3306 N N . ARG A 1 413 ? -31.970 -13.207 -2.645 1.00 76.81 413 ARG A N 1
ATOM 3307 C CA . ARG A 1 413 ? -31.128 -12.290 -1.853 1.00 76.81 413 ARG A CA 1
ATOM 3308 C C . ARG A 1 413 ? -29.703 -12.867 -1.832 1.00 76.81 413 ARG A C 1
ATOM 3310 O O . ARG A 1 413 ? -29.533 -14.072 -1.672 1.00 76.81 413 ARG A O 1
ATOM 3317 N N . LEU A 1 414 ? -28.701 -12.043 -2.110 1.00 74.94 414 LEU A N 1
ATOM 3318 C CA . LEU A 1 414 ? -27.300 -12.449 -2.225 1.00 74.94 414 LEU A CA 1
ATOM 3319 C C . LEU A 1 414 ? -26.464 -11.994 -1.036 1.00 74.94 414 LEU A C 1
ATOM 3321 O O . LEU A 1 414 ? -25.654 -12.769 -0.545 1.00 74.94 414 LEU A O 1
ATOM 3325 N N . ALA A 1 415 ? -26.619 -10.737 -0.627 1.00 74.38 415 ALA A N 1
ATOM 3326 C CA . ALA A 1 415 ? -25.881 -10.151 0.484 1.00 74.38 415 ALA A CA 1
ATOM 3327 C C . ALA A 1 415 ? -26.538 -10.499 1.811 1.00 74.38 415 ALA A C 1
ATOM 3329 O O . ALA A 1 415 ? -25.881 -10.937 2.752 1.00 74.38 415 ALA A O 1
ATOM 3330 N N . SER A 1 416 ? -27.847 -10.310 1.864 1.00 71.50 416 SER A N 1
ATOM 3331 C CA . SER A 1 416 ? -28.560 -10.228 3.121 1.00 71.50 416 SER A CA 1
ATOM 3332 C C . SER A 1 416 ? -29.452 -11.428 3.425 1.00 71.50 416 SER A C 1
ATOM 3334 O O . SER A 1 416 ? -29.651 -12.299 2.575 1.00 71.50 416 SER A O 1
ATOM 3336 N N . ASP A 1 417 ? -29.941 -11.477 4.666 1.00 71.44 417 ASP A N 1
ATOM 3337 C CA . ASP A 1 417 ? -30.892 -12.464 5.190 1.00 71.44 417 ASP A CA 1
ATOM 3338 C C . ASP A 1 417 ? -30.478 -13.922 4.923 1.00 71.44 417 ASP A C 1
ATOM 3340 O O . ASP A 1 417 ? -31.262 -14.750 4.460 1.00 71.44 417 ASP A O 1
ATOM 3344 N N . GLY A 1 418 ? -29.196 -14.218 5.159 1.00 69.25 418 GLY A N 1
ATOM 3345 C CA . GLY A 1 418 ? -28.602 -15.538 4.949 1.00 69.25 418 GLY A CA 1
ATOM 3346 C C . GLY A 1 418 ? -27.900 -15.737 3.600 1.00 69.25 418 GLY A C 1
ATOM 3347 O O . GLY A 1 418 ? -27.149 -16.699 3.468 1.00 69.25 418 GLY A O 1
ATOM 3348 N N . GLY A 1 419 ? -28.026 -14.826 2.626 1.00 76.44 419 GLY A N 1
ATOM 3349 C CA . GLY A 1 419 ? -27.340 -14.950 1.328 1.00 76.44 419 GLY A CA 1
ATOM 3350 C 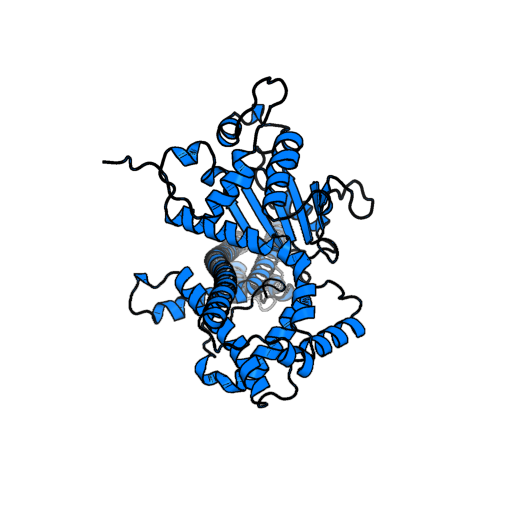C . GLY A 1 419 ? -25.809 -15.034 1.450 1.00 76.44 419 GLY A C 1
ATOM 3351 O O . GLY A 1 419 ? -25.176 -15.931 0.880 1.00 76.44 419 GLY A O 1
ATOM 3352 N N . PHE A 1 420 ? -25.206 -14.176 2.284 1.00 77.25 420 PHE A N 1
ATOM 3353 C CA . PHE A 1 420 ? -23.775 -14.270 2.594 1.00 77.25 420 PHE A CA 1
ATOM 3354 C C . PHE A 1 420 ? -23.421 -15.572 3.326 1.00 77.25 420 PHE A C 1
ATOM 3356 O O . PHE A 1 420 ? -22.364 -16.149 3.072 1.00 77.25 420 PHE A O 1
ATOM 3363 N N . VAL A 1 421 ? -24.307 -16.084 4.188 1.00 74.69 421 VAL A N 1
ATOM 3364 C CA . VAL A 1 421 ? -24.110 -17.364 4.894 1.00 74.69 421 VAL A CA 1
ATOM 3365 C C . VAL A 1 421 ? -24.099 -18.522 3.930 1.00 74.69 421 VAL A C 1
ATOM 3367 O O . VAL A 1 421 ? -23.235 -19.387 4.042 1.00 74.69 421 VAL A O 1
ATOM 3370 N N . GLU A 1 422 ? -25.040 -18.562 2.993 1.00 76.50 422 GLU A N 1
ATOM 3371 C CA . GLU A 1 422 ? -25.111 -19.610 1.985 1.00 76.50 422 GLU A CA 1
ATOM 3372 C C . GLU A 1 422 ? -23.839 -19.626 1.145 1.00 76.50 422 GLU A C 1
ATOM 3374 O O . GLU A 1 422 ? -23.229 -20.687 0.975 1.00 76.50 422 GLU A O 1
ATOM 3379 N N . TRP A 1 423 ? -23.393 -18.449 0.698 1.00 77.94 423 TRP A N 1
ATOM 3380 C CA . TRP A 1 423 ? -22.143 -18.296 -0.034 1.00 77.94 423 TRP A CA 1
ATOM 3381 C C . TRP A 1 423 ? -20.933 -18.714 0.814 1.00 77.94 423 TRP A C 1
ATOM 3383 O O . TRP A 1 423 ? -20.168 -19.590 0.407 1.00 77.94 423 TRP A O 1
ATOM 3393 N N . SER A 1 424 ? -20.789 -18.179 2.027 1.00 74.25 424 SER A N 1
ATOM 3394 C CA . SER A 1 424 ? -19.682 -18.501 2.935 1.00 74.25 424 SER A CA 1
ATOM 3395 C C . SER A 1 424 ? -19.662 -19.993 3.276 1.00 74.25 424 SER A C 1
ATOM 3397 O O . SER A 1 424 ? -18.610 -20.630 3.258 1.00 74.25 424 SER A O 1
ATOM 3399 N N . SER A 1 425 ? -20.826 -20.595 3.519 1.00 76.00 425 SER A N 1
ATOM 3400 C CA . SER A 1 425 ? -20.983 -22.022 3.817 1.00 76.00 425 SER A CA 1
ATOM 3401 C C . SER A 1 425 ? -20.704 -22.899 2.604 1.00 76.00 425 SER A C 1
ATOM 3403 O O . SER A 1 425 ? -20.155 -23.989 2.753 1.00 76.00 425 SER A O 1
ATOM 3405 N N . TYR A 1 426 ? -21.095 -22.472 1.402 1.00 79.88 426 TYR A N 1
ATOM 3406 C CA . TYR A 1 426 ? -20.727 -23.138 0.154 1.00 79.88 426 TYR A CA 1
ATOM 3407 C C . TYR A 1 426 ? -19.206 -23.148 0.002 1.00 79.88 426 TYR A C 1
ATOM 3409 O O . TYR A 1 426 ? -18.606 -24.212 -0.152 1.00 79.88 426 TYR A O 1
ATOM 3417 N N . ILE A 1 427 ? -18.569 -21.989 0.160 1.00 75.31 427 ILE A N 1
ATOM 3418 C CA . ILE A 1 427 ? -17.125 -21.880 0.024 1.00 75.31 427 ILE A CA 1
ATOM 3419 C C . ILE A 1 427 ? -16.392 -22.711 1.086 1.00 75.31 427 ILE A C 1
ATOM 3421 O O . ILE A 1 427 ? -15.543 -23.528 0.739 1.00 75.31 427 ILE A O 1
ATOM 3425 N N . ARG A 1 428 ? -16.767 -22.602 2.367 1.00 72.69 428 ARG A N 1
ATOM 3426 C CA . ARG A 1 428 ? -16.156 -23.388 3.456 1.00 72.69 428 ARG A CA 1
ATOM 3427 C C . ARG A 1 428 ? -16.306 -24.899 3.266 1.00 72.69 428 ARG A C 1
ATOM 3429 O O . ARG A 1 428 ? -15.451 -25.647 3.740 1.00 72.69 428 ARG A O 1
ATOM 3436 N N . ARG A 1 429 ? -17.392 -25.359 2.632 1.00 78.69 429 ARG A N 1
ATOM 3437 C CA . ARG A 1 429 ? -17.626 -26.785 2.349 1.00 78.69 429 ARG A CA 1
ATOM 3438 C C . ARG A 1 429 ? -16.763 -27.294 1.202 1.00 78.69 429 ARG A C 1
ATOM 3440 O O . ARG A 1 429 ? -16.231 -28.395 1.315 1.00 78.69 429 ARG A O 1
ATOM 3447 N N . HIS A 1 430 ? -16.654 -26.517 0.129 1.00 79.06 430 HIS A N 1
ATOM 3448 C CA . HIS A 1 430 ? -16.028 -26.954 -1.120 1.00 79.06 430 HIS A CA 1
ATOM 3449 C C . HIS A 1 430 ? -14.548 -26.580 -1.247 1.00 79.06 430 HIS A C 1
ATOM 3451 O O . HIS A 1 430 ? -13.858 -27.200 -2.045 1.00 79.06 430 HIS A O 1
ATOM 3457 N N . PHE A 1 431 ? -14.068 -25.627 -0.444 1.00 72.38 431 PHE A N 1
ATOM 3458 C CA . PHE A 1 431 ? -12.695 -25.125 -0.471 1.00 72.38 431 PHE A CA 1
ATOM 3459 C C . PHE A 1 431 ? -12.122 -25.064 0.951 1.00 72.38 431 PHE A C 1
ATOM 3461 O O . PHE A 1 431 ? -11.834 -23.995 1.496 1.00 72.38 431 PHE A O 1
ATOM 3468 N N . GLN A 1 432 ? -12.003 -26.221 1.606 1.00 65.44 432 GLN A N 1
ATOM 3469 C CA . GLN A 1 432 ? -11.501 -26.298 2.986 1.00 65.44 432 GLN A CA 1
ATOM 3470 C C . GLN A 1 432 ? -10.046 -25.822 3.098 1.00 65.44 432 GLN A C 1
ATOM 3472 O O . GLN A 1 432 ? -9.652 -25.270 4.124 1.00 65.44 432 GLN A O 1
ATOM 3477 N N . GLU A 1 433 ? -9.280 -25.985 2.025 1.00 63.19 433 GLU A N 1
ATOM 3478 C CA . GLU A 1 433 ? -7.922 -25.486 1.835 1.00 63.19 433 GLU A CA 1
ATOM 3479 C C . GLU A 1 433 ? -7.826 -23.952 1.799 1.00 63.19 433 GLU A C 1
ATOM 3481 O O . GLU A 1 433 ? -6.751 -23.411 2.038 1.00 63.19 433 GLU A O 1
ATOM 3486 N N . LEU A 1 434 ? -8.939 -23.246 1.561 1.00 56.19 434 LEU A N 1
ATOM 3487 C CA . LEU A 1 434 ? -9.013 -21.780 1.581 1.00 56.19 434 LEU A CA 1
ATOM 3488 C C . LEU A 1 434 ? -9.464 -21.221 2.942 1.00 56.19 434 LEU A C 1
ATOM 3490 O O . LEU A 1 434 ? -9.720 -20.023 3.060 1.00 56.19 434 LEU A O 1
ATOM 3494 N N . ARG A 1 435 ? -9.579 -22.050 3.992 1.00 51.91 435 ARG A N 1
ATOM 3495 C CA . ARG A 1 435 ? -9.925 -21.564 5.340 1.00 51.91 435 ARG A CA 1
ATOM 3496 C C . ARG A 1 435 ? -8.914 -20.514 5.812 1.00 51.91 435 ARG A C 1
ATOM 3498 O O . ARG A 1 435 ? -7.732 -20.807 5.950 1.00 51.91 435 ARG A O 1
ATOM 3505 N N . GLY A 1 436 ? -9.406 -19.308 6.098 1.00 49.19 436 GLY A N 1
ATOM 3506 C CA . GLY A 1 436 ? -8.592 -18.167 6.529 1.00 49.19 436 GLY A CA 1
ATOM 3507 C C . GLY A 1 436 ? -7.988 -17.342 5.386 1.00 49.19 436 GLY A C 1
ATOM 3508 O O . GLY A 1 436 ? -7.383 -16.308 5.654 1.00 49.19 436 GLY A O 1
ATOM 3509 N N . ALA A 1 437 ? -8.170 -17.745 4.123 1.00 50.12 437 ALA A N 1
ATOM 3510 C CA . ALA A 1 437 ? -7.771 -16.938 2.980 1.00 50.12 437 ALA A CA 1
ATOM 3511 C C . ALA A 1 437 ? -8.822 -15.848 2.714 1.00 50.12 437 ALA A C 1
ATOM 3513 O O . ALA A 1 437 ? -9.977 -16.137 2.407 1.00 50.12 437 ALA A O 1
ATOM 3514 N N . ALA A 1 438 ? -8.383 -14.593 2.787 1.00 50.72 438 ALA A N 1
ATOM 3515 C CA . ALA A 1 438 ? -9.143 -13.380 2.475 1.00 50.72 438 ALA A CA 1
ATOM 3516 C C . ALA A 1 438 ? -9.779 -13.365 1.066 1.00 50.72 438 ALA A C 1
ATOM 3518 O O . ALA A 1 438 ? -10.757 -12.666 0.824 1.00 50.72 438 ALA A O 1
ATOM 3519 N N . LEU A 1 439 ? -9.242 -14.204 0.171 1.00 47.75 439 LEU A N 1
ATOM 3520 C CA . LEU A 1 439 ? -9.426 -14.287 -1.286 1.00 47.75 439 LEU A CA 1
ATOM 3521 C C . LEU A 1 439 ? -10.872 -14.421 -1.803 1.00 47.75 439 LEU A C 1
ATOM 3523 O O . LEU A 1 439 ? -11.097 -14.506 -3.008 1.00 47.75 439 LEU A O 1
ATOM 3527 N N . LEU A 1 440 ? -11.853 -14.507 -0.914 1.00 55.12 440 LEU A N 1
ATOM 3528 C CA . LEU A 1 440 ? -13.235 -14.829 -1.238 1.00 55.12 440 LEU A CA 1
ATOM 3529 C C . LEU A 1 440 ? -14.141 -13.588 -1.148 1.00 55.12 440 LEU A C 1
ATOM 3531 O O . LEU A 1 440 ? -15.118 -13.505 -1.894 1.00 55.12 440 LEU A O 1
ATOM 3535 N N . ASN A 1 441 ? -13.796 -12.594 -0.321 1.00 60.06 441 ASN A N 1
ATOM 3536 C CA . ASN A 1 441 ? -14.599 -11.376 -0.150 1.00 60.06 441 ASN A CA 1
ATOM 3537 C C . ASN A 1 441 ? -14.624 -10.525 -1.431 1.00 60.06 441 ASN A C 1
ATOM 3539 O O . ASN A 1 441 ? -15.693 -10.085 -1.857 1.00 60.06 441 ASN A O 1
ATOM 3543 N N . ASP A 1 442 ? -13.488 -10.402 -2.121 1.00 61.25 442 ASP A N 1
ATOM 3544 C CA . ASP A 1 442 ? -13.395 -9.739 -3.426 1.00 61.25 442 ASP A CA 1
ATOM 3545 C C . ASP A 1 442 ? -14.343 -10.334 -4.473 1.00 61.25 442 ASP A C 1
ATOM 3547 O O . ASP A 1 442 ? -15.007 -9.617 -5.229 1.00 61.25 442 ASP A O 1
ATOM 3551 N N . ILE A 1 443 ? -14.432 -11.664 -4.533 1.00 69.19 443 ILE A N 1
ATOM 3552 C CA . ILE A 1 443 ? -15.313 -12.354 -5.481 1.00 69.19 443 ILE A CA 1
ATOM 3553 C C . ILE A 1 443 ? -16.769 -12.037 -5.146 1.00 69.19 443 ILE A C 1
ATOM 3555 O O . ILE A 1 443 ? -17.558 -11.736 -6.045 1.00 69.19 443 ILE A O 1
ATOM 3559 N N . PHE A 1 444 ? -17.115 -12.061 -3.861 1.00 74.19 444 PHE A N 1
ATOM 3560 C CA . PHE A 1 444 ? -18.461 -11.764 -3.400 1.00 74.19 444 PHE A CA 1
ATOM 3561 C C . PHE A 1 444 ? -18.886 -10.332 -3.743 1.00 74.19 444 PHE A C 1
ATOM 3563 O O . PHE A 1 444 ? -19.918 -10.132 -4.389 1.00 74.19 444 PHE A O 1
ATOM 3570 N N . CYS A 1 445 ? -18.060 -9.335 -3.425 1.00 71.31 445 CYS A N 1
ATOM 3571 C CA . CYS A 1 445 ? -18.364 -7.934 -3.718 1.00 71.31 445 CYS A CA 1
ATOM 3572 C C . CYS A 1 445 ? -18.445 -7.644 -5.217 1.00 71.31 445 CYS A C 1
ATOM 3574 O O . CYS A 1 445 ? -19.319 -6.891 -5.659 1.00 71.31 445 CYS A O 1
ATOM 3576 N N . ASN A 1 446 ? -17.610 -8.298 -6.025 1.00 73.31 446 ASN A N 1
ATOM 3577 C CA . ASN A 1 446 ? -17.709 -8.222 -7.479 1.00 73.31 446 ASN A CA 1
ATOM 3578 C C . ASN A 1 446 ? -19.024 -8.816 -8.005 1.00 73.31 446 ASN A C 1
ATOM 3580 O O . ASN A 1 446 ? -19.626 -8.253 -8.923 1.00 73.31 446 ASN A O 1
ATOM 3584 N N . ILE A 1 447 ? -19.500 -9.926 -7.431 1.00 77.00 447 ILE A N 1
ATOM 3585 C CA . ILE A 1 447 ? -20.798 -10.520 -7.784 1.00 77.00 447 ILE A CA 1
ATOM 3586 C C . ILE A 1 447 ? -21.939 -9.567 -7.415 1.00 77.00 447 ILE A C 1
ATOM 3588 O O . ILE A 1 447 ? -22.792 -9.296 -8.266 1.00 77.00 447 ILE A O 1
ATOM 3592 N N . LEU A 1 448 ? -21.937 -9.020 -6.193 1.00 76.69 448 LEU A N 1
ATOM 3593 C CA . LEU A 1 448 ? -22.950 -8.061 -5.740 1.00 76.69 448 LEU A CA 1
ATOM 3594 C C . LEU A 1 448 ? -22.993 -6.831 -6.649 1.00 76.69 448 LEU A C 1
ATOM 3596 O O . LEU A 1 448 ? -24.049 -6.480 -7.179 1.00 76.69 448 LEU A O 1
ATOM 3600 N N . THR A 1 449 ? -21.828 -6.234 -6.902 1.00 72.81 449 THR A N 1
ATOM 3601 C CA . THR A 1 449 ? -21.695 -5.031 -7.729 1.00 72.81 449 THR A CA 1
ATOM 3602 C C . THR A 1 449 ? -22.131 -5.287 -9.167 1.00 72.81 449 THR A C 1
ATOM 3604 O O . THR A 1 449 ? -22.808 -4.447 -9.754 1.00 72.81 449 THR A O 1
ATOM 3607 N N . ARG A 1 450 ? -21.804 -6.447 -9.754 1.00 76.12 450 ARG A N 1
ATOM 3608 C CA . ARG A 1 450 ? -22.254 -6.801 -11.112 1.00 76.12 450 ARG A CA 1
ATOM 3609 C C . ARG A 1 450 ? -23.760 -7.020 -11.182 1.00 76.12 450 ARG A C 1
ATOM 3611 O O . ARG A 1 450 ? -24.385 -6.563 -12.137 1.00 76.12 450 ARG A O 1
ATOM 3618 N N . LYS A 1 451 ? -24.347 -7.707 -10.196 1.00 74.12 451 LYS A N 1
ATOM 3619 C CA . LYS A 1 451 ? -25.786 -8.004 -10.193 1.00 74.12 451 LYS A CA 1
ATOM 3620 C C . LYS A 1 451 ? -26.613 -6.743 -9.975 1.00 74.12 451 LYS A C 1
ATOM 3622 O O . LYS A 1 451 ? -27.568 -6.512 -10.708 1.00 74.12 451 LYS A O 1
ATOM 3627 N N . ALA A 1 452 ? -26.231 -5.915 -9.010 1.00 73.44 452 ALA A N 1
ATOM 3628 C CA . ALA A 1 452 ? -26.936 -4.670 -8.741 1.00 73.44 452 ALA A CA 1
ATOM 3629 C C . ALA A 1 452 ? -26.616 -3.592 -9.791 1.00 73.44 452 ALA A C 1
ATOM 3631 O O . ALA A 1 452 ? -27.494 -2.813 -10.162 1.00 73.44 452 ALA A O 1
ATOM 3632 N N . GLY A 1 453 ? -25.413 -3.636 -10.373 1.00 72.69 453 GLY A N 1
ATOM 3633 C CA . GLY A 1 453 ? -24.970 -2.775 -11.466 1.00 72.69 453 GLY A CA 1
ATOM 3634 C C . GLY A 1 453 ? -25.956 -2.709 -12.625 1.00 72.69 453 GLY A C 1
ATOM 3635 O O . GLY A 1 453 ? -26.192 -1.624 -13.136 1.00 72.69 453 GLY A O 1
ATOM 3636 N N . GLN A 1 454 ? -26.621 -3.812 -12.979 1.00 76.00 454 GLN A N 1
ATOM 3637 C CA . GLN A 1 454 ? -27.631 -3.834 -14.048 1.00 76.00 454 GLN A CA 1
ATOM 3638 C C . GLN A 1 454 ? -28.789 -2.843 -13.834 1.00 76.00 454 GLN A C 1
ATOM 3640 O O . GLN A 1 454 ? -29.376 -2.375 -14.804 1.00 76.00 454 GLN A O 1
ATOM 3645 N N . TYR A 1 455 ? -29.097 -2.492 -12.584 1.00 75.12 455 TYR A N 1
ATOM 3646 C CA . TYR A 1 455 ? -30.236 -1.640 -12.226 1.00 75.12 455 TYR A CA 1
ATOM 3647 C C . TYR A 1 455 ? -29.871 -0.166 -12.069 1.00 75.12 455 TYR A C 1
ATOM 3649 O O . TYR A 1 455 ? -30.731 0.701 -12.195 1.00 75.12 455 TYR A O 1
ATOM 3657 N N . TYR A 1 456 ? -28.601 0.130 -11.803 1.00 69.25 456 TYR A N 1
ATOM 3658 C CA . TYR A 1 456 ? -28.124 1.495 -11.587 1.00 69.25 456 TYR A CA 1
ATOM 3659 C C . TYR A 1 456 ? -26.966 1.881 -12.514 1.00 69.25 456 TYR A C 1
ATOM 3661 O O . TYR A 1 456 ? -26.317 2.909 -12.312 1.00 69.25 456 TYR A O 1
ATOM 3669 N N . MET A 1 457 ? -26.726 1.076 -13.553 1.00 61.97 457 MET A N 1
ATOM 3670 C CA . MET A 1 457 ? -25.637 1.222 -14.518 1.00 61.97 457 MET A CA 1
ATOM 3671 C C . MET A 1 457 ? -25.554 2.651 -15.064 1.00 61.97 457 MET A C 1
ATOM 3673 O O . MET A 1 457 ? -24.483 3.243 -15.090 1.00 61.97 457 MET A O 1
ATOM 3677 N N . HIS A 1 458 ? -26.698 3.249 -15.396 1.00 62.94 458 HIS A N 1
ATOM 3678 C CA . HIS A 1 458 ? -26.778 4.606 -15.943 1.00 62.94 458 HIS A CA 1
ATOM 3679 C C . HIS A 1 458 ? -26.438 5.720 -14.939 1.00 62.94 458 HIS A C 1
ATOM 3681 O O . HIS A 1 458 ? -26.055 6.808 -15.357 1.00 62.94 458 HIS A O 1
ATOM 3687 N N . PHE A 1 459 ? -26.563 5.462 -13.635 1.00 58.38 459 PHE A N 1
ATOM 3688 C CA . PHE A 1 459 ? -26.274 6.442 -12.585 1.00 58.38 459 PHE A CA 1
ATOM 3689 C C . PHE A 1 459 ? -24.825 6.364 -12.096 1.00 58.38 459 PHE A C 1
ATOM 3691 O O . PHE A 1 459 ? -24.264 7.384 -11.704 1.00 58.38 459 PHE A O 1
ATOM 3698 N N . PHE A 1 460 ? -24.208 5.174 -12.136 1.00 58.50 460 PHE A N 1
ATOM 3699 C CA . PHE A 1 460 ? -22.930 4.940 -11.457 1.00 58.50 460 PHE A CA 1
ATOM 3700 C C . PHE A 1 460 ? -21.840 4.251 -12.280 1.00 58.50 460 PHE A C 1
ATOM 3702 O O . PHE A 1 460 ? -20.718 4.229 -11.779 1.00 58.50 460 PHE A O 1
ATOM 3709 N N . GLN A 1 461 ? -22.083 3.725 -13.492 1.00 55.53 461 GLN A N 1
ATOM 3710 C CA . GLN A 1 461 ? -20.970 3.339 -14.377 1.00 55.53 461 GLN A CA 1
ATOM 3711 C C . GLN A 1 461 ? -20.346 4.588 -14.980 1.00 55.53 461 GLN A C 1
ATOM 3713 O O . GLN A 1 461 ? -20.627 5.015 -16.099 1.00 55.53 461 GLN A O 1
ATOM 3718 N N . GLN A 1 462 ? -19.475 5.185 -14.190 1.00 62.91 462 GLN A N 1
ATOM 3719 C CA . GLN A 1 462 ? -18.475 6.095 -14.686 1.00 62.91 462 GLN A CA 1
ATOM 3720 C C . GLN A 1 462 ? -17.149 5.413 -14.405 1.00 62.91 462 GLN A C 1
ATOM 3722 O O . GLN A 1 462 ? -16.853 5.112 -13.249 1.00 62.91 462 GLN A O 1
ATOM 3727 N N . ALA A 1 463 ? -16.332 5.220 -15.444 1.00 70.44 463 ALA A N 1
ATOM 3728 C CA . ALA A 1 463 ? -14.992 4.636 -15.324 1.00 70.44 463 ALA A CA 1
ATOM 3729 C C . ALA A 1 463 ? -14.150 5.283 -14.199 1.00 70.44 463 ALA A C 1
ATOM 3731 O O . ALA A 1 463 ? -13.254 4.652 -13.643 1.00 70.44 463 ALA A O 1
ATOM 3732 N N . ILE A 1 464 ? -14.507 6.519 -13.832 1.00 84.00 464 ILE A N 1
ATOM 3733 C CA . ILE A 1 464 ? -13.991 7.315 -12.720 1.00 84.00 464 ILE A CA 1
ATOM 3734 C C . ILE A 1 464 ? -14.131 6.641 -11.340 1.00 84.00 464 ILE A C 1
ATOM 3736 O O . ILE A 1 464 ? -13.235 6.795 -10.519 1.00 84.00 464 ILE A O 1
ATOM 3740 N N . PHE A 1 465 ? -15.203 5.896 -11.054 1.00 85.50 465 PHE A N 1
ATOM 3741 C CA . PHE A 1 465 ? -15.457 5.328 -9.714 1.00 85.50 465 PHE A CA 1
ATOM 3742 C C . PHE A 1 465 ? -15.415 3.793 -9.673 1.00 85.50 465 PHE A C 1
ATOM 3744 O O . PHE A 1 465 ? -15.489 3.191 -8.606 1.00 85.50 465 PHE A O 1
ATOM 3751 N N . ASP A 1 466 ? -15.297 3.129 -10.823 1.00 79.81 466 ASP A N 1
ATOM 3752 C CA . ASP A 1 466 ? -15.382 1.662 -10.922 1.00 79.81 466 ASP A CA 1
ATOM 3753 C C . ASP A 1 466 ? -14.096 0.928 -10.515 1.00 79.81 466 ASP A C 1
ATOM 3755 O O . ASP A 1 466 ? -14.051 -0.303 -10.537 1.00 79.81 466 ASP A O 1
ATOM 3759 N N . TRP A 1 467 ? -13.022 1.658 -10.214 1.00 85.50 467 TRP A N 1
ATOM 3760 C CA . TRP A 1 467 ? -11.724 1.083 -9.852 1.00 85.50 467 TRP A CA 1
ATOM 3761 C C . TRP A 1 467 ? -11.615 0.696 -8.383 1.00 85.50 467 TRP A C 1
ATOM 3763 O O . TRP A 1 467 ? -10.815 -0.179 -8.064 1.00 85.50 467 TRP A O 1
ATOM 3773 N N . PHE A 1 468 ? -12.395 1.331 -7.508 1.00 86.31 468 PHE A N 1
ATOM 3774 C CA . PHE A 1 468 ? -12.238 1.160 -6.075 1.00 86.31 468 PHE A CA 1
ATOM 3775 C C . PHE A 1 468 ? -12.900 -0.125 -5.588 1.00 86.31 468 PHE A C 1
ATOM 3777 O O . PHE A 1 468 ? -14.106 -0.324 -5.744 1.00 86.31 468 PHE A O 1
ATOM 3784 N N . ASN A 1 469 ? -12.084 -0.964 -4.961 1.00 79.00 469 ASN A N 1
ATOM 3785 C CA . ASN A 1 469 ? -12.503 -2.098 -4.159 1.00 79.00 469 ASN A CA 1
ATOM 3786 C C . ASN A 1 469 ? -11.706 -2.025 -2.843 1.00 79.00 469 ASN A C 1
ATOM 3788 O O . ASN A 1 469 ? -10.469 -1.954 -2.904 1.00 79.00 469 ASN A O 1
ATOM 3792 N N . PRO A 1 470 ? -12.363 -1.937 -1.674 1.00 74.69 470 PRO A N 1
ATOM 3793 C CA . PRO A 1 470 ? -11.659 -1.957 -0.399 1.00 74.69 470 PRO A CA 1
ATOM 3794 C C . PRO A 1 470 ? -10.952 -3.304 -0.205 1.00 74.69 470 PRO A C 1
ATOM 3796 O O . PRO A 1 470 ? -11.409 -4.331 -0.693 1.00 74.69 470 PRO A O 1
ATOM 3799 N N . ASP A 1 471 ? -9.825 -3.283 0.507 1.00 68.06 471 ASP A N 1
ATOM 3800 C CA . ASP A 1 471 ? -9.092 -4.498 0.879 1.00 68.06 471 ASP A CA 1
ATOM 3801 C C . ASP A 1 471 ? -10.009 -5.443 1.693 1.00 68.06 471 ASP A C 1
ATOM 3803 O O . ASP A 1 471 ? -10.856 -4.962 2.448 1.00 68.06 471 ASP A O 1
ATOM 3807 N N . ASP A 1 472 ? -9.817 -6.761 1.573 1.00 58.03 472 ASP A N 1
ATOM 3808 C CA . ASP A 1 472 ? -10.693 -7.867 2.011 1.00 58.03 472 ASP A CA 1
ATOM 3809 C C . ASP A 1 472 ? -11.245 -7.770 3.448 1.00 58.03 472 ASP A C 1
ATOM 3811 O O . ASP A 1 472 ? -12.222 -8.437 3.781 1.00 58.03 472 ASP A O 1
ATOM 3815 N N . TYR A 1 473 ? -10.605 -6.975 4.308 1.00 50.94 473 TYR A N 1
ATOM 3816 C CA . TYR A 1 473 ? -10.905 -6.837 5.737 1.00 50.94 473 TYR A CA 1
ATOM 3817 C C . TYR A 1 473 ? -11.201 -5.384 6.159 1.00 50.94 473 TYR A C 1
ATOM 3819 O O . TYR A 1 473 ? -11.076 -5.046 7.332 1.00 50.94 473 TYR A O 1
ATOM 3827 N N . LEU A 1 474 ? -11.476 -4.492 5.205 1.00 50.34 474 LEU A N 1
ATOM 3828 C CA . LEU A 1 474 ? -11.970 -3.130 5.457 1.00 50.34 474 LEU A CA 1
ATOM 3829 C C . LEU A 1 474 ? -13.497 -3.019 5.305 1.00 50.34 474 LEU A C 1
ATOM 3831 O O . LEU A 1 474 ? -14.025 -1.910 5.380 1.00 50.34 474 LEU A O 1
ATOM 3835 N N . MET A 1 475 ? -14.178 -4.141 5.053 1.00 45.00 475 MET A N 1
ATOM 3836 C CA . MET A 1 475 ? -15.634 -4.237 4.925 1.00 45.00 475 MET A CA 1
ATOM 3837 C C . MET A 1 475 ? -16.282 -4.833 6.162 1.00 45.00 475 MET A C 1
ATOM 3839 O O . MET A 1 475 ? -15.717 -5.813 6.701 1.00 45.00 475 MET A O 1
#